Protein AF-0000000084448499 (afdb_homodimer)

Organism: NCBI:txid207340

Secondary structure (DSSP, 8-state):
-B--SHHHHHHHHHHHHTT---EEB-SSGGGGHHHHHTT-EE-SSGGGGTT-SEEEE--SSHHHHHHHHHSTT-GGGTPPTT-EEEE-S---HHHHHHHHHHHHHTT-EEEE--EE--HHHHHTT-EEEEEES-HHHHHHHHHHHTTSEEEEEEESSTTHHHHHHHHHHHHHHHHHHHHHHHHHHHHHTT--HHHHIIIIIHHHS-THHHHHHHHHHH-TTS----S-HHHHHHHHHHHHHHHHHT---HHHHHHHH-/-B--SHHHHHHHHHHHHTT---EEB-SSGGGGHHHHHTT-EE-SSGGGGTT-SEEEE--SSHHHHHHHHHSTT-GGGTPPTT-EEEE-S---HHHHHHHHHHHHHTT-EEEE--EE--HHHHHTT-EEEEEBS-HHHHHHHHHHHTTSEEEEE--SSTTHHHHHHHHHHHHHHHHHHHHHHHHHHHHHTT--HHHHIIIIIHHHS-THHHHHHHHHHH-TTS----S-HHHHHHHHHHHHHHHHHT---HHHHHHHH-

Foldseek 3Di:
DEDCPLQNVLQLLLLVVVPDAAEYEYPDVVSCVVVVVSPHHYDDALLVCAPDLEAEHEDEELVVQCCQQVNPRHNLVRHAANREYEYAYQYFLVSLVVNQVSSVVRNYHYKYWHWDDDSVLQNVLAIETEIEADPVSCVVCQVSSSSRHHYDYDYRRRSVSSLVVLVVLVVVLLVLVVLLCQQVVVVVVVAALVRSCVVPCVPPPPDPCNVVSVCCRVCVPPPSPDCPPNNQNSLVSNVVVCVVVVHDDVSSVVSNVD/DEDQPLLNVLQLLLLVVVPDAAEYEYPDVVSCVVVVVSPHHYDDALLVCAPDLEAEHEDEELVVQCCQQVNPRHNLVRHAANREYEYAYQYFLVSLVVNQVSSVVRNYHYKYWHWDDDSVLQNVLAIETEIEAQVVSCVVCQVSSSSRHHYDYDYRRRSVSSLVVLVVLVVVLLVLVVLLCQQVVVVVVVQALVRSCVVPCVPPPPDPCNVVSVCCRVCVPPPSPDCPPNNQNSLVSNVVVCVVVVHDDVSSVVSNVD

Sequence (516 aa):
MVGLGKIGGAVAQHILAAGHPVTVWARRPSTMAELVERGAVAVQSLGEIGQADVVISVVFDDEATREVVLGSAGFINSMRPGAIHVAMETISPALSQELHDAHAERGQRYIAAPVFGRPQAAAAGQLSIICSGPKDTYDVAAPILSAAGSTRWVGSDVGQAMLVKLIGNHMILTMGELLGETFTFLRAGGIDGAETKAALLDTLMPGVLAGYAQRMVDQPDAPRPAASAIGRKDNGLVLAAAEQLDVPLPLAEFLRSHMVGLGKIGGAVAQHILAAGHPVTVWARRPSTMAELVERGAVAVQSLGEIGQADVVISVVFDDEATREVVLGSAGFINSMRPGAIHVAMETISPALSQELHDAHAERGQRYIAAPVFGRPQAAAAGQLSIICSGPKDTYDVAAPILSAAGSTRWVGSDVGQAMLVKLIGNHMILTMGELLGETFTFLRAGGIDGAETKAALLDTLMPGVLAGYAQRMVDQPDAPRPAASAIGRKDNGLVLAAAEQLDVPLPLAEFLRSH

InterPro domains:
  IPR006115 6-phosphogluconate dehydrogenase, NADP-binding [PF03446] (1-151)
  IPR008927 6-phosphogluconate dehydrogenase-like, C-terminal domain superfamily [SSF48179] (157-256)
  IPR013328 6-phosphogluconate dehydrogenase, domain 2 [G3DSA:1.10.1040.10] (156-258)
  IPR015815 3-hydroxyisobutyrate dehydrogenase-related [PIRSF000103] (2-255)
  IPR036291 NAD(P)-binding domain superfamily [SSF51735] (1-153)
  IPR051265 HIBADH-related NP60 subfamily [PTHR43580] (2-254)

Nearest PDB structures (foldseek):
  2uyy-assembly1_D  TM=9.230E-01  e=2.568E-22  Homo sapiens
  3pdu-assembly1_A  TM=9.177E-01  e=2.884E-22  Geobacter sulfurreducens
  5xvh-assembly1_A-2  TM=9.167E-01  e=9.207E-22  Pyrobaculum calidifontis JCM 11548
  3w6z-assembly1_A  TM=8.961E-01  e=1.161E-21  Pyrobaculum calidifontis JCM 11548
  1yb4-assembly1_A  TM=8.530E-01  e=5.146E-19  Salmonella enterica subsp. enterica serovar Typhimurium str. LT2

Structure (mmCIF, N/CA/C/O backbone):
data_AF-0000000084448499-model_v1
#
loop_
_entity.id
_entity.type
_entity.pdbx_description
1 polymer '6-phosphogluconate dehydrogenase NADP-binding domain-containing protein'
#
loop_
_atom_site.group_PDB
_atom_site.id
_atom_site.type_symbol
_atom_site.label_atom_id
_atom_site.label_alt_id
_atom_site.label_comp_id
_atom_site.label_asym_id
_atom_site.label_entity_id
_atom_site.label_seq_id
_atom_site.pdbx_PDB_ins_code
_atom_site.Cartn_x
_atom_site.Cartn_y
_atom_site.Cartn_z
_atom_site.occupancy
_atom_site.B_iso_or_equiv
_atom_site.auth_seq_id
_atom_site.auth_comp_id
_atom_site.auth_asym_id
_atom_site.auth_atom_id
_atom_site.pdbx_PDB_model_num
ATOM 1 N N . MET A 1 1 ? 10.203 -32.094 -9.445 1 97.25 1 MET A N 1
ATOM 2 C CA . MET A 1 1 ? 10.352 -30.641 -9.484 1 97.25 1 MET A CA 1
ATOM 3 C C . MET A 1 1 ? 11.023 -30.203 -10.781 1 97.25 1 MET A C 1
ATOM 5 O O . MET A 1 1 ? 12.125 -30.656 -11.102 1 97.25 1 MET A O 1
ATOM 9 N N . VAL A 1 2 ? 10.312 -29.312 -11.5 1 97.38 2 VAL A N 1
ATOM 10 C CA . VAL A 1 2 ? 10.828 -28.797 -12.758 1 97.38 2 VAL A CA 1
ATOM 11 C C . VAL A 1 2 ? 11.047 -27.281 -12.641 1 97.38 2 VAL A C 1
ATOM 13 O O . VAL A 1 2 ? 10.102 -26.531 -12.438 1 97.38 2 VAL A O 1
ATOM 16 N N . GLY A 1 3 ? 12.266 -26.828 -12.797 1 96.25 3 GLY A N 1
ATOM 17 C CA . GLY A 1 3 ? 12.633 -25.453 -12.516 1 96.25 3 GLY A CA 1
ATOM 18 C C . GLY A 1 3 ? 13.195 -25.266 -11.117 1 96.25 3 GLY A C 1
ATOM 19 O O . GLY A 1 3 ? 12.477 -25.406 -10.133 1 96.25 3 GLY A O 1
ATOM 20 N N . LEU A 1 4 ? 14.477 -24.875 -11.141 1 96.5 4 LEU A N 1
ATOM 21 C CA . LEU A 1 4 ? 15.172 -24.859 -9.859 1 96.5 4 LEU A CA 1
ATOM 22 C C . LEU A 1 4 ? 15.852 -23.516 -9.625 1 96.5 4 LEU A C 1
ATOM 24 O O . LEU A 1 4 ? 17 -23.469 -9.164 1 96.5 4 LEU A O 1
ATOM 28 N N . GLY A 1 5 ? 15.141 -22.469 -10.016 1 92.56 5 GLY A N 1
ATOM 29 C CA . GLY A 1 5 ? 15.586 -21.141 -9.586 1 92.56 5 GLY A CA 1
ATOM 30 C C . GLY A 1 5 ? 15.461 -20.938 -8.086 1 92.56 5 GLY A C 1
ATOM 31 O O . GLY A 1 5 ? 15.336 -21.906 -7.328 1 92.56 5 GLY A O 1
ATOM 32 N N . LYS A 1 6 ? 15.5 -19.734 -7.672 1 91.75 6 LYS A N 1
ATOM 33 C CA . LYS A 1 6 ? 15.492 -19.422 -6.25 1 91.75 6 LYS A CA 1
ATOM 34 C C . LYS A 1 6 ? 14.242 -19.969 -5.57 1 91.75 6 LYS A C 1
ATOM 36 O O . LYS A 1 6 ? 14.328 -20.562 -4.492 1 91.75 6 LYS A O 1
ATOM 41 N N . ILE A 1 7 ? 13.133 -19.781 -6.27 1 94.19 7 ILE A N 1
ATOM 42 C CA . ILE A 1 7 ? 11.875 -20.234 -5.688 1 94.19 7 ILE A CA 1
ATOM 43 C C . ILE A 1 7 ? 11.758 -21.75 -5.828 1 94.19 7 ILE A C 1
ATOM 45 O O . ILE A 1 7 ? 11.547 -22.453 -4.836 1 94.19 7 ILE A O 1
ATOM 49 N N . GLY A 1 8 ? 11.992 -22.266 -7.051 1 96.81 8 GLY A N 1
ATOM 50 C CA . GLY A 1 8 ? 11.867 -23.688 -7.289 1 96.81 8 GLY A CA 1
ATOM 51 C C . GLY A 1 8 ? 12.82 -24.516 -6.453 1 96.81 8 GLY A C 1
ATOM 52 O O . GLY A 1 8 ? 12.445 -25.578 -5.934 1 96.81 8 GLY A O 1
ATOM 53 N N . GLY A 1 9 ? 14.039 -24.031 -6.359 1 96.44 9 GLY A N 1
ATOM 54 C CA . GLY A 1 9 ? 15.023 -24.719 -5.531 1 96.44 9 GLY A CA 1
ATOM 55 C C . GLY A 1 9 ? 14.625 -24.766 -4.07 1 96.44 9 GLY A C 1
ATOM 56 O O . GLY A 1 9 ? 14.758 -25.812 -3.426 1 96.44 9 GLY A O 1
ATOM 57 N N . ALA A 1 10 ? 14.125 -23.688 -3.541 1 97.19 10 ALA A N 1
ATOM 58 C CA . ALA A 1 10 ? 13.695 -23.641 -2.145 1 97.19 10 ALA A CA 1
ATOM 59 C C . ALA A 1 10 ? 12.516 -24.562 -1.891 1 97.19 10 ALA A C 1
ATOM 61 O O . ALA A 1 10 ? 12.484 -25.281 -0.888 1 97.19 10 ALA A O 1
ATOM 62 N N . VAL A 1 11 ? 11.602 -24.562 -2.814 1 97.94 11 VAL A N 1
ATOM 63 C CA . VAL A 1 11 ? 10.43 -25.422 -2.688 1 97.94 11 VAL A CA 1
ATOM 64 C C . VAL A 1 11 ? 10.852 -26.891 -2.684 1 97.94 11 VAL A C 1
ATOM 66 O O . VAL A 1 11 ? 10.414 -27.672 -1.832 1 97.94 11 VAL A O 1
ATOM 69 N N . ALA A 1 12 ? 11.703 -27.266 -3.58 1 97.81 12 ALA A N 1
ATOM 70 C CA . ALA A 1 12 ? 12.211 -28.625 -3.658 1 97.81 12 ALA A CA 1
ATOM 71 C C . ALA A 1 12 ? 12.891 -29.031 -2.352 1 97.81 12 ALA A C 1
ATOM 73 O O . ALA A 1 12 ? 12.68 -30.156 -1.859 1 97.81 12 ALA A O 1
ATOM 74 N N . GLN A 1 13 ? 13.633 -28.156 -1.831 1 97.44 13 GLN A N 1
ATOM 75 C CA . GLN A 1 13 ? 14.344 -28.422 -0.587 1 97.44 13 GLN A CA 1
ATOM 76 C C . GLN A 1 13 ? 13.375 -28.688 0.557 1 97.44 13 GLN A C 1
ATOM 78 O O . GLN A 1 13 ? 13.578 -29.609 1.356 1 97.44 13 GLN A O 1
ATOM 83 N N . HIS A 1 14 ? 12.352 -27.906 0.669 1 98.31 14 HIS A N 1
ATOM 84 C CA . HIS A 1 14 ? 11.375 -28.062 1.74 1 98.31 14 HIS A CA 1
ATOM 85 C C . HIS A 1 14 ? 10.617 -29.375 1.598 1 98.31 14 HIS A C 1
ATOM 87 O O . HIS A 1 14 ? 10.344 -30.062 2.592 1 98.31 14 HIS A O 1
ATOM 93 N N . ILE A 1 15 ? 10.273 -29.734 0.405 1 97.81 15 ILE A N 1
ATOM 94 C CA . ILE A 1 15 ? 9.539 -30.969 0.17 1 97.81 15 ILE A CA 1
ATOM 95 C C . ILE A 1 15 ? 10.422 -32.156 0.503 1 97.81 15 ILE A C 1
ATOM 97 O O . ILE A 1 15 ? 9.969 -33.125 1.121 1 97.81 15 ILE A O 1
ATOM 101 N N . LEU A 1 16 ? 11.664 -32.094 0.12 1 97.38 16 LEU A N 1
ATOM 102 C CA . LEU A 1 16 ? 12.641 -33.125 0.471 1 97.38 16 LEU A CA 1
ATOM 103 C C . LEU A 1 16 ? 12.766 -33.25 1.984 1 97.38 16 LEU A C 1
ATOM 105 O O . LEU A 1 16 ? 12.734 -34.375 2.514 1 97.38 16 LEU A O 1
ATOM 109 N N . ALA A 1 17 ? 12.844 -32.156 2.643 1 97.31 17 ALA A N 1
ATOM 110 C CA . ALA A 1 17 ? 13.016 -32.156 4.094 1 97.31 17 ALA A CA 1
ATOM 111 C C . ALA A 1 17 ? 11.781 -32.719 4.797 1 97.31 17 ALA A C 1
ATOM 113 O O . ALA A 1 17 ? 11.891 -33.25 5.898 1 97.31 17 ALA A O 1
ATOM 114 N N . ALA A 1 18 ? 10.688 -32.594 4.148 1 97.44 18 ALA A N 1
ATOM 115 C CA . ALA A 1 18 ? 9.438 -33.094 4.703 1 97.44 18 ALA A CA 1
ATOM 116 C C . ALA A 1 18 ? 9.352 -34.625 4.543 1 97.44 18 ALA A C 1
ATOM 118 O O . ALA A 1 18 ? 8.383 -35.25 4.996 1 97.44 18 ALA A O 1
ATOM 119 N N . GLY A 1 19 ? 10.289 -35.25 3.85 1 96.88 19 GLY A N 1
ATOM 120 C CA . GLY A 1 19 ? 10.383 -36.719 3.805 1 96.88 19 GLY A CA 1
ATOM 121 C C . GLY A 1 19 ? 9.859 -37.312 2.51 1 96.88 19 GLY A C 1
ATOM 122 O O . GLY A 1 19 ? 9.75 -38.531 2.377 1 96.88 19 GLY A O 1
ATOM 123 N N . HIS A 1 20 ? 9.562 -36.5 1.523 1 96.56 20 HIS A N 1
ATOM 124 C CA . HIS A 1 20 ? 9.086 -37 0.239 1 96.56 20 HIS A CA 1
ATOM 125 C C . HIS A 1 20 ? 10.25 -37.344 -0.688 1 96.56 20 HIS A C 1
ATOM 127 O O . HIS A 1 20 ? 11.258 -36.625 -0.713 1 96.56 20 HIS A O 1
ATOM 133 N N . PRO A 1 21 ? 10.117 -38.469 -1.423 1 96.19 21 PRO A N 1
ATOM 134 C CA . PRO A 1 21 ? 11.062 -38.625 -2.531 1 96.19 21 PRO A CA 1
ATOM 135 C C . PRO A 1 21 ? 10.891 -37.562 -3.617 1 96.19 21 PRO A C 1
ATOM 137 O O . PRO A 1 21 ? 9.766 -37.312 -4.055 1 96.19 21 PRO A O 1
ATOM 140 N N . VAL A 1 22 ? 12.008 -36.938 -3.979 1 97.12 22 VAL A N 1
ATOM 141 C CA . VAL A 1 22 ? 11.914 -35.812 -4.926 1 97.12 22 VAL A CA 1
ATOM 142 C C . VAL A 1 22 ? 12.836 -36.094 -6.117 1 97.12 22 VAL A C 1
ATOM 144 O O . VAL A 1 22 ? 14.023 -36.344 -5.941 1 97.12 22 VAL A O 1
ATOM 147 N N . THR A 1 23 ? 12.289 -36.125 -7.312 1 97.06 23 THR A N 1
ATOM 148 C CA . THR A 1 23 ? 13.016 -36.062 -8.578 1 97.06 23 THR A CA 1
ATOM 149 C C . THR A 1 23 ? 13.102 -34.625 -9.094 1 97.06 23 THR A C 1
ATOM 151 O O . THR A 1 23 ? 12.125 -33.875 -9.039 1 97.06 23 THR A O 1
ATOM 154 N N . VAL A 1 24 ? 14.359 -34.25 -9.594 1 97.25 24 VAL A N 1
ATOM 155 C CA . VAL A 1 24 ? 14.539 -32.844 -9.984 1 97.25 24 VAL A CA 1
ATOM 156 C C . VAL A 1 24 ? 15.07 -32.781 -11.414 1 97.25 24 VAL A C 1
ATOM 158 O O . VAL A 1 24 ? 15.82 -33.656 -11.844 1 97.25 24 VAL A O 1
ATOM 161 N N . TRP A 1 25 ? 14.633 -31.703 -12.102 1 96.44 25 TRP A N 1
ATOM 162 C CA . TRP A 1 25 ? 15.133 -31.359 -13.43 1 96.44 25 TRP A CA 1
ATOM 163 C C . TRP A 1 25 ? 15.227 -29.844 -13.609 1 96.44 25 TRP A C 1
ATOM 165 O O . TRP A 1 25 ? 14.344 -29.109 -13.172 1 96.44 25 TRP A O 1
ATOM 175 N N . ALA A 1 26 ? 16.312 -29.453 -14.234 1 94.94 26 ALA A N 1
ATOM 176 C CA . ALA A 1 26 ? 16.469 -28.047 -14.633 1 94.94 26 ALA A CA 1
ATOM 177 C C . ALA A 1 26 ? 17.219 -27.953 -15.969 1 94.94 26 ALA A C 1
ATOM 179 O O . ALA A 1 26 ? 17.969 -28.859 -16.344 1 94.94 26 ALA A O 1
ATOM 180 N N . ARG A 1 27 ? 16.922 -26.797 -16.578 1 87.19 27 ARG A N 1
ATOM 181 C CA . ARG A 1 27 ? 17.656 -26.547 -17.828 1 87.19 27 ARG A CA 1
ATOM 182 C C . ARG A 1 27 ? 19.141 -26.422 -17.547 1 87.19 27 ARG A C 1
ATOM 184 O O . ARG A 1 27 ? 19.969 -26.828 -18.375 1 87.19 27 ARG A O 1
ATOM 191 N N . ARG A 1 28 ? 19.469 -25.797 -16.391 1 84.56 28 ARG A N 1
ATOM 192 C CA . ARG A 1 28 ? 20.859 -25.672 -15.961 1 84.56 28 ARG A CA 1
ATOM 193 C C . ARG A 1 28 ? 21.219 -26.75 -14.938 1 84.56 28 ARG A C 1
ATOM 195 O O . ARG A 1 28 ? 20.906 -26.609 -13.75 1 84.56 28 ARG A O 1
ATOM 202 N N . PRO A 1 29 ? 22 -27.719 -15.352 1 85.69 29 PRO A N 1
ATOM 203 C CA . PRO A 1 29 ? 22.266 -28.875 -14.492 1 85.69 29 PRO A CA 1
ATOM 204 C C . PRO A 1 29 ? 22.938 -28.484 -13.18 1 85.69 29 PRO A C 1
ATOM 206 O O . PRO A 1 29 ? 22.734 -29.156 -12.164 1 85.69 29 PRO A O 1
ATOM 209 N N . SER A 1 30 ? 23.656 -27.5 -13.25 1 88.75 30 SER A N 1
ATOM 210 C CA . SER A 1 30 ? 24.406 -27.094 -12.062 1 88.75 30 SER A CA 1
ATOM 211 C C . SER A 1 30 ? 23.469 -26.75 -10.906 1 88.75 30 SER A C 1
ATOM 213 O O . SER A 1 30 ? 23.844 -26.859 -9.742 1 88.75 30 SER A O 1
ATOM 215 N N . THR A 1 31 ? 22.25 -26.391 -11.211 1 89 31 THR A N 1
ATOM 216 C CA . THR A 1 31 ? 21.297 -25.984 -10.18 1 89 31 THR A CA 1
ATOM 217 C C . THR A 1 31 ? 20.75 -27.203 -9.445 1 89 31 THR A C 1
ATOM 219 O O . THR A 1 31 ? 20.141 -27.078 -8.383 1 89 31 THR A O 1
ATOM 222 N N . MET A 1 32 ? 21.078 -28.391 -9.945 1 94.06 32 MET A N 1
ATOM 223 C CA . MET A 1 32 ? 20.516 -29.609 -9.359 1 94.06 32 MET A CA 1
ATOM 224 C C . MET A 1 32 ? 21.453 -30.172 -8.297 1 94.06 32 MET A C 1
ATOM 226 O O . MET A 1 32 ? 21.031 -30.969 -7.453 1 94.06 32 MET A O 1
ATOM 230 N N . ALA A 1 33 ? 22.688 -29.812 -8.359 1 93.25 33 ALA A N 1
ATOM 231 C CA . ALA A 1 33 ? 23.734 -30.453 -7.566 1 93.25 33 ALA A CA 1
ATOM 232 C C . ALA A 1 33 ? 23.438 -30.359 -6.074 1 93.25 33 ALA A C 1
ATOM 234 O O . ALA A 1 33 ? 23.516 -31.359 -5.355 1 93.25 33 ALA A O 1
ATOM 235 N N . GLU A 1 34 ? 23.078 -29.219 -5.664 1 93.19 34 GLU A N 1
ATOM 236 C CA . GLU A 1 34 ? 22.812 -29.016 -4.242 1 93.19 34 GLU A CA 1
ATOM 237 C C . GLU A 1 34 ? 21.656 -29.891 -3.768 1 93.19 34 GLU A C 1
ATOM 239 O O . GLU A 1 34 ? 21.688 -30.422 -2.656 1 93.19 34 GLU A O 1
ATOM 244 N N . LEU A 1 35 ? 20.703 -30.047 -4.566 1 96.5 35 LEU A N 1
ATOM 245 C CA . LEU A 1 35 ? 19.531 -30.844 -4.203 1 96.5 35 LEU A CA 1
ATOM 246 C C . LEU A 1 35 ? 19.859 -32.344 -4.191 1 96.5 35 LEU A C 1
ATOM 248 O O . LEU A 1 35 ? 19.359 -33.062 -3.348 1 96.5 35 LEU A O 1
ATOM 252 N N . VAL A 1 36 ? 20.734 -32.75 -5.07 1 96.38 36 VAL A N 1
ATOM 253 C CA . VAL A 1 36 ? 21.156 -34.156 -5.121 1 96.38 36 VAL A CA 1
ATOM 254 C C . VAL A 1 36 ? 21.953 -34.5 -3.863 1 96.38 36 VAL A C 1
ATOM 256 O O . VAL A 1 36 ? 21.781 -35.562 -3.281 1 96.38 36 VAL A O 1
ATOM 259 N N . GLU A 1 37 ? 22.734 -33.562 -3.48 1 96.25 37 GLU A N 1
ATOM 260 C CA . GLU A 1 37 ? 23.5 -33.75 -2.25 1 96.25 37 GLU A CA 1
ATOM 261 C C . GLU A 1 37 ? 22.578 -33.906 -1.048 1 96.25 37 GLU A C 1
ATOM 263 O O . GLU A 1 37 ? 22.922 -34.594 -0.079 1 96.25 37 GLU A O 1
ATOM 268 N N . ARG A 1 38 ? 21.406 -33.406 -1.158 1 95.81 38 ARG A N 1
ATOM 269 C CA . ARG A 1 38 ? 20.453 -33.438 -0.05 1 95.81 38 ARG A CA 1
ATOM 270 C C . ARG A 1 38 ? 19.5 -34.625 -0.183 1 95.81 38 ARG A C 1
ATOM 272 O O . ARG A 1 38 ? 18.594 -34.812 0.643 1 95.81 38 ARG A O 1
ATOM 279 N N . GLY A 1 39 ? 19.656 -35.406 -1.302 1 97.06 39 GLY A N 1
ATOM 280 C CA . GLY A 1 39 ? 18.891 -36.625 -1.37 1 97.06 39 GLY A CA 1
ATOM 281 C C . GLY A 1 39 ? 17.953 -36.688 -2.557 1 97.06 39 GLY A C 1
ATOM 282 O O . GLY A 1 39 ? 17.281 -37.719 -2.77 1 97.06 39 GLY A O 1
ATOM 283 N N . ALA A 1 40 ? 17.859 -35.688 -3.342 1 97.38 40 ALA A N 1
ATOM 284 C CA . ALA A 1 40 ? 17 -35.688 -4.523 1 97.38 40 ALA A CA 1
ATOM 285 C C . ALA A 1 40 ? 17.625 -36.531 -5.633 1 97.38 40 ALA A C 1
ATOM 287 O O . ALA A 1 40 ? 18.812 -36.875 -5.594 1 97.38 40 ALA A O 1
ATOM 288 N N . VAL A 1 41 ? 16.812 -36.969 -6.527 1 96.44 41 VAL A N 1
ATOM 289 C CA . VAL A 1 41 ? 17.266 -37.688 -7.707 1 96.44 41 VAL A CA 1
ATOM 290 C C . VAL A 1 41 ? 17.203 -36.781 -8.938 1 96.44 41 VAL A C 1
ATOM 292 O O . VAL A 1 41 ? 16.125 -36.281 -9.281 1 96.44 41 VAL A O 1
ATOM 295 N N . ALA A 1 42 ? 18.328 -36.594 -9.555 1 96.31 42 ALA A N 1
ATOM 296 C CA . ALA A 1 42 ? 18.375 -35.75 -10.766 1 96.31 42 ALA A CA 1
ATOM 297 C C . ALA A 1 42 ? 18.109 -36.625 -12.008 1 96.31 42 ALA A C 1
ATOM 299 O O . ALA A 1 42 ? 18.562 -37.75 -12.102 1 96.31 42 ALA A O 1
ATOM 300 N N . VAL A 1 43 ? 17.312 -36.031 -12.867 1 94.94 43 VAL A N 1
ATOM 301 C CA . VAL A 1 43 ? 17.078 -36.688 -14.148 1 94.94 43 VAL A CA 1
ATOM 302 C C . VAL A 1 43 ? 17.609 -35.812 -15.289 1 94.94 43 VAL A C 1
ATOM 304 O O . VAL A 1 43 ? 17.75 -34.594 -15.133 1 94.94 43 VAL A O 1
ATOM 307 N N . GLN A 1 44 ? 17.844 -36.438 -16.438 1 91.62 44 GLN A N 1
ATOM 308 C CA . GLN A 1 44 ? 18.484 -35.719 -17.547 1 91.62 44 GLN A CA 1
ATOM 309 C C . GLN A 1 44 ? 17.453 -35.219 -18.547 1 91.62 44 GLN A C 1
ATOM 311 O O . GLN A 1 44 ? 17.75 -34.344 -19.375 1 91.62 44 GLN A O 1
ATOM 316 N N . SER A 1 45 ? 16.312 -35.844 -18.438 1 93.5 45 SER A N 1
ATOM 317 C CA . SER A 1 45 ? 15.234 -35.438 -19.344 1 93.5 45 SER A CA 1
ATOM 318 C C . SER A 1 45 ? 13.883 -35.438 -18.641 1 93.5 45 SER A C 1
ATOM 320 O O . SER A 1 45 ? 13.703 -36.156 -17.641 1 93.5 45 SER A O 1
ATOM 322 N N . LEU A 1 46 ? 12.977 -34.656 -19.219 1 94.44 46 LEU A N 1
ATOM 323 C CA . LEU A 1 46 ? 11.641 -34.562 -18.641 1 94.44 46 LEU A CA 1
ATOM 324 C C . LEU A 1 46 ? 10.867 -35.875 -18.812 1 94.44 46 LEU A C 1
ATOM 326 O O . LEU A 1 46 ? 9.922 -36.125 -18.062 1 94.44 46 LEU A O 1
ATOM 330 N N . GLY A 1 47 ? 11.297 -36.594 -19.75 1 91.06 47 GLY A N 1
ATOM 331 C CA . GLY A 1 47 ? 10.68 -37.906 -19.969 1 91.06 47 GLY A CA 1
ATOM 332 C C . GLY A 1 47 ? 10.875 -38.844 -18.812 1 91.06 47 GLY A C 1
ATOM 333 O O . GLY A 1 47 ? 10.141 -39.812 -18.672 1 91.06 47 GLY A O 1
ATOM 334 N N . GLU A 1 48 ? 11.797 -38.594 -17.969 1 89.69 48 GLU A N 1
ATOM 335 C CA . GLU A 1 48 ? 12.164 -39.469 -16.859 1 89.69 48 GLU A CA 1
ATOM 336 C C . GLU A 1 48 ? 11.383 -39.156 -15.602 1 89.69 48 GLU A C 1
ATOM 338 O O . GLU A 1 48 ? 11.508 -39.844 -14.586 1 89.69 48 GLU A O 1
ATOM 343 N N . ILE A 1 49 ? 10.5 -38.188 -15.664 1 85.75 49 ILE A N 1
ATOM 344 C CA . ILE A 1 49 ? 9.766 -37.75 -14.477 1 85.75 49 ILE A CA 1
ATOM 345 C C . ILE A 1 49 ? 8.523 -38.625 -14.297 1 85.75 49 ILE A C 1
ATOM 347 O O . ILE A 1 49 ? 7.859 -38.562 -13.266 1 85.75 49 ILE A O 1
ATOM 351 N N . GLY A 1 50 ? 8.203 -39.469 -15.141 1 76.69 50 GLY A N 1
ATOM 352 C CA . GLY A 1 50 ? 6.957 -40.188 -15.406 1 76.69 50 GLY A CA 1
ATOM 353 C C . GLY A 1 50 ? 6.438 -40.969 -14.211 1 76.69 50 GLY A C 1
ATOM 354 O O . GLY A 1 50 ? 5.25 -41.281 -14.141 1 76.69 50 GLY A O 1
ATOM 355 N N . GLN A 1 51 ? 7.145 -41.219 -13.133 1 85.12 51 GLN A N 1
ATOM 356 C CA . GLN A 1 51 ? 6.629 -42.031 -12.031 1 85.12 51 GLN A CA 1
ATOM 357 C C . GLN A 1 51 ? 6.172 -41.125 -10.875 1 85.12 51 GLN A C 1
ATOM 359 O O . GLN A 1 51 ? 5.629 -41.625 -9.883 1 85.12 51 GLN A O 1
ATOM 364 N N . ALA A 1 52 ? 6.258 -39.875 -11.016 1 93.56 52 ALA A N 1
ATOM 365 C CA . ALA A 1 52 ? 5.918 -38.969 -9.922 1 93.56 52 ALA A CA 1
ATOM 366 C C . ALA A 1 52 ? 4.406 -38.844 -9.766 1 93.56 52 ALA A C 1
ATOM 368 O O . ALA A 1 52 ? 3.674 -38.812 -10.75 1 93.56 52 ALA A O 1
ATOM 369 N N . ASP A 1 53 ? 3.887 -38.781 -8.508 1 95.75 53 ASP A N 1
ATOM 370 C CA . ASP A 1 53 ? 2.479 -38.531 -8.211 1 95.75 53 ASP A CA 1
ATOM 371 C C . ASP A 1 53 ? 2.119 -37.062 -8.453 1 95.75 53 ASP A C 1
ATOM 373 O O . ASP A 1 53 ? 0.979 -36.75 -8.797 1 95.75 53 ASP A O 1
ATOM 377 N N . VAL A 1 54 ? 3.111 -36.25 -8.188 1 97.81 54 VAL A N 1
ATOM 378 C CA . VAL A 1 54 ? 2.945 -34.812 -8.344 1 97.81 54 VAL A CA 1
ATOM 379 C C . VAL A 1 54 ? 4.16 -34.25 -9.055 1 97.81 54 VAL A C 1
ATOM 381 O O . VAL A 1 54 ? 5.305 -34.562 -8.711 1 97.81 54 VAL A O 1
ATOM 384 N N . VAL A 1 55 ? 3.934 -33.469 -10.102 1 98.25 55 VAL A N 1
ATOM 385 C CA . VAL A 1 55 ? 4.977 -32.719 -10.781 1 98.25 55 VAL A CA 1
ATOM 386 C C . VAL A 1 55 ? 4.766 -31.219 -10.547 1 98.25 55 VAL A C 1
ATOM 388 O O . VAL A 1 55 ? 3.707 -30.672 -10.883 1 98.25 55 VAL A O 1
ATOM 391 N N . ILE A 1 56 ? 5.789 -30.531 -9.953 1 98.56 56 ILE A N 1
ATOM 392 C CA . ILE A 1 56 ? 5.723 -29.094 -9.68 1 98.56 56 ILE A CA 1
ATOM 393 C C . ILE A 1 56 ? 6.645 -28.344 -10.633 1 98.56 56 ILE A C 1
ATOM 395 O O . ILE A 1 56 ? 7.832 -28.672 -10.742 1 98.56 56 ILE A O 1
ATOM 399 N N . SER A 1 57 ? 6.074 -27.406 -11.352 1 98.25 57 SER A N 1
ATOM 400 C CA . SER A 1 57 ? 6.895 -26.578 -12.234 1 98.25 57 SER A CA 1
ATOM 401 C C . SER A 1 57 ? 7.02 -25.156 -11.688 1 98.25 57 SER A C 1
ATOM 403 O O . SER A 1 57 ? 6.059 -24.609 -11.148 1 98.25 57 SER A O 1
ATOM 405 N N . VAL A 1 58 ? 8.227 -24.625 -11.711 1 97.44 58 VAL A N 1
ATOM 406 C CA . VAL A 1 58 ? 8.555 -23.25 -11.375 1 97.44 58 VAL A CA 1
ATOM 407 C C . VAL A 1 58 ? 9.508 -22.672 -12.43 1 97.44 58 VAL A C 1
ATOM 409 O O . VAL A 1 58 ? 10.727 -22.734 -12.281 1 97.44 58 VAL A O 1
ATOM 412 N N . VAL A 1 59 ? 8.891 -22.125 -13.5 1 95.5 59 VAL A N 1
ATOM 413 C CA . VAL A 1 59 ? 9.688 -21.578 -14.594 1 95.5 59 VAL A CA 1
ATOM 414 C C . VAL A 1 59 ? 9.266 -20.141 -14.883 1 95.5 59 VAL A C 1
ATOM 416 O O . VAL A 1 59 ? 8.461 -19.578 -14.148 1 95.5 59 VAL A O 1
ATOM 419 N N . PHE A 1 60 ? 9.812 -19.516 -15.781 1 90.31 60 PHE A N 1
ATOM 420 C CA . PHE A 1 60 ? 9.828 -18.062 -15.844 1 90.31 60 PHE A CA 1
ATOM 421 C C . PHE A 1 60 ? 8.492 -17.516 -16.328 1 90.31 60 PHE A C 1
ATOM 423 O O . PHE A 1 60 ? 7.906 -16.625 -15.711 1 90.31 60 PHE A O 1
ATOM 430 N N . ASP A 1 61 ? 8.047 -18.016 -17.547 1 90.62 61 ASP A N 1
ATOM 431 C CA . ASP A 1 61 ? 6.895 -17.391 -18.172 1 90.62 61 ASP A CA 1
ATOM 432 C C . ASP A 1 61 ? 6.078 -18.406 -18.969 1 90.62 61 ASP A C 1
ATOM 434 O O . ASP A 1 61 ? 6.32 -19.609 -18.891 1 90.62 61 ASP A O 1
ATOM 438 N N . ASP A 1 62 ? 5.047 -17.875 -19.703 1 94.12 62 ASP A N 1
ATOM 439 C CA . ASP A 1 62 ? 4.16 -18.719 -20.5 1 94.12 62 ASP A CA 1
ATOM 440 C C . ASP A 1 62 ? 4.957 -19.578 -21.469 1 94.12 62 ASP A C 1
ATOM 442 O O . ASP A 1 62 ? 4.707 -20.781 -21.594 1 94.12 62 ASP A O 1
ATOM 446 N N . GLU A 1 63 ? 5.898 -18.984 -22.125 1 92.75 63 GLU A N 1
ATOM 447 C CA . GLU A 1 63 ? 6.672 -19.703 -23.125 1 92.75 63 GLU A CA 1
ATOM 448 C C . GLU A 1 63 ? 7.469 -20.844 -22.5 1 92.75 63 GLU A C 1
ATOM 450 O O . GLU A 1 63 ? 7.438 -21.969 -23 1 92.75 63 GLU A O 1
ATOM 455 N N . ALA A 1 64 ? 8.133 -20.547 -21.453 1 94.81 64 ALA A N 1
ATOM 456 C CA . ALA A 1 64 ? 8.914 -21.562 -20.766 1 94.81 64 ALA A CA 1
ATOM 457 C C . ALA A 1 64 ? 8.016 -22.688 -20.219 1 94.81 64 ALA A C 1
ATOM 459 O O . ALA A 1 64 ? 8.367 -23.859 -20.297 1 94.81 64 ALA A O 1
ATOM 460 N N . THR A 1 65 ? 6.898 -22.344 -19.719 1 97.25 65 THR A N 1
ATOM 461 C CA . THR A 1 65 ? 5.953 -23.312 -19.188 1 97.25 65 THR A CA 1
ATOM 462 C C . THR A 1 65 ? 5.434 -24.219 -20.297 1 97.25 65 THR A C 1
ATOM 464 O O . THR A 1 65 ? 5.426 -25.453 -20.141 1 97.25 65 THR A O 1
ATOM 467 N N . ARG A 1 66 ? 5.059 -23.609 -21.422 1 96.88 66 ARG A N 1
ATOM 468 C CA . ARG A 1 66 ? 4.578 -24.391 -22.562 1 96.88 66 ARG A CA 1
ATOM 469 C C . ARG A 1 66 ? 5.637 -25.375 -23.031 1 96.88 66 ARG A C 1
ATOM 471 O O . ARG A 1 66 ? 5.32 -26.531 -23.359 1 96.88 66 ARG A O 1
ATOM 478 N N . GLU A 1 67 ? 6.789 -24.922 -23.031 1 96.06 67 GLU A N 1
ATOM 479 C CA . GLU A 1 67 ? 7.887 -25.75 -23.516 1 96.06 67 GLU A CA 1
ATOM 480 C C . GLU A 1 67 ? 8.086 -26.969 -22.609 1 96.06 67 GLU A C 1
ATOM 482 O O . GLU A 1 67 ? 8.148 -28.109 -23.094 1 96.06 67 GLU A O 1
ATOM 487 N N . VAL A 1 68 ? 8.109 -26.781 -21.312 1 97.12 68 VAL A N 1
ATOM 488 C CA . VAL A 1 68 ? 8.461 -27.875 -20.406 1 97.12 68 VAL A CA 1
ATOM 489 C C . VAL A 1 68 ? 7.258 -28.781 -20.203 1 97.12 68 VAL A C 1
ATOM 491 O O . VAL A 1 68 ? 7.406 -29.938 -19.781 1 97.12 68 VAL A O 1
ATOM 494 N N . VAL A 1 69 ? 6.074 -28.328 -20.5 1 98 69 VAL A N 1
ATOM 495 C CA . VAL A 1 69 ? 4.883 -29.125 -20.234 1 98 69 VAL A CA 1
ATOM 496 C C . VAL A 1 69 ? 4.379 -29.734 -21.547 1 98 69 VAL A C 1
ATOM 498 O O . VAL A 1 69 ? 4.234 -30.953 -21.641 1 98 69 VAL A O 1
ATOM 501 N N . LEU A 1 70 ? 4.25 -28.938 -22.609 1 97.56 70 LEU A N 1
ATOM 502 C CA . LEU A 1 70 ? 3.504 -29.344 -23.797 1 97.56 70 LEU A CA 1
ATOM 503 C C . LEU A 1 70 ? 4.441 -29.578 -24.984 1 97.56 70 LEU A C 1
ATOM 505 O O . LEU A 1 70 ? 4.027 -30.094 -26.016 1 97.56 70 LEU A O 1
ATOM 509 N N . GLY A 1 71 ? 5.629 -29.094 -24.859 1 96.19 71 GLY A N 1
ATOM 510 C CA . GLY A 1 71 ? 6.566 -29.281 -25.953 1 96.19 71 GLY A CA 1
ATOM 511 C C . GLY A 1 71 ? 6.719 -30.734 -26.359 1 96.19 71 GLY A C 1
ATOM 512 O O . GLY A 1 71 ? 6.199 -31.641 -25.688 1 96.19 71 GLY A O 1
ATOM 513 N N . SER A 1 72 ? 7.5 -30.969 -27.375 1 95.12 72 SER A N 1
ATOM 514 C CA . SER A 1 72 ? 7.703 -32.312 -27.875 1 95.12 72 SER A CA 1
ATOM 515 C C . SER A 1 72 ? 8.297 -33.219 -26.812 1 95.12 72 SER A C 1
ATOM 517 O O . SER A 1 72 ? 7.953 -34.406 -26.734 1 95.12 72 SER A O 1
ATOM 519 N N . ALA A 1 73 ? 9.094 -32.719 -25.984 1 93.94 73 ALA A N 1
ATOM 520 C CA . ALA A 1 73 ? 9.711 -33.469 -24.891 1 93.94 73 ALA A CA 1
ATOM 521 C C . ALA A 1 73 ? 9.102 -33.062 -23.547 1 93.94 73 ALA A C 1
ATOM 523 O O . ALA A 1 73 ? 9.727 -33.219 -22.5 1 93.94 73 ALA A O 1
ATOM 524 N N . GLY A 1 74 ? 7.938 -32.5 -23.594 1 96.5 74 GLY A N 1
ATOM 525 C CA . GLY A 1 74 ? 7.293 -32 -22.391 1 96.5 74 GLY A CA 1
ATOM 526 C C . GLY A 1 74 ? 6.922 -33.125 -21.422 1 96.5 74 GLY A C 1
ATOM 527 O O . GLY A 1 74 ? 6.656 -34.25 -21.844 1 96.5 74 GLY A O 1
ATOM 528 N N . PHE A 1 75 ? 6.812 -32.781 -20.141 1 97.12 75 PHE A N 1
ATOM 529 C CA . PHE A 1 75 ? 6.652 -33.844 -19.141 1 97.12 75 PHE A CA 1
ATOM 530 C C . PHE A 1 75 ? 5.223 -34.375 -19.141 1 97.12 75 PHE A C 1
ATOM 532 O O . PHE A 1 75 ? 4.941 -35.406 -18.547 1 97.12 75 PHE A O 1
ATOM 539 N N . ILE A 1 76 ? 4.32 -33.656 -19.859 1 97.38 76 ILE A N 1
ATOM 540 C CA . ILE A 1 76 ? 2.941 -34.125 -19.969 1 97.38 76 ILE A CA 1
ATOM 541 C C . ILE A 1 76 ? 2.908 -35.5 -20.625 1 97.38 76 ILE A C 1
ATOM 543 O O . ILE A 1 76 ? 2.018 -36.312 -20.359 1 97.38 76 ILE A O 1
ATOM 547 N N . ASN A 1 77 ? 3.871 -35.812 -21.453 1 95.88 77 ASN A N 1
ATOM 548 C CA . ASN A 1 77 ? 3.924 -37.062 -22.219 1 95.88 77 ASN A CA 1
ATOM 549 C C . ASN A 1 77 ? 4.355 -38.25 -21.359 1 95.88 77 ASN A C 1
ATOM 551 O O . ASN A 1 77 ? 4.121 -39.406 -21.703 1 95.88 77 ASN A O 1
ATOM 555 N N . SER A 1 78 ? 4.984 -37.969 -20.281 1 95.12 78 SER A N 1
ATOM 556 C CA . SER A 1 78 ? 5.539 -39.031 -19.438 1 95.12 78 SER A CA 1
ATOM 557 C C . SER A 1 78 ? 4.754 -39.188 -18.141 1 95.12 78 SER A C 1
ATOM 559 O O . SER A 1 78 ? 4.91 -40.188 -17.438 1 95.12 78 SER A O 1
ATOM 561 N N . MET A 1 79 ? 3.875 -38.25 -17.781 1 96.25 79 MET A N 1
ATOM 562 C CA . MET A 1 79 ? 3.088 -38.312 -16.547 1 96.25 79 MET A CA 1
ATOM 563 C C . MET A 1 79 ? 2.059 -39.438 -16.609 1 96.25 79 MET A C 1
ATOM 565 O O . MET A 1 79 ? 1.426 -39.656 -17.641 1 96.25 79 MET A O 1
ATOM 569 N N . ARG A 1 80 ? 1.904 -40.156 -15.547 1 95 80 ARG A N 1
ATOM 570 C CA . ARG A 1 80 ? 0.917 -41.219 -15.5 1 95 80 ARG A CA 1
ATOM 571 C C . ARG A 1 80 ? -0.489 -40.656 -15.305 1 95 80 ARG A C 1
ATOM 573 O O . ARG A 1 80 ? -0.66 -39.594 -14.742 1 95 80 ARG A O 1
ATOM 580 N N . PRO A 1 81 ? -1.461 -41.438 -15.711 1 96.12 81 PRO A N 1
ATOM 581 C CA . PRO A 1 81 ? -2.834 -41.031 -15.398 1 96.12 81 PRO A CA 1
ATOM 582 C C . PRO A 1 81 ? -3.064 -40.875 -13.898 1 96.12 81 PRO A C 1
ATOM 584 O O . PRO A 1 81 ? -2.539 -41.625 -13.094 1 96.12 81 PRO A O 1
ATOM 587 N N . GLY A 1 82 ? -3.764 -39.781 -13.578 1 97.12 82 GLY A N 1
ATOM 588 C CA . GLY A 1 82 ? -4.086 -39.5 -12.188 1 97.12 82 GLY A CA 1
ATOM 589 C C . GLY A 1 82 ? -3.074 -38.594 -11.508 1 97.12 82 GLY A C 1
ATOM 590 O O . GLY A 1 82 ? -3.367 -38 -10.469 1 97.12 82 GLY A O 1
ATOM 591 N N . ALA A 1 83 ? -1.858 -38.5 -12.055 1 97.75 83 ALA A N 1
ATOM 592 C CA . ALA A 1 83 ? -0.835 -37.625 -11.477 1 97.75 83 ALA A CA 1
ATOM 593 C C . ALA A 1 83 ? -1.229 -36.156 -11.594 1 97.75 83 ALA A C 1
ATOM 595 O O . ALA A 1 83 ? -2.053 -35.781 -12.43 1 97.75 83 ALA A O 1
ATOM 596 N N . ILE A 1 84 ? -0.679 -35.375 -10.711 1 98.56 84 ILE A N 1
ATOM 597 C CA . ILE A 1 84 ? -1.061 -33.969 -10.609 1 98.56 84 ILE A CA 1
ATOM 598 C C . ILE A 1 84 ? 0.097 -33.094 -11.07 1 98.56 84 ILE A C 1
ATOM 600 O O . ILE A 1 84 ? 1.226 -33.25 -10.602 1 98.56 84 ILE A O 1
ATOM 604 N N . HIS A 1 85 ? -0.176 -32.219 -12.023 1 98.75 85 HIS A N 1
ATOM 605 C CA . HIS A 1 85 ? 0.714 -31.109 -12.32 1 98.75 85 HIS A CA 1
ATOM 606 C C . HIS A 1 85 ? 0.347 -29.875 -11.5 1 98.75 85 HIS A C 1
ATOM 608 O O . HIS A 1 85 ? -0.79 -29.406 -11.562 1 98.75 85 HIS A O 1
ATOM 614 N N . VAL A 1 86 ? 1.287 -29.391 -10.711 1 98.81 86 VAL A N 1
ATOM 615 C CA . VAL A 1 86 ? 1.167 -28.141 -9.969 1 98.81 86 VAL A CA 1
ATOM 616 C C . VAL A 1 86 ? 2.018 -27.062 -10.625 1 98.81 86 VAL A C 1
ATOM 618 O O . VAL A 1 86 ? 3.25 -27.141 -10.617 1 98.81 86 VAL A O 1
ATOM 621 N N . ALA A 1 87 ? 1.397 -26.062 -11.148 1 98.75 87 ALA A N 1
ATOM 622 C CA . ALA A 1 87 ? 2.131 -24.953 -11.734 1 98.75 87 ALA A CA 1
ATOM 623 C C . ALA A 1 87 ? 2.283 -23.797 -10.734 1 98.75 87 ALA A C 1
ATOM 625 O O . ALA A 1 87 ? 1.303 -23.141 -10.383 1 98.75 87 ALA A O 1
ATOM 626 N N . MET A 1 88 ? 3.533 -23.484 -10.383 1 98.25 88 MET A N 1
ATOM 627 C CA . MET A 1 88 ? 3.783 -22.469 -9.367 1 98.25 88 MET A CA 1
ATOM 628 C C . MET A 1 88 ? 4.293 -21.172 -10 1 98.25 88 MET A C 1
ATOM 630 O O . MET A 1 88 ? 4.34 -20.125 -9.352 1 98.25 88 MET A O 1
ATOM 634 N N . GLU A 1 89 ? 4.688 -21.234 -11.25 1 94.56 89 GLU A N 1
ATOM 635 C CA . GLU A 1 89 ? 5.156 -20.047 -11.945 1 94.56 89 GLU A CA 1
ATOM 636 C C . GLU A 1 89 ? 3.998 -19.094 -12.266 1 94.56 89 GLU A C 1
ATOM 638 O O . GLU A 1 89 ? 2.834 -19.5 -12.242 1 94.56 89 GLU A O 1
ATOM 643 N N . THR A 1 90 ? 4.371 -17.875 -12.516 1 92.56 90 THR A N 1
ATOM 644 C CA . THR A 1 90 ? 3.396 -16.859 -12.898 1 92.56 90 THR A CA 1
ATOM 645 C C . THR A 1 90 ? 3.113 -16.922 -14.391 1 92.56 90 THR A C 1
ATOM 647 O O . THR A 1 90 ? 3.984 -16.609 -15.211 1 92.56 90 THR A O 1
ATOM 650 N N . ILE A 1 91 ? 1.906 -17.344 -14.734 1 94.31 91 ILE A N 1
ATOM 651 C CA . ILE A 1 91 ? 1.521 -17.484 -16.141 1 94.31 91 ILE A CA 1
ATOM 652 C C . ILE A 1 91 ? 0.147 -16.844 -16.359 1 94.31 91 ILE A C 1
ATOM 654 O O . ILE A 1 91 ? -0.512 -16.438 -15.398 1 94.31 91 ILE A O 1
ATOM 658 N N . SER A 1 92 ? -0.213 -16.734 -17.641 1 92.62 92 SER A N 1
ATOM 659 C CA . SER A 1 92 ? -1.528 -16.203 -17.969 1 92.62 92 SER A CA 1
ATOM 660 C C . SER A 1 92 ? -2.639 -17.156 -17.547 1 92.62 92 SER A C 1
ATOM 662 O O . SER A 1 92 ? -2.459 -18.375 -17.578 1 92.62 92 SER A O 1
ATOM 664 N N . PRO A 1 93 ? -3.801 -16.594 -17.156 1 94.44 93 PRO A N 1
ATOM 665 C CA . PRO A 1 93 ? -4.961 -17.453 -16.906 1 94.44 93 PRO A CA 1
ATOM 666 C C . PRO A 1 93 ? -5.297 -18.344 -18.109 1 94.44 93 PRO A C 1
ATOM 668 O O . PRO A 1 93 ? -5.711 -19.484 -17.922 1 94.44 93 PRO A O 1
ATOM 671 N N . ALA A 1 94 ? -5.098 -17.844 -19.266 1 92.5 94 ALA A N 1
ATOM 672 C CA . ALA A 1 94 ? -5.367 -18.609 -20.484 1 92.5 94 ALA A CA 1
ATOM 673 C C . ALA A 1 94 ? -4.477 -19.844 -20.578 1 92.5 94 ALA A C 1
ATOM 675 O O . ALA A 1 94 ? -4.938 -20.922 -20.938 1 92.5 94 ALA A O 1
ATOM 676 N N . LEU A 1 95 ? -3.234 -19.672 -20.25 1 95.88 95 LEU A N 1
ATOM 677 C CA . LEU A 1 95 ? -2.35 -20.828 -20.281 1 95.88 95 LEU A CA 1
ATOM 678 C C . LEU A 1 95 ? -2.736 -21.828 -19.188 1 95.88 95 LEU A C 1
ATOM 680 O O . LEU A 1 95 ? -2.662 -23.047 -19.406 1 95.88 95 LEU A O 1
ATOM 684 N N . SER A 1 96 ? -3.07 -21.344 -18.047 1 97.75 96 SER A N 1
ATOM 685 C CA . SER A 1 96 ? -3.521 -22.234 -17 1 97.75 96 SER A CA 1
ATOM 686 C C . SER A 1 96 ? -4.664 -23.125 -17.484 1 97.75 96 SER A C 1
ATOM 688 O O . SER A 1 96 ? -4.664 -24.344 -17.234 1 97.75 96 SER A O 1
ATOM 690 N N . GLN A 1 97 ? -5.594 -22.516 -18.172 1 97.19 97 GLN A N 1
ATOM 691 C CA . GLN A 1 97 ? -6.707 -23.266 -18.734 1 97.19 97 GLN A CA 1
ATOM 692 C C . GLN A 1 97 ? -6.227 -24.266 -19.797 1 97.19 97 GLN A C 1
ATOM 694 O O . GLN A 1 97 ? -6.668 -25.406 -19.812 1 97.19 97 GLN A O 1
ATOM 699 N N . GLU A 1 98 ? -5.359 -23.812 -20.641 1 97.88 98 GLU A N 1
ATOM 700 C CA . GLU A 1 98 ? -4.789 -24.672 -21.656 1 97.88 98 GLU A CA 1
ATOM 701 C C . GLU A 1 98 ? -4.137 -25.906 -21.031 1 97.88 98 GLU A C 1
ATOM 703 O O . GLU A 1 98 ? -4.332 -27.031 -21.516 1 97.88 98 GLU A O 1
ATOM 708 N N . LEU A 1 99 ? -3.412 -25.703 -20 1 98.69 99 LEU A N 1
ATOM 709 C CA . LEU A 1 99 ? -2.734 -26.797 -19.312 1 98.69 99 LEU A CA 1
ATOM 710 C C . LEU A 1 99 ? -3.744 -27.734 -18.672 1 98.69 99 LEU A C 1
ATOM 712 O O . LEU A 1 99 ? -3.602 -28.969 -18.766 1 98.69 99 LEU A O 1
ATOM 716 N N . HIS A 1 100 ? -4.699 -27.172 -18.031 1 98.69 100 HIS A N 1
ATOM 717 C CA . HIS A 1 100 ? -5.75 -27.984 -17.422 1 98.69 100 HIS A CA 1
ATOM 718 C C . HIS A 1 100 ? -6.391 -28.922 -18.453 1 98.69 100 HIS A C 1
ATOM 720 O O . HIS A 1 100 ? -6.543 -30.109 -18.219 1 98.69 100 HIS A O 1
ATOM 726 N N . ASP A 1 101 ? -6.746 -28.359 -19.609 1 98.56 101 ASP A N 1
ATOM 727 C CA . ASP A 1 101 ? -7.414 -29.109 -20.656 1 98.56 101 ASP A CA 1
ATOM 728 C C . ASP A 1 101 ? -6.496 -30.203 -21.219 1 98.56 101 ASP A C 1
ATOM 730 O O . ASP A 1 101 ? -6.926 -31.328 -21.438 1 98.56 101 ASP A O 1
ATOM 734 N N . ALA A 1 102 ? -5.277 -29.875 -21.453 1 98.69 102 ALA A N 1
ATOM 735 C CA . ALA A 1 102 ? -4.309 -30.828 -22 1 98.69 102 ALA A CA 1
ATOM 736 C C . ALA A 1 102 ? -4.098 -32 -21.062 1 98.69 102 ALA A C 1
ATOM 738 O O . ALA A 1 102 ? -4.055 -33.156 -21.484 1 98.69 102 ALA A O 1
ATOM 739 N N . HIS A 1 103 ? -3.99 -31.719 -19.75 1 98.62 103 HIS A N 1
ATOM 740 C CA . HIS A 1 103 ? -3.824 -32.781 -18.766 1 98.62 103 HIS A CA 1
ATOM 741 C C . HIS A 1 103 ? -5.074 -33.656 -18.672 1 98.62 103 HIS A C 1
ATOM 743 O O . HIS A 1 103 ? -4.977 -34.875 -18.562 1 98.62 103 HIS A O 1
ATOM 749 N N . ALA A 1 104 ? -6.207 -32.969 -18.719 1 98.38 104 ALA A N 1
ATOM 750 C CA . ALA A 1 104 ? -7.469 -33.719 -18.625 1 98.38 104 ALA A CA 1
ATOM 751 C C . ALA A 1 104 ? -7.609 -34.688 -19.781 1 98.38 104 ALA A C 1
ATOM 753 O O . ALA A 1 104 ? -8.078 -35.812 -19.578 1 98.38 104 ALA A O 1
ATOM 754 N N . GLU A 1 105 ? -7.191 -34.344 -20.969 1 98.25 105 GLU A N 1
ATOM 755 C CA . GLU A 1 105 ? -7.262 -35.188 -22.141 1 98.25 105 GLU A CA 1
ATOM 756 C C . GLU A 1 105 ? -6.438 -36.469 -21.953 1 98.25 105 GLU A C 1
ATOM 758 O O . GLU A 1 105 ? -6.676 -37.469 -22.625 1 98.25 105 GLU A O 1
ATOM 763 N N . ARG A 1 106 ? -5.539 -36.438 -21.031 1 97.25 106 ARG A N 1
ATOM 764 C CA . ARG A 1 106 ? -4.633 -37.562 -20.797 1 97.25 106 ARG A CA 1
ATOM 765 C C . ARG A 1 106 ? -4.945 -38.281 -19.484 1 97.25 106 ARG A C 1
ATOM 767 O O . ARG A 1 106 ? -4.148 -39.094 -19 1 97.25 106 ARG A O 1
ATOM 774 N N . GLY A 1 107 ? -6.074 -37.875 -18.875 1 98.12 107 GLY A N 1
ATOM 775 C CA . GLY A 1 107 ? -6.461 -38.438 -17.594 1 98.12 107 GLY A CA 1
ATOM 776 C C . GLY A 1 107 ? -5.59 -37.969 -16.438 1 98.12 107 GLY A C 1
ATOM 777 O O . GLY A 1 107 ? -5.477 -38.656 -15.422 1 98.12 107 GLY A O 1
ATOM 778 N N . GLN A 1 108 ? -4.887 -36.938 -16.609 1 98.25 108 GLN A N 1
ATOM 779 C CA . GLN A 1 108 ? -4.047 -36.312 -15.594 1 98.25 108 GLN A CA 1
ATOM 780 C C . GLN A 1 108 ? -4.77 -35.156 -14.93 1 98.25 108 GLN A C 1
ATOM 782 O O . GLN A 1 108 ? -5.875 -34.781 -15.336 1 98.25 108 GLN A O 1
ATOM 787 N N . ARG A 1 109 ? -4.176 -34.656 -13.852 1 98.69 109 ARG A N 1
ATOM 788 C CA . ARG A 1 109 ? -4.781 -33.562 -13.102 1 98.69 109 ARG A CA 1
ATOM 789 C C . ARG A 1 109 ? -3.881 -32.312 -13.109 1 98.69 109 ARG A C 1
ATOM 791 O O . ARG A 1 109 ? -2.674 -32.438 -13.336 1 98.69 109 ARG A O 1
ATOM 798 N N . TYR A 1 110 ? -4.566 -31.188 -12.93 1 98.75 110 TYR A N 1
ATOM 799 C CA . TYR A 1 110 ? -3.865 -29.906 -12.93 1 98.75 110 TYR A CA 1
ATOM 800 C C . TYR A 1 110 ? -4.398 -28.984 -11.836 1 98.75 110 TYR A C 1
ATOM 802 O O . TYR A 1 110 ? -5.605 -28.953 -11.578 1 98.75 110 TYR A O 1
ATOM 810 N N . ILE A 1 111 ? -3.475 -28.297 -11.234 1 98.75 111 ILE A N 1
ATOM 811 C CA . ILE A 1 111 ? -3.846 -27.219 -10.312 1 98.75 111 ILE A CA 1
ATOM 812 C C . ILE A 1 111 ? -2.873 -26.047 -10.461 1 98.75 111 ILE A C 1
ATOM 814 O O . ILE A 1 111 ? -1.666 -26.25 -10.609 1 98.75 111 ILE A O 1
ATOM 818 N N . ALA A 1 112 ? -3.4 -24.828 -10.562 1 98.69 112 ALA A N 1
ATOM 819 C CA . ALA A 1 112 ? -2.586 -23.625 -10.469 1 98.69 112 ALA A CA 1
ATOM 820 C C . ALA A 1 112 ? -2.252 -23.297 -9.023 1 98.69 112 ALA A C 1
ATOM 822 O O . ALA A 1 112 ? -3.123 -23.344 -8.148 1 98.69 112 ALA A O 1
ATOM 823 N N . ALA A 1 113 ? -0.965 -22.922 -8.789 1 98.56 113 ALA A N 1
ATOM 824 C CA . ALA A 1 113 ? -0.551 -22.641 -7.414 1 98.56 113 ALA A CA 1
ATOM 825 C C . ALA A 1 113 ? 0.561 -21.594 -7.383 1 98.56 113 ALA A C 1
ATOM 827 O O . ALA A 1 113 ? 1.599 -21.797 -6.75 1 98.56 113 ALA A O 1
ATOM 828 N N . PRO A 1 114 ? 0.311 -20.453 -8.023 1 97.06 114 PRO A N 1
ATOM 829 C CA . PRO A 1 114 ? 1.336 -19.422 -7.926 1 97.06 114 PRO A CA 1
ATOM 830 C C . PRO A 1 114 ? 1.608 -18.984 -6.484 1 97.06 114 PRO A C 1
ATOM 832 O O . PRO A 1 114 ? 0.854 -19.344 -5.578 1 97.06 114 PRO A O 1
ATOM 835 N N . VAL A 1 115 ? 2.775 -18.219 -6.34 1 94.75 115 VAL A N 1
ATOM 836 C CA . VAL A 1 115 ? 3.207 -17.969 -4.969 1 94.75 115 VAL A CA 1
ATOM 837 C C . VAL A 1 115 ? 3.484 -16.484 -4.773 1 94.75 115 VAL A C 1
ATOM 839 O O . VAL A 1 115 ? 3.881 -15.789 -5.715 1 94.75 115 VAL A O 1
ATOM 842 N N . PHE A 1 116 ? 3.174 -16.031 -3.627 1 89.94 116 PHE A N 1
ATOM 843 C CA . PHE A 1 116 ? 3.717 -14.766 -3.133 1 89.94 116 PHE A CA 1
ATOM 844 C C . PHE A 1 116 ? 4.852 -15.016 -2.148 1 89.94 116 PHE A C 1
ATOM 846 O O . PHE A 1 116 ? 4.785 -15.945 -1.337 1 89.94 116 PHE A O 1
ATOM 853 N N . GLY A 1 117 ? 5.875 -14.234 -2.234 1 86.44 117 GLY A N 1
ATOM 854 C CA . GLY A 1 117 ? 7.039 -14.344 -1.371 1 86.44 117 GLY A CA 1
ATOM 855 C C . GLY A 1 117 ? 8.352 -14.219 -2.123 1 86.44 117 GLY A C 1
ATOM 856 O O . GLY A 1 117 ? 8.531 -14.828 -3.178 1 86.44 117 GLY A O 1
ATOM 857 N N . ARG A 1 118 ? 9.258 -13.453 -1.511 1 81.19 118 ARG A N 1
ATOM 858 C CA . ARG A 1 118 ? 10.594 -13.305 -2.068 1 81.19 118 ARG A CA 1
ATOM 859 C C . ARG A 1 118 ? 11.453 -14.531 -1.762 1 81.19 118 ARG A C 1
ATOM 861 O O . ARG A 1 118 ? 11.031 -15.414 -1.017 1 81.19 118 ARG A O 1
ATOM 868 N N . PRO A 1 119 ? 12.602 -14.641 -2.383 1 86.75 119 PRO A N 1
ATOM 869 C CA . PRO A 1 119 ? 13.469 -15.797 -2.166 1 86.75 119 PRO A CA 1
ATOM 870 C C . PRO A 1 119 ? 13.758 -16.047 -0.688 1 86.75 119 PRO A C 1
ATOM 872 O O . PRO A 1 119 ? 13.828 -17.203 -0.255 1 86.75 119 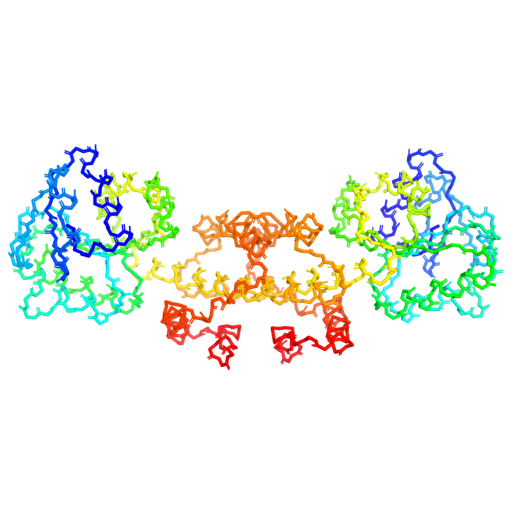PRO A O 1
ATOM 875 N N . GLN A 1 120 ? 13.781 -15.016 0.073 1 85.38 120 GLN A N 1
ATOM 876 C CA . GLN A 1 120 ? 14.008 -15.188 1.505 1 85.38 120 GLN A CA 1
ATOM 877 C C . GLN A 1 120 ? 12.828 -15.898 2.166 1 85.38 120 GLN A C 1
ATOM 879 O O . GLN A 1 120 ? 13.023 -16.781 2.998 1 85.38 120 GLN A O 1
ATOM 884 N N . ALA A 1 121 ? 11.672 -15.5 1.823 1 88.31 121 ALA A N 1
ATOM 885 C CA . ALA A 1 121 ? 10.477 -16.172 2.334 1 88.31 121 ALA A CA 1
ATOM 886 C C . ALA A 1 121 ? 10.422 -17.625 1.868 1 88.31 121 ALA A C 1
ATOM 888 O O . ALA A 1 121 ? 10.023 -18.5 2.627 1 88.31 121 ALA A O 1
ATOM 889 N N . ALA A 1 122 ? 10.797 -17.875 0.637 1 93.38 122 ALA A N 1
ATOM 890 C CA . ALA A 1 122 ? 10.828 -19.234 0.105 1 93.38 122 ALA A CA 1
ATOM 891 C C . ALA A 1 122 ? 11.797 -20.109 0.892 1 93.38 122 ALA A C 1
ATOM 893 O O . ALA A 1 122 ? 11.469 -21.234 1.262 1 93.38 122 ALA A O 1
ATOM 894 N N . ALA A 1 123 ? 12.977 -19.547 1.15 1 93.94 123 ALA A N 1
ATOM 895 C CA . ALA A 1 123 ? 14 -20.281 1.896 1 93.94 123 ALA A CA 1
ATOM 896 C C . ALA A 1 123 ? 13.516 -20.625 3.301 1 93.94 123 ALA A C 1
ATOM 898 O O . ALA A 1 123 ? 13.875 -21.656 3.85 1 93.94 123 ALA A O 1
ATOM 899 N N . ALA A 1 124 ? 12.625 -19.797 3.824 1 95.25 124 ALA A N 1
ATOM 900 C CA . ALA A 1 124 ? 12.125 -19.984 5.184 1 95.25 124 ALA A CA 1
ATOM 901 C C . ALA A 1 124 ? 10.867 -20.859 5.191 1 95.25 124 ALA A C 1
ATOM 903 O O . ALA A 1 124 ? 10.32 -21.156 6.254 1 95.25 124 ALA A O 1
ATOM 904 N N . GLY A 1 125 ? 10.445 -21.234 4.078 1 96.56 125 GLY A N 1
ATOM 905 C CA . GLY A 1 125 ? 9.227 -22.031 4 1 96.56 125 GLY A CA 1
ATOM 906 C C . GLY A 1 125 ? 7.973 -21.234 4.328 1 96.56 125 GLY A C 1
ATOM 907 O O . GLY A 1 125 ? 7.055 -21.75 4.965 1 96.56 125 GLY A O 1
ATOM 908 N N . GLN A 1 126 ? 7.965 -19.984 3.936 1 94.31 126 GLN A N 1
ATOM 909 C CA . GLN A 1 126 ? 6.891 -19.078 4.328 1 94.31 126 GLN A CA 1
ATOM 910 C C . GLN A 1 126 ? 6.207 -18.469 3.104 1 94.31 126 GLN A C 1
ATOM 912 O O . GLN A 1 126 ? 5.801 -17.297 3.127 1 94.31 126 GLN A O 1
ATOM 917 N N . LEU A 1 127 ? 6.117 -19.234 2.102 1 94.38 127 LEU A N 1
ATOM 918 C CA . LEU A 1 127 ? 5.414 -18.766 0.914 1 94.38 127 LEU A CA 1
ATOM 919 C C . LEU A 1 127 ? 3.908 -18.734 1.146 1 94.38 127 LEU A C 1
ATOM 921 O O . LEU A 1 127 ? 3.381 -19.547 1.915 1 94.38 127 LEU A O 1
ATOM 925 N N . SER A 1 128 ? 3.275 -17.734 0.533 1 94.31 128 SER A N 1
ATOM 926 C CA . SER A 1 128 ? 1.829 -17.797 0.347 1 94.31 128 SER A CA 1
ATOM 927 C C . SER A 1 128 ? 1.47 -18.422 -0.994 1 94.31 128 SER A C 1
ATOM 929 O O . SER A 1 128 ? 1.761 -17.859 -2.051 1 94.31 128 SER A O 1
ATOM 931 N N . ILE A 1 129 ? 0.876 -19.578 -0.922 1 96.88 129 ILE A N 1
ATOM 932 C CA . ILE A 1 129 ? 0.589 -20.344 -2.127 1 96.88 129 ILE A CA 1
ATOM 933 C C . ILE A 1 129 ? -0.901 -20.266 -2.451 1 96.88 129 ILE A C 1
ATOM 935 O O . ILE A 1 129 ? -1.733 -20.812 -1.721 1 96.88 129 ILE A O 1
ATOM 939 N N . ILE A 1 130 ? -1.238 -19.594 -3.561 1 96.75 130 ILE A N 1
ATOM 940 C CA . ILE A 1 130 ? -2.623 -19.406 -3.979 1 96.75 130 ILE A CA 1
ATOM 941 C C . ILE A 1 130 ? -3.012 -20.484 -4.984 1 96.75 130 ILE A C 1
ATOM 943 O O . ILE A 1 130 ? -2.385 -20.625 -6.039 1 96.75 130 ILE A O 1
ATOM 947 N N . CYS A 1 131 ? -4.066 -21.203 -4.652 1 98.25 131 CYS A N 1
ATOM 948 C CA . CYS A 1 131 ? -4.398 -22.359 -5.473 1 98.25 131 CYS A CA 1
ATOM 949 C C . CYS A 1 131 ? -5.777 -22.203 -6.098 1 98.25 131 CYS A C 1
ATOM 951 O O . CYS A 1 131 ? -6.688 -21.656 -5.477 1 98.25 131 CYS A O 1
ATOM 953 N N . SER A 1 132 ? -5.887 -22.688 -7.328 1 98.5 132 SER A N 1
ATOM 954 C CA . SER A 1 132 ? -7.207 -22.828 -7.934 1 98.5 132 SER A CA 1
ATOM 955 C C . SER A 1 132 ? -7.262 -24.031 -8.867 1 98.5 132 SER A C 1
ATOM 957 O O . SER A 1 132 ? -6.246 -24.422 -9.445 1 98.5 132 SER A O 1
ATOM 959 N N . GLY A 1 133 ? -8.367 -24.672 -9.031 1 98.5 133 GLY A N 1
ATOM 960 C CA . GLY A 1 133 ? -8.648 -25.906 -9.75 1 98.5 133 GLY A CA 1
ATOM 961 C C . GLY A 1 133 ? -9.594 -26.828 -9.016 1 98.5 133 GLY A C 1
ATOM 962 O O . GLY A 1 133 ? -10.18 -26.453 -8 1 98.5 133 GLY A O 1
ATOM 963 N N . PRO A 1 134 ? -9.766 -28.016 -9.555 1 98.5 134 PRO A N 1
ATOM 964 C CA . PRO A 1 134 ? -10.664 -28.969 -8.875 1 98.5 134 PRO A CA 1
ATOM 965 C C . PRO A 1 134 ? -10.297 -29.172 -7.406 1 98.5 134 PRO A C 1
ATOM 967 O O . PRO A 1 134 ? -9.125 -29.359 -7.074 1 98.5 134 PRO A O 1
ATOM 970 N N . LYS A 1 135 ? -11.32 -29.078 -6.547 1 98.31 135 LYS A N 1
ATOM 971 C CA . LYS A 1 135 ? -11.109 -29.141 -5.102 1 98.31 135 LYS A CA 1
ATOM 972 C C . LYS A 1 135 ? -10.438 -30.438 -4.691 1 98.31 135 LYS A C 1
ATOM 974 O O . LYS A 1 135 ? -9.594 -30.453 -3.793 1 98.31 135 LYS A O 1
ATOM 979 N N . ASP A 1 136 ? -10.812 -31.516 -5.297 1 98.31 136 ASP A N 1
ATOM 980 C CA . ASP A 1 136 ? -10.234 -32.812 -4.961 1 98.31 136 ASP A CA 1
ATOM 981 C C . ASP A 1 136 ? -8.742 -32.844 -5.301 1 98.31 136 ASP A C 1
ATOM 983 O O . ASP A 1 136 ? -7.953 -33.469 -4.582 1 98.31 136 ASP A O 1
ATOM 987 N N . THR A 1 137 ? -8.375 -32.25 -6.418 1 98.56 137 THR A N 1
ATOM 988 C CA . THR A 1 137 ? -6.969 -32.125 -6.781 1 98.56 137 THR A CA 1
ATOM 989 C C . THR A 1 137 ? -6.215 -31.297 -5.758 1 98.56 137 THR A C 1
ATOM 991 O O . THR A 1 137 ? -5.121 -31.656 -5.324 1 98.56 137 THR A O 1
ATOM 994 N N . TYR A 1 138 ? -6.836 -30.203 -5.332 1 98.5 138 TYR A N 1
ATOM 995 C CA . TYR A 1 138 ? -6.262 -29.344 -4.297 1 98.5 138 TYR A CA 1
ATOM 996 C C . TYR A 1 138 ? -6.047 -30.125 -3.004 1 98.5 138 TYR A C 1
ATOM 998 O O . TYR A 1 138 ? -4.996 -30 -2.369 1 98.5 138 TYR A O 1
ATOM 1006 N N . ASP A 1 139 ? -6.98 -30.859 -2.627 1 98.31 139 ASP A N 1
ATOM 1007 C CA . ASP A 1 139 ? -6.934 -31.594 -1.363 1 98.31 139 ASP A CA 1
ATOM 1008 C C . ASP A 1 139 ? -5.762 -32.562 -1.336 1 98.31 139 ASP A C 1
ATOM 1010 O O . ASP A 1 139 ? -5.195 -32.844 -0.274 1 98.31 139 ASP A O 1
ATOM 1014 N N . VAL A 1 140 ? -5.367 -33.062 -2.449 1 97.62 140 VAL A N 1
ATOM 1015 C CA . VAL A 1 140 ? -4.242 -34 -2.541 1 97.62 140 VAL A CA 1
ATOM 1016 C C . VAL A 1 140 ? -2.932 -33.219 -2.576 1 97.62 140 VAL A C 1
ATOM 1018 O O . VAL A 1 140 ? -1.951 -33.594 -1.937 1 97.62 140 VAL A O 1
ATOM 1021 N N . ALA A 1 141 ? -2.873 -32.094 -3.271 1 97.94 141 ALA A N 1
ATOM 1022 C CA . ALA A 1 141 ? -1.646 -31.359 -3.51 1 97.94 141 ALA A CA 1
ATOM 1023 C C . ALA A 1 141 ? -1.279 -30.5 -2.295 1 97.94 141 ALA A C 1
ATOM 1025 O O . ALA A 1 141 ? -0.098 -30.328 -1.99 1 97.94 141 ALA A O 1
ATOM 1026 N N . ALA A 1 142 ? -2.26 -29.969 -1.565 1 98 142 ALA A N 1
ATOM 1027 C CA . ALA A 1 142 ? -2.082 -28.953 -0.527 1 98 142 ALA A CA 1
ATOM 1028 C C . ALA A 1 142 ? -1.167 -29.469 0.583 1 98 142 ALA A C 1
ATOM 1030 O O . ALA A 1 142 ? -0.246 -28.766 1.008 1 98 142 ALA A O 1
ATOM 1031 N N . PRO A 1 143 ? -1.358 -30.703 1.054 1 97.69 143 PRO A N 1
ATOM 1032 C CA . PRO A 1 143 ? -0.474 -31.188 2.115 1 97.69 143 PRO A CA 1
ATOM 1033 C C . PRO A 1 143 ? 0.991 -31.234 1.685 1 97.69 143 PRO A C 1
ATOM 1035 O O . PRO A 1 143 ? 1.887 -31.016 2.506 1 97.69 143 PRO A O 1
ATOM 1038 N N . ILE A 1 144 ? 1.262 -31.531 0.459 1 97.44 144 ILE A N 1
ATOM 1039 C CA . ILE A 1 144 ? 2.621 -31.578 -0.066 1 97.44 144 ILE A CA 1
ATOM 1040 C C . ILE A 1 144 ? 3.195 -30.172 -0.131 1 97.44 144 ILE A C 1
ATOM 1042 O O . ILE A 1 144 ? 4.328 -29.938 0.29 1 97.44 144 ILE A O 1
ATOM 1046 N N . LEU A 1 145 ? 2.395 -29.203 -0.547 1 98.06 145 LEU A N 1
ATOM 1047 C CA . LEU A 1 145 ? 2.818 -27.812 -0.74 1 98.06 145 LEU A CA 1
ATOM 1048 C C . LEU A 1 145 ? 3.006 -27.109 0.6 1 98.06 145 LEU A C 1
ATOM 1050 O O . LEU A 1 145 ? 3.717 -26.109 0.685 1 98.06 145 LEU A O 1
ATOM 1054 N N . SER A 1 146 ? 2.393 -27.609 1.638 1 97.25 146 SER A N 1
ATOM 1055 C CA . SER A 1 146 ? 2.414 -26.984 2.957 1 97.25 146 SER A CA 1
ATOM 1056 C C . SER A 1 146 ? 3.82 -26.984 3.547 1 97.25 146 SER A C 1
ATOM 1058 O O . SER A 1 146 ? 4.109 -26.234 4.48 1 97.25 146 SER A O 1
ATOM 1060 N N . ALA A 1 147 ? 4.688 -27.844 3.008 1 97 147 ALA A N 1
ATOM 1061 C CA . ALA A 1 147 ? 6.086 -27.828 3.428 1 97 147 ALA A CA 1
ATOM 1062 C C . ALA A 1 147 ? 6.773 -26.531 3.043 1 97 147 ALA A C 1
ATOM 1064 O O . ALA A 1 147 ? 7.746 -26.125 3.682 1 97 147 ALA A O 1
ATOM 1065 N N . ALA A 1 148 ? 6.27 -25.891 2.037 1 97.69 148 ALA A N 1
ATOM 1066 C CA . ALA A 1 148 ? 6.938 -24.719 1.48 1 97.69 148 ALA A CA 1
ATOM 1067 C C . ALA A 1 148 ? 6.191 -23.438 1.84 1 97.69 148 ALA A C 1
ATOM 1069 O O . ALA A 1 148 ? 6.621 -22.344 1.475 1 97.69 148 ALA A O 1
ATOM 1070 N N . GLY A 1 149 ? 5.043 -23.547 2.48 1 96.62 149 GLY A N 1
ATOM 1071 C CA . GLY A 1 149 ? 4.266 -22.359 2.809 1 96.62 149 GLY A CA 1
ATOM 1072 C C . GLY A 1 149 ? 2.822 -22.672 3.158 1 96.62 149 GLY A C 1
ATOM 1073 O O . GLY A 1 149 ? 2.475 -23.828 3.42 1 96.62 149 GLY A O 1
ATOM 1074 N N . SER A 1 150 ? 2.027 -21.578 3.246 1 96.12 150 SER A N 1
ATOM 1075 C CA . SER A 1 150 ? 0.597 -21.703 3.508 1 96.12 150 SER A CA 1
ATOM 1076 C C . SER A 1 150 ? -0.205 -21.703 2.211 1 96.12 150 SER A C 1
ATOM 1078 O O . SER A 1 150 ? 0.031 -20.875 1.332 1 96.12 150 SER A O 1
ATOM 1080 N N . THR A 1 151 ? -1.149 -22.688 2.111 1 96.62 151 THR A N 1
ATOM 1081 C CA . THR A 1 151 ? -1.946 -22.797 0.896 1 96.62 151 THR A CA 1
ATOM 1082 C C . THR A 1 151 ? -3.338 -22.203 1.104 1 96.62 151 THR A C 1
ATOM 1084 O O . THR A 1 151 ? -3.881 -22.266 2.209 1 96.62 151 THR A O 1
ATOM 1087 N N . ARG A 1 152 ? -3.83 -21.641 0.033 1 96.12 152 ARG A N 1
ATOM 1088 C CA . ARG A 1 152 ? -5.207 -21.156 0.019 1 96.12 152 ARG A CA 1
ATOM 1089 C C . ARG A 1 152 ? -5.891 -21.5 -1.304 1 96.12 152 ARG A C 1
ATOM 1091 O O . ARG A 1 152 ? -5.367 -21.188 -2.375 1 96.12 152 ARG A O 1
ATOM 1098 N N . TRP A 1 153 ? -7.035 -22.125 -1.208 1 97.62 153 TRP A N 1
ATOM 1099 C CA . TRP A 1 153 ? -7.848 -22.438 -2.379 1 97.62 153 TRP A CA 1
ATOM 1100 C C . TRP A 1 153 ? -8.836 -21.312 -2.666 1 97.62 153 TRP A C 1
ATOM 1102 O O . TRP A 1 153 ? -9.625 -20.922 -1.791 1 97.62 153 TRP A O 1
ATOM 1112 N N . VAL A 1 154 ? -8.789 -20.766 -3.9 1 96.69 154 VAL A N 1
ATOM 1113 C CA . VAL A 1 154 ? -9.602 -19.578 -4.137 1 96.69 154 VAL A CA 1
ATOM 1114 C C . VAL A 1 154 ? -10.727 -19.906 -5.113 1 96.69 154 VAL A C 1
ATOM 1116 O O . VAL A 1 154 ? -11.562 -19.047 -5.426 1 96.69 154 VAL A O 1
ATOM 1119 N N . GLY A 1 155 ? -10.719 -21.156 -5.699 1 96.5 155 GLY A N 1
ATOM 1120 C CA . GLY A 1 155 ? -11.82 -21.516 -6.586 1 96.5 155 GLY A CA 1
ATOM 1121 C C . GLY A 1 155 ? -11.508 -22.703 -7.48 1 96.5 155 GLY A C 1
ATOM 1122 O O . GLY A 1 155 ? -10.359 -23.125 -7.566 1 96.5 155 GLY A O 1
ATOM 1123 N N . SER A 1 156 ? -12.547 -23.188 -8.148 1 97.81 156 SER A N 1
ATOM 1124 C CA . SER A 1 156 ? -12.422 -24.391 -8.969 1 97.81 156 SER A CA 1
ATOM 1125 C C . SER A 1 156 ? -11.891 -24.047 -10.359 1 97.81 156 SER A C 1
ATOM 1127 O O . SER A 1 156 ? -11.398 -24.922 -11.07 1 97.81 156 SER A O 1
ATOM 1129 N N . ASP A 1 157 ? -12.023 -22.781 -10.773 1 97.38 157 ASP A N 1
ATOM 1130 C CA . ASP A 1 157 ? -11.477 -22.344 -12.062 1 97.38 157 ASP A CA 1
ATOM 1131 C C . ASP A 1 157 ? -9.961 -22.172 -11.984 1 97.38 157 ASP A C 1
ATOM 1133 O O . ASP A 1 157 ? -9.469 -21.359 -11.203 1 97.38 157 ASP A O 1
ATOM 1137 N N . VAL A 1 158 ? -9.242 -22.875 -12.82 1 97.62 158 VAL A N 1
ATOM 1138 C CA . VAL A 1 158 ? -7.785 -22.969 -12.734 1 97.62 158 VAL A CA 1
ATOM 1139 C C . VAL A 1 158 ? -7.16 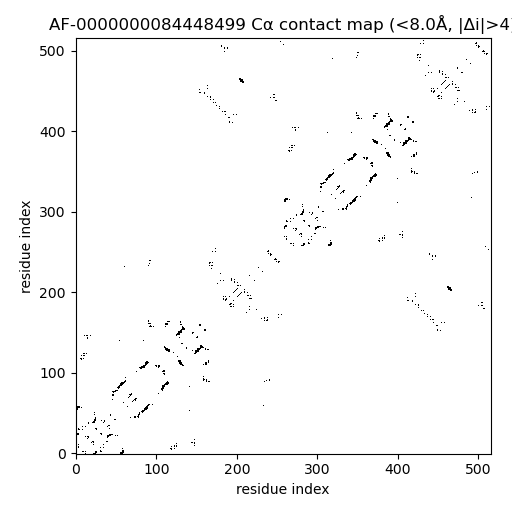-21.609 -13.055 1 97.62 158 VAL A C 1
ATOM 1141 O O . VAL A 1 158 ? -5.984 -21.375 -12.758 1 97.62 158 VAL A O 1
ATOM 1144 N N . GLY A 1 159 ? -7.898 -20.688 -13.656 1 96.19 159 GLY A N 1
ATOM 1145 C CA . GLY A 1 159 ? -7.383 -19.375 -13.977 1 96.19 159 GLY A CA 1
ATOM 1146 C C . GLY A 1 159 ? -7.43 -18.406 -12.805 1 96.19 159 GLY A C 1
ATOM 1147 O O . GLY A 1 159 ? -6.75 -17.391 -12.812 1 96.19 159 GLY A O 1
ATOM 1148 N N . GLN A 1 160 ? -8.164 -18.672 -11.766 1 95.44 160 GLN A N 1
ATOM 1149 C CA . GLN A 1 160 ? -8.469 -17.719 -10.703 1 95.44 160 GLN A CA 1
ATOM 1150 C C . GLN A 1 160 ? -7.238 -17.438 -9.844 1 95.44 160 GLN A C 1
ATOM 1152 O O . GLN A 1 160 ? -7.012 -16.297 -9.438 1 95.44 160 GLN A O 1
ATOM 1157 N N . ALA A 1 161 ? -6.477 -18.438 -9.531 1 96.81 161 ALA A N 1
ATOM 1158 C CA . ALA A 1 161 ? -5.258 -18.219 -8.758 1 96.81 161 ALA A CA 1
ATOM 1159 C C . ALA A 1 161 ? -4.301 -17.281 -9.5 1 96.81 161 ALA A C 1
ATOM 1161 O O . ALA A 1 161 ? -3.635 -16.453 -8.883 1 96.81 161 ALA A O 1
ATOM 1162 N N . MET A 1 162 ? -4.254 -17.469 -10.805 1 95 162 MET A N 1
ATOM 1163 C CA . MET A 1 162 ? -3.381 -16.609 -11.602 1 95 162 MET A CA 1
ATOM 1164 C C . MET A 1 162 ? -3.896 -15.172 -11.617 1 95 162 MET A C 1
ATOM 1166 O O . MET A 1 162 ? -3.107 -14.227 -11.625 1 95 162 MET A O 1
ATOM 1170 N N . LEU A 1 163 ? -5.191 -14.992 -11.633 1 92.06 163 LEU A N 1
ATOM 1171 C CA . LEU A 1 163 ? -5.75 -13.648 -11.539 1 92.06 163 LEU A CA 1
ATOM 1172 C C . LEU A 1 163 ? -5.328 -12.977 -10.242 1 92.06 163 LEU A C 1
ATOM 1174 O O . LEU A 1 163 ? -4.922 -11.812 -10.242 1 92.06 163 LEU A O 1
ATOM 1178 N N . VAL A 1 164 ? -5.43 -13.734 -9.141 1 92.06 164 VAL A N 1
ATOM 1179 C CA . VAL A 1 164 ? -5.027 -13.219 -7.84 1 92.06 164 VAL A CA 1
ATOM 1180 C C . VAL A 1 164 ? -3.545 -12.852 -7.867 1 92.06 164 VAL A C 1
ATOM 1182 O O . VAL A 1 164 ? -3.16 -11.766 -7.422 1 92.06 164 VAL A O 1
ATOM 1185 N N . LYS A 1 165 ? -2.715 -13.703 -8.375 1 92.44 165 LYS A N 1
ATOM 1186 C CA . LYS A 1 165 ? -1.273 -13.477 -8.445 1 92.44 165 LYS A CA 1
ATOM 1187 C C . LYS A 1 165 ? -0.949 -12.242 -9.281 1 92.44 165 LYS A C 1
ATOM 1189 O O . LYS A 1 165 ? -0.143 -11.406 -8.875 1 92.44 165 LYS A O 1
ATOM 1194 N N . LEU A 1 166 ? -1.553 -12.148 -10.43 1 89.94 166 LEU A N 1
ATOM 1195 C CA . LEU A 1 166 ? -1.238 -11.086 -11.383 1 89.94 166 LEU A CA 1
ATOM 1196 C C . LEU A 1 166 ? -1.633 -9.727 -10.82 1 89.94 166 LEU A C 1
ATOM 1198 O O . LEU A 1 166 ? -0.858 -8.766 -10.906 1 89.94 166 LEU A O 1
ATOM 1202 N N . ILE A 1 167 ? -2.84 -9.625 -10.258 1 89.06 167 ILE A N 1
ATOM 1203 C CA . ILE A 1 167 ? -3.256 -8.336 -9.719 1 89.06 167 ILE A CA 1
ATOM 1204 C C . ILE A 1 167 ? -2.434 -8.008 -8.477 1 89.06 167 ILE A C 1
ATOM 1206 O O . ILE A 1 167 ? -2.135 -6.84 -8.211 1 89.06 167 ILE A O 1
ATOM 1210 N N . GLY A 1 168 ? -2.107 -9 -7.691 1 87.62 168 GLY A N 1
ATOM 1211 C CA . GLY A 1 168 ? -1.199 -8.789 -6.578 1 87.62 168 GLY A CA 1
ATOM 1212 C C . GLY A 1 168 ? 0.154 -8.25 -7 1 87.62 168 GLY A C 1
ATOM 1213 O O . GLY A 1 168 ? 0.683 -7.328 -6.379 1 87.62 168 GLY A O 1
ATOM 1214 N N . ASN A 1 169 ? 0.749 -8.828 -8.016 1 85.44 169 ASN A N 1
ATOM 1215 C CA . ASN A 1 169 ? 2.02 -8.344 -8.539 1 85.44 169 ASN A CA 1
ATOM 1216 C C . ASN A 1 169 ? 1.897 -6.918 -9.078 1 85.44 169 ASN A C 1
ATOM 1218 O O . ASN A 1 169 ? 2.828 -6.121 -8.953 1 85.44 169 ASN A O 1
ATOM 1222 N N . HIS A 1 170 ? 0.755 -6.652 -9.695 1 83.88 170 HIS A N 1
ATOM 1223 C CA . HIS A 1 170 ? 0.479 -5.285 -10.117 1 83.88 170 HIS A CA 1
ATOM 1224 C C . HIS A 1 170 ? 0.465 -4.332 -8.93 1 83.88 170 HIS A C 1
ATOM 1226 O O . HIS A 1 170 ? 0.998 -3.223 -9.008 1 83.88 170 HIS A O 1
ATOM 1232 N N . MET A 1 171 ? -0.187 -4.734 -7.898 1 84.94 171 MET A N 1
ATOM 1233 C CA . MET A 1 171 ? -0.209 -3.926 -6.684 1 84.94 171 MET A CA 1
ATOM 1234 C C . MET A 1 171 ? 1.205 -3.678 -6.168 1 84.94 171 MET A C 1
ATOM 1236 O O . MET A 1 171 ? 1.555 -2.549 -5.82 1 84.94 171 MET A O 1
ATOM 1240 N N . ILE A 1 172 ? 2.025 -4.711 -6.129 1 82.12 172 ILE A N 1
ATOM 1241 C CA . ILE A 1 172 ? 3.395 -4.613 -5.641 1 82.12 172 ILE A CA 1
ATOM 1242 C C . ILE A 1 172 ? 4.184 -3.633 -6.504 1 82.12 172 ILE A C 1
ATOM 1244 O O . ILE A 1 172 ? 4.898 -2.773 -5.988 1 82.12 172 ILE A O 1
ATOM 1248 N N . LEU A 1 173 ? 4.047 -3.742 -7.773 1 79.44 173 LEU A N 1
ATOM 1249 C CA . LEU A 1 173 ? 4.742 -2.855 -8.695 1 79.44 173 LEU A CA 1
ATOM 1250 C C . LEU A 1 173 ? 4.32 -1.405 -8.484 1 79.44 173 LEU A C 1
ATOM 1252 O O . LEU A 1 173 ? 5.164 -0.507 -8.453 1 79.44 173 LEU A O 1
ATOM 1256 N N . THR A 1 174 ? 2.975 -1.197 -8.367 1 83.12 174 THR A N 1
ATOM 1257 C CA . THR A 1 174 ? 2.436 0.144 -8.172 1 83.12 174 THR A CA 1
ATOM 1258 C C . THR A 1 174 ? 2.938 0.738 -6.859 1 83.12 174 THR A C 1
ATOM 1260 O O . THR A 1 174 ? 3.361 1.895 -6.816 1 83.12 174 THR A O 1
ATOM 1263 N N . MET A 1 175 ? 2.873 -0.037 -5.855 1 82.69 175 MET A N 1
ATOM 1264 C CA . MET A 1 175 ? 3.312 0.425 -4.539 1 82.69 175 MET A CA 1
ATOM 1265 C C . MET A 1 175 ? 4.812 0.694 -4.531 1 82.69 175 MET A C 1
ATOM 1267 O O . MET A 1 175 ? 5.281 1.598 -3.838 1 82.69 175 MET A O 1
ATOM 1271 N N . GLY A 1 176 ? 5.602 -0.081 -5.242 1 77.5 176 GLY A N 1
ATOM 1272 C CA . GLY A 1 176 ? 7.02 0.204 -5.398 1 77.5 176 GLY A CA 1
ATOM 1273 C C . GLY A 1 176 ? 7.289 1.564 -6.012 1 77.5 176 GLY A C 1
ATOM 1274 O O . GLY A 1 176 ? 8.148 2.309 -5.527 1 77.5 176 GLY A O 1
ATOM 1275 N N . GLU A 1 177 ? 6.598 1.816 -7.066 1 77.94 177 GLU A N 1
ATOM 1276 C CA . GLU A 1 177 ? 6.715 3.123 -7.711 1 77.94 177 GLU A CA 1
ATOM 1277 C C . GLU A 1 177 ? 6.32 4.246 -6.754 1 77.94 177 GLU A C 1
ATOM 1279 O O . GLU A 1 177 ? 6.969 5.293 -6.723 1 77.94 177 GLU A O 1
ATOM 1284 N N . LEU A 1 178 ? 5.234 4.031 -6.09 1 83.69 178 LEU A N 1
ATOM 1285 C CA . LEU A 1 178 ? 4.742 5 -5.117 1 83.69 178 LEU A CA 1
ATOM 1286 C C . LEU A 1 178 ? 5.785 5.27 -4.039 1 83.69 178 LEU A C 1
ATOM 1288 O O . LEU A 1 178 ? 6.008 6.422 -3.656 1 83.69 178 LEU A O 1
ATOM 1292 N N . LEU A 1 179 ? 6.426 4.223 -3.525 1 81.06 179 LEU A N 1
ATOM 1293 C CA . LEU A 1 179 ? 7.488 4.375 -2.537 1 81.06 179 LEU A CA 1
ATOM 1294 C C . LEU A 1 179 ? 8.641 5.195 -3.1 1 81.06 179 LEU A C 1
ATOM 1296 O O . LEU A 1 179 ? 9.172 6.074 -2.42 1 81.06 179 LEU A O 1
ATOM 1300 N N . GLY A 1 180 ? 9.047 4.84 -4.285 1 78.06 180 GLY A N 1
ATOM 1301 C CA . GLY A 1 180 ? 10.102 5.613 -4.93 1 78.06 180 GLY A CA 1
ATOM 1302 C C . GLY A 1 180 ? 9.789 7.094 -4.996 1 78.06 180 GLY A C 1
ATOM 1303 O O . GLY A 1 180 ? 10.641 7.926 -4.676 1 78.06 180 GLY A O 1
ATOM 1304 N N . GLU A 1 181 ? 8.609 7.492 -5.441 1 81.62 181 GLU A N 1
ATOM 1305 C CA . GLU A 1 181 ? 8.18 8.883 -5.492 1 81.62 181 GLU A CA 1
ATOM 1306 C C . GLU A 1 181 ? 8.227 9.531 -4.105 1 81.62 181 GLU A C 1
ATOM 1308 O O . GLU A 1 181 ? 8.68 10.664 -3.957 1 81.62 181 GLU A O 1
ATOM 1313 N N . THR A 1 182 ? 7.738 8.766 -3.145 1 84.94 182 THR A N 1
ATOM 1314 C CA . THR A 1 182 ? 7.645 9.281 -1.78 1 84.94 182 THR A CA 1
ATOM 1315 C C . THR A 1 182 ? 9.031 9.609 -1.229 1 84.94 182 THR A C 1
ATOM 1317 O O . THR A 1 182 ? 9.258 10.719 -0.743 1 84.94 182 THR A O 1
ATOM 1320 N N . PHE A 1 183 ? 9.977 8.656 -1.347 1 83 183 PHE A N 1
ATOM 1321 C CA . PHE A 1 183 ? 11.328 8.859 -0.832 1 83 183 PHE A CA 1
ATOM 1322 C C . PHE A 1 183 ? 12.016 10.008 -1.564 1 83 183 PHE A C 1
ATOM 1324 O O . PHE A 1 183 ? 12.656 10.852 -0.94 1 83 183 PHE A O 1
ATOM 1331 N N . THR A 1 184 ? 11.875 10.016 -2.887 1 81.5 184 THR A N 1
ATOM 1332 C CA . THR A 1 184 ? 12.523 11.055 -3.674 1 81.5 184 THR A CA 1
ATOM 1333 C C . THR A 1 184 ? 11.945 12.43 -3.33 1 81.5 184 THR A C 1
ATOM 1335 O O . THR A 1 184 ? 12.695 13.391 -3.152 1 81.5 184 THR A O 1
ATOM 1338 N N . PHE A 1 185 ? 10.664 12.547 -3.189 1 88.56 185 PHE A N 1
ATOM 1339 C CA . PHE A 1 185 ? 9.945 13.773 -2.885 1 88.56 185 PHE A CA 1
ATOM 1340 C C . PHE A 1 185 ? 10.352 14.32 -1.521 1 88.56 185 PHE A C 1
ATOM 1342 O O . PHE A 1 185 ? 10.719 15.484 -1.396 1 88.56 185 PHE A O 1
ATOM 1349 N N . LEU A 1 186 ? 10.289 13.484 -0.524 1 89.44 186 LEU A N 1
ATOM 1350 C CA . LEU A 1 186 ? 10.562 13.945 0.831 1 89.44 186 LEU A CA 1
ATOM 1351 C C . LEU A 1 186 ? 12.047 14.242 1.008 1 89.44 186 LEU A C 1
ATOM 1353 O O . LEU A 1 186 ? 12.422 15.18 1.727 1 89.44 186 LEU A O 1
ATOM 1357 N N . ARG A 1 187 ? 12.93 13.477 0.351 1 87.12 187 ARG A N 1
ATOM 1358 C CA . ARG A 1 187 ? 14.359 13.797 0.374 1 87.12 187 ARG A CA 1
ATOM 1359 C C . ARG A 1 187 ? 14.617 15.188 -0.197 1 87.12 187 ARG A C 1
ATOM 1361 O O . ARG A 1 187 ? 15.422 15.945 0.351 1 87.12 187 ARG A O 1
ATOM 1368 N N . ALA A 1 188 ? 13.992 15.5 -1.29 1 88.06 188 ALA A N 1
ATOM 1369 C CA . ALA A 1 188 ? 14.133 16.812 -1.901 1 88.06 188 ALA A CA 1
ATOM 1370 C C . ALA A 1 188 ? 13.664 17.906 -0.951 1 88.06 188 ALA A C 1
ATOM 1372 O O . ALA A 1 188 ? 14.141 19.047 -1.017 1 88.06 188 ALA A O 1
ATOM 1373 N N . GLY A 1 189 ? 12.711 17.594 -0.108 1 91.56 189 GLY A N 1
ATOM 1374 C CA . GLY A 1 189 ? 12.18 18.516 0.881 1 91.56 189 GLY A CA 1
ATOM 1375 C C . GLY A 1 189 ? 13 18.547 2.16 1 91.56 189 GLY A C 1
ATOM 1376 O O . GLY A 1 189 ? 12.633 19.234 3.115 1 91.56 189 GLY A O 1
ATOM 1377 N N . GLY A 1 190 ? 14.094 17.766 2.238 1 92.56 190 GLY A N 1
ATOM 1378 C CA . GLY A 1 190 ? 15.008 17.812 3.371 1 92.56 190 GLY A CA 1
ATOM 1379 C C . GLY A 1 190 ? 14.672 16.781 4.441 1 92.56 190 GLY A C 1
ATOM 1380 O O . GLY A 1 190 ? 15.141 16.891 5.578 1 92.56 190 GLY A O 1
ATOM 1381 N N . ILE A 1 191 ? 13.859 15.844 4.156 1 91.44 191 ILE A N 1
ATOM 1382 C CA . ILE A 1 191 ? 13.5 14.789 5.098 1 91.44 191 ILE A CA 1
ATOM 1383 C C . ILE A 1 191 ? 14.156 13.477 4.664 1 91.44 191 ILE A C 1
ATOM 1385 O O . ILE A 1 191 ? 13.891 12.969 3.572 1 91.44 191 ILE A O 1
ATOM 1389 N N . ASP A 1 192 ? 14.93 12.891 5.523 1 86.62 192 ASP A N 1
ATOM 1390 C CA . ASP A 1 192 ? 15.711 11.734 5.113 1 86.62 192 ASP A CA 1
ATOM 1391 C C . ASP A 1 192 ? 14.875 10.453 5.18 1 86.62 192 ASP A C 1
ATOM 1393 O O . ASP A 1 192 ? 13.711 10.484 5.602 1 86.62 192 ASP A O 1
ATOM 1397 N N . GLY A 1 193 ? 15.547 9.375 4.715 1 83.31 193 GLY A N 1
ATOM 1398 C CA . GLY A 1 193 ? 14.836 8.117 4.574 1 83.31 193 GLY A CA 1
ATOM 1399 C C . GLY A 1 193 ? 14.352 7.555 5.898 1 83.31 193 GLY A C 1
ATOM 1400 O O . GLY A 1 193 ? 13.234 7.031 5.984 1 83.31 193 GLY A O 1
ATOM 1401 N N . ALA A 1 194 ? 15.156 7.656 6.867 1 83.19 194 ALA A N 1
ATOM 1402 C CA . ALA A 1 194 ? 14.789 7.141 8.188 1 83.19 194 ALA A CA 1
ATOM 1403 C C . ALA A 1 194 ? 13.578 7.887 8.75 1 83.19 194 ALA A C 1
ATOM 1405 O O . ALA A 1 194 ? 12.656 7.27 9.281 1 83.19 194 ALA A O 1
ATOM 1406 N N . GLU A 1 195 ? 13.586 9.156 8.617 1 87.38 195 GLU A N 1
ATOM 1407 C CA . GLU A 1 195 ? 12.469 9.961 9.086 1 87.38 195 GLU A CA 1
ATOM 1408 C C . GLU A 1 195 ? 11.219 9.711 8.25 1 87.38 195 GLU A C 1
AT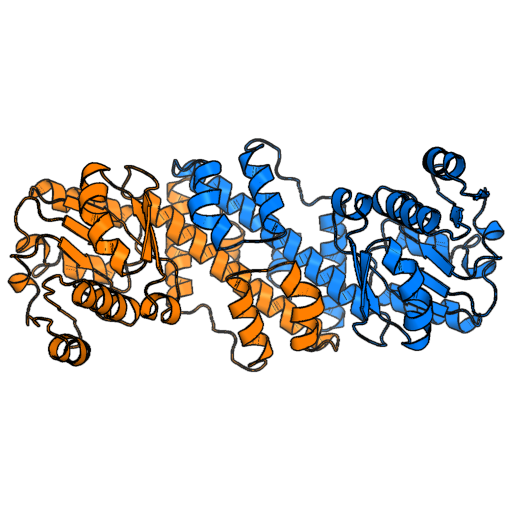OM 1410 O O . GLU A 1 195 ? 10.102 9.688 8.781 1 87.38 195 GLU A O 1
ATOM 1415 N N . THR A 1 196 ? 11.43 9.586 6.992 1 85.19 196 THR A N 1
ATOM 1416 C CA . THR A 1 196 ? 10.328 9.242 6.105 1 85.19 196 THR A CA 1
ATOM 1417 C C . THR A 1 196 ? 9.641 7.957 6.559 1 85.19 196 THR A C 1
ATOM 1419 O O . THR A 1 196 ? 8.422 7.91 6.688 1 85.19 196 THR A O 1
ATOM 1422 N N . LYS A 1 197 ? 10.406 6.973 6.75 1 82.56 197 LYS A N 1
ATOM 1423 C CA . LYS A 1 197 ? 9.867 5.688 7.188 1 82.56 197 LYS A CA 1
ATOM 1424 C C . LYS A 1 197 ? 9.133 5.824 8.523 1 82.56 197 LYS A C 1
ATOM 1426 O O . LYS A 1 197 ? 8 5.367 8.656 1 82.56 197 LYS A O 1
ATOM 1431 N N . ALA A 1 198 ? 9.672 6.484 9.461 1 83.5 198 ALA A N 1
ATOM 1432 C CA . ALA A 1 198 ? 9.125 6.605 10.812 1 83.5 198 ALA A CA 1
ATOM 1433 C C . ALA A 1 198 ? 7.863 7.473 10.812 1 83.5 198 ALA A C 1
ATOM 1435 O O . ALA A 1 198 ? 6.883 7.148 11.484 1 83.5 198 ALA A O 1
ATOM 1436 N N . ALA A 1 199 ? 7.863 8.508 10.078 1 85.69 199 ALA A N 1
ATOM 1437 C CA . ALA A 1 199 ? 6.785 9.492 10.125 1 85.69 199 ALA A CA 1
ATOM 1438 C C . ALA A 1 199 ? 5.594 9.047 9.281 1 85.69 199 ALA A C 1
ATOM 1440 O O . ALA A 1 199 ? 4.461 9.469 9.523 1 85.69 199 ALA A O 1
ATOM 1441 N N . LEU A 1 200 ? 5.879 8.234 8.352 1 84.62 200 LEU A N 1
ATOM 1442 C CA . LEU A 1 200 ? 4.84 8.039 7.348 1 84.62 200 LEU A CA 1
ATOM 1443 C C . LEU A 1 200 ? 4.633 6.559 7.051 1 84.62 200 LEU A C 1
ATOM 1445 O O . LEU A 1 200 ? 3.543 6.023 7.262 1 84.62 200 LEU A O 1
ATOM 1449 N N . LEU A 1 201 ? 5.648 5.859 6.711 1 78.31 201 LEU A N 1
ATOM 1450 C CA . LEU A 1 201 ? 5.508 4.562 6.062 1 78.31 201 LEU A CA 1
ATOM 1451 C C . LEU A 1 201 ? 5.18 3.477 7.082 1 78.31 201 LEU A C 1
ATOM 1453 O O . LEU A 1 201 ? 4.457 2.529 6.777 1 78.31 201 LEU A O 1
ATOM 1457 N N . ASP A 1 202 ? 5.688 3.605 8.273 1 75.25 202 ASP A N 1
ATOM 1458 C CA . ASP A 1 202 ? 5.398 2.613 9.305 1 75.25 202 ASP A CA 1
ATOM 1459 C C . ASP A 1 202 ? 3.906 2.584 9.633 1 75.25 202 ASP A C 1
ATOM 1461 O O . ASP A 1 202 ? 3.367 1.541 10.008 1 75.25 202 ASP A O 1
ATOM 1465 N N . THR A 1 203 ? 3.279 3.664 9.359 1 71.06 203 THR A N 1
ATOM 1466 C CA . THR A 1 203 ? 1.851 3.748 9.641 1 71.06 203 THR A CA 1
ATOM 1467 C C . THR A 1 203 ? 1.032 3.414 8.398 1 71.06 203 THR A C 1
ATOM 1469 O O . THR A 1 203 ? 0.075 2.641 8.469 1 71.06 203 THR A O 1
ATOM 1472 N N . LEU A 1 204 ? 1.393 3.975 7.348 1 73.5 204 LEU A N 1
ATOM 1473 C CA . LEU A 1 204 ? 0.562 3.904 6.148 1 73.5 204 LEU A CA 1
ATOM 1474 C C . LEU A 1 204 ? 0.822 2.611 5.383 1 73.5 204 LEU A C 1
ATOM 1476 O O . LEU A 1 204 ? -0.058 2.117 4.676 1 73.5 204 LEU A O 1
ATOM 1480 N N . MET A 1 205 ? 1.989 2.098 5.496 1 71.94 205 MET A N 1
ATOM 1481 C CA . MET A 1 205 ? 2.359 0.936 4.695 1 71.94 205 MET A CA 1
ATOM 1482 C C . MET A 1 205 ? 3.082 -0.104 5.543 1 71.94 205 MET A C 1
ATOM 1484 O O . MET A 1 205 ? 4.223 -0.466 5.25 1 71.94 205 MET A O 1
ATOM 1488 N N . PRO A 1 206 ? 2.174 -0.54 6.504 1 65.88 206 PRO A N 1
ATOM 1489 C CA . PRO A 1 206 ? 2.84 -1.643 7.199 1 65.88 206 PRO A CA 1
ATOM 1490 C C . PRO A 1 206 ? 2.857 -2.932 6.383 1 65.88 206 PRO A C 1
ATOM 1492 O O . PRO A 1 206 ? 2.342 -2.965 5.262 1 65.88 206 PRO A O 1
ATOM 1495 N N . GLY A 1 207 ? 3.789 -4.047 6.645 1 60.38 207 GLY A N 1
ATOM 1496 C CA . GLY A 1 207 ? 3.738 -5.336 5.973 1 60.38 207 GLY A CA 1
ATOM 1497 C C . GLY A 1 207 ? 4.836 -5.516 4.941 1 60.38 207 GLY A C 1
ATOM 1498 O O . GLY A 1 207 ? 5.984 -5.145 5.18 1 60.38 207 GLY A O 1
ATOM 1499 N N . VAL A 1 208 ? 4.316 -6.047 3.781 1 57.25 208 VAL A N 1
ATOM 1500 C CA . VAL A 1 208 ? 5.27 -6.477 2.766 1 57.25 208 VAL A CA 1
ATOM 1501 C C . VAL A 1 208 ? 6.055 -5.27 2.252 1 57.25 208 VAL A C 1
ATOM 1503 O O . VAL A 1 208 ? 7.242 -5.383 1.935 1 57.25 208 VAL A O 1
ATOM 1506 N N . LEU A 1 209 ? 5.332 -4.141 2.424 1 61.44 209 LEU A N 1
ATOM 1507 C CA . LEU A 1 209 ? 6 -2.961 1.878 1 61.44 209 LEU A CA 1
ATOM 1508 C C . LEU A 1 209 ? 6.98 -2.375 2.887 1 61.44 209 LEU A C 1
ATOM 1510 O O . LEU A 1 209 ? 7.82 -1.543 2.533 1 61.44 209 LEU A O 1
ATOM 1514 N N . ALA A 1 210 ? 6.785 -2.883 4.09 1 62.12 210 ALA A N 1
ATOM 1515 C CA . ALA A 1 210 ? 7.738 -2.436 5.105 1 62.12 210 ALA A CA 1
ATOM 1516 C C . ALA A 1 210 ? 9.164 -2.793 4.711 1 62.12 210 ALA A C 1
ATOM 1518 O O . ALA A 1 210 ? 10.094 -2.006 4.922 1 62.12 210 ALA A O 1
ATOM 1519 N N . GLY A 1 211 ? 9.305 -4.023 4.066 1 63.81 211 GLY A N 1
ATOM 1520 C CA . GLY A 1 211 ? 10.625 -4.43 3.609 1 63.81 211 GLY A CA 1
ATOM 1521 C C . GLY A 1 211 ? 11.164 -3.559 2.49 1 63.81 211 GLY A C 1
ATOM 1522 O O . GLY A 1 211 ? 12.344 -3.211 2.479 1 63.81 211 GLY A O 1
ATOM 1523 N N . TYR A 1 212 ? 10.312 -3.186 1.596 1 64.44 212 TYR A N 1
ATOM 1524 C CA . TYR A 1 212 ? 10.719 -2.305 0.508 1 64.44 212 TYR A CA 1
ATOM 1525 C C . TYR A 1 212 ? 11.141 -0.941 1.042 1 64.44 212 TYR A C 1
ATOM 1527 O O . TYR A 1 212 ? 12.156 -0.385 0.609 1 64.44 212 TYR A O 1
ATOM 1535 N N . ALA A 1 213 ? 10.375 -0.436 1.977 1 64.81 213 ALA A N 1
ATOM 1536 C CA . ALA A 1 213 ? 10.688 0.863 2.566 1 64.81 213 ALA A CA 1
ATOM 1537 C C . ALA A 1 213 ? 12.047 0.841 3.256 1 64.81 213 ALA A C 1
ATOM 1539 O O . ALA A 1 213 ? 12.836 1.779 3.117 1 64.81 213 ALA A O 1
ATOM 1540 N N . GLN A 1 214 ? 12.266 -0.271 3.979 1 70.12 214 GLN A N 1
ATOM 1541 C CA . GLN A 1 214 ? 13.531 -0.371 4.688 1 70.12 214 GLN A CA 1
ATOM 1542 C C . GLN A 1 214 ? 14.703 -0.407 3.711 1 70.12 214 GLN A C 1
ATOM 1544 O O . GLN A 1 214 ? 15.75 0.192 3.967 1 70.12 214 GLN A O 1
ATOM 1549 N N . ARG A 1 215 ? 14.578 -1.065 2.641 1 69.31 215 ARG A N 1
ATOM 1550 C CA . ARG A 1 215 ? 15.633 -1.126 1.63 1 69.31 215 ARG A CA 1
ATOM 1551 C C . ARG A 1 215 ? 15.93 0.26 1.063 1 69.31 215 ARG A C 1
ATOM 1553 O O . ARG A 1 215 ? 17.078 0.593 0.796 1 69.31 215 ARG A O 1
ATOM 1560 N N . MET A 1 216 ? 14.93 1.031 0.9 1 69 216 MET A N 1
ATOM 1561 C CA . MET A 1 216 ? 15.102 2.379 0.367 1 69 216 MET A CA 1
ATOM 1562 C C . MET A 1 216 ? 15.82 3.273 1.373 1 69 216 MET A C 1
ATOM 1564 O O . MET A 1 216 ? 16.547 4.188 0.987 1 69 216 MET A O 1
ATOM 1568 N N . VAL A 1 217 ? 15.586 2.992 2.688 1 71.5 217 VAL A N 1
ATOM 1569 C CA . VAL A 1 217 ? 16.281 3.727 3.734 1 71.5 217 VAL A CA 1
ATOM 1570 C C . VAL A 1 217 ? 17.766 3.33 3.742 1 71.5 217 VAL A C 1
ATOM 1572 O O . VAL A 1 217 ? 18.641 4.191 3.824 1 71.5 217 VAL A O 1
ATOM 1575 N N . ASP A 1 218 ? 17.922 2.064 3.592 1 70.44 218 ASP A N 1
ATOM 1576 C CA . ASP A 1 218 ? 19.266 1.521 3.73 1 70.44 218 ASP A CA 1
ATOM 1577 C C . ASP A 1 218 ? 20.109 1.821 2.492 1 70.44 218 ASP A C 1
ATOM 1579 O O . ASP A 1 218 ? 21.328 1.959 2.586 1 70.44 218 ASP A O 1
ATOM 1583 N N . GLN A 1 219 ? 19.375 1.867 1.326 1 71.06 219 GLN A N 1
ATOM 1584 C CA . GLN A 1 219 ? 20.062 2.082 0.059 1 71.06 219 GLN A CA 1
ATOM 1585 C C . GLN A 1 219 ? 19.422 3.217 -0.732 1 71.06 219 GLN A C 1
ATOM 1587 O O . GLN A 1 219 ? 18.859 2.99 -1.8 1 71.06 219 GLN A O 1
ATOM 1592 N N . PRO A 1 220 ? 19.609 4.387 -0.232 1 65.25 220 PRO A N 1
ATOM 1593 C CA . PRO A 1 220 ? 18.906 5.516 -0.838 1 65.25 220 PRO A CA 1
ATOM 1594 C C . PRO A 1 220 ? 19.344 5.789 -2.273 1 65.25 220 PRO A C 1
ATOM 1596 O O . PRO A 1 220 ? 18.578 6.344 -3.066 1 65.25 220 PRO A O 1
ATOM 1599 N N . ASP A 1 221 ? 20.516 5.305 -2.615 1 65 221 ASP A N 1
ATOM 1600 C CA . ASP A 1 221 ? 21.047 5.602 -3.938 1 65 221 ASP A CA 1
ATOM 1601 C C . ASP A 1 221 ? 20.969 4.383 -4.852 1 65 221 ASP A C 1
ATOM 1603 O O . ASP A 1 221 ? 21.422 4.426 -5.996 1 65 221 ASP A O 1
ATOM 1607 N N . ALA A 1 222 ? 20.484 3.398 -4.262 1 60.78 222 ALA A N 1
ATOM 1608 C CA . ALA A 1 222 ? 20.375 2.207 -5.102 1 60.78 222 ALA A CA 1
ATOM 1609 C C . ALA A 1 222 ? 19.406 2.443 -6.266 1 60.78 222 ALA A C 1
ATOM 1611 O O . ALA A 1 222 ? 18.391 3.115 -6.109 1 60.78 222 ALA A O 1
ATOM 1612 N N . PRO A 1 223 ? 19.875 2.135 -7.469 1 52.69 223 PRO A N 1
ATOM 1613 C CA . PRO A 1 223 ? 18.953 2.301 -8.586 1 52.69 223 PRO A CA 1
ATOM 1614 C C . PRO A 1 223 ? 17.594 1.656 -8.32 1 52.69 223 PRO A C 1
ATOM 1616 O O . PRO A 1 223 ? 17.516 0.601 -7.688 1 52.69 223 PRO A O 1
ATOM 1619 N N . ARG A 1 224 ? 16.688 2.555 -8.406 1 54.47 224 ARG A N 1
ATOM 1620 C CA . ARG A 1 224 ? 15.344 1.997 -8.328 1 54.47 224 ARG A CA 1
ATOM 1621 C C . ARG A 1 224 ? 15.148 0.88 -9.344 1 54.47 224 ARG A C 1
ATOM 1623 O O . ARG A 1 224 ? 15.523 1.024 -10.508 1 54.47 224 ARG A O 1
ATOM 1630 N N . PRO A 1 225 ? 14.969 -0.184 -8.859 1 43.12 225 PRO A N 1
ATOM 1631 C CA . PRO A 1 225 ? 14.891 -1.259 -9.852 1 43.12 225 PRO A CA 1
ATOM 1632 C C . PRO A 1 225 ? 13.922 -0.94 -10.992 1 43.12 225 PRO A C 1
ATOM 1634 O O . PRO A 1 225 ? 12.82 -0.444 -10.75 1 43.12 225 PRO A O 1
ATOM 1637 N N . ALA A 1 226 ? 14.422 -0.469 -12.289 1 48.88 226 ALA A N 1
ATOM 1638 C CA . ALA A 1 226 ? 13.57 -0.525 -13.469 1 48.88 226 ALA A CA 1
ATOM 1639 C C . ALA A 1 226 ? 12.586 -1.692 -13.391 1 48.88 226 ALA A C 1
ATOM 1641 O O . ALA A 1 226 ? 12.875 -2.707 -12.75 1 48.88 226 ALA A O 1
ATOM 1642 N N . ALA A 1 227 ? 11.375 -1.233 -13.797 1 54.44 227 ALA A N 1
ATOM 1643 C CA . ALA A 1 227 ? 10.531 -2.422 -13.859 1 54.44 227 ALA A CA 1
ATOM 1644 C C . ALA A 1 227 ? 11.344 -3.658 -14.227 1 54.44 227 ALA A C 1
ATOM 1646 O O . ALA A 1 227 ? 11.961 -3.705 -15.297 1 54.44 227 ALA A O 1
ATOM 1647 N N . SER A 1 228 ? 11.672 -4.488 -13.25 1 65.5 228 SER A N 1
ATOM 1648 C CA . SER A 1 228 ? 12.367 -5.754 -13.477 1 65.5 228 SER A CA 1
ATOM 1649 C C . SER A 1 228 ? 11.719 -6.547 -14.609 1 65.5 228 SER A C 1
ATOM 1651 O O . SER A 1 228 ? 10.617 -6.223 -15.047 1 65.5 228 SER A O 1
ATOM 1653 N N . ALA A 1 229 ? 12.5 -7.301 -15.43 1 68.88 229 ALA A N 1
ATOM 1654 C CA . ALA A 1 229 ? 11.945 -8.203 -16.422 1 68.88 229 ALA A CA 1
ATOM 1655 C C . ALA A 1 229 ? 10.688 -8.891 -15.906 1 68.88 229 ALA A C 1
ATOM 1657 O O . ALA A 1 229 ? 9.703 -9.047 -16.641 1 68.88 229 ALA A O 1
ATOM 1658 N N . ILE A 1 230 ? 10.68 -9.094 -14.648 1 71.69 230 ILE A N 1
ATOM 1659 C CA . ILE A 1 230 ? 9.539 -9.758 -14.023 1 71.69 230 ILE A CA 1
ATOM 1660 C C . ILE A 1 230 ? 8.367 -8.781 -13.938 1 71.69 230 ILE A C 1
ATOM 1662 O O . ILE A 1 230 ? 7.223 -9.148 -14.227 1 71.69 230 ILE A O 1
ATOM 1666 N N . GLY A 1 231 ? 8.695 -7.562 -13.594 1 76.5 231 GLY A N 1
ATOM 1667 C CA . GLY A 1 231 ? 7.648 -6.555 -13.5 1 76.5 231 GLY A CA 1
ATOM 1668 C C . GLY A 1 231 ? 6.973 -6.277 -14.836 1 76.5 231 GLY A C 1
ATOM 1669 O O . GLY A 1 231 ? 5.746 -6.168 -14.898 1 76.5 231 GLY A O 1
ATOM 1670 N N . ARG A 1 232 ? 7.762 -6.223 -15.891 1 74.38 232 ARG A N 1
ATOM 1671 C CA . ARG A 1 232 ? 7.223 -5.969 -17.219 1 74.38 232 ARG A CA 1
ATOM 1672 C C . ARG A 1 232 ? 6.359 -7.133 -17.688 1 74.38 232 ARG A C 1
ATOM 1674 O O . ARG A 1 232 ? 5.262 -6.93 -18.219 1 74.38 232 ARG A O 1
ATOM 1681 N N . LYS A 1 233 ? 6.848 -8.312 -17.484 1 79.12 233 LYS A N 1
ATOM 1682 C CA . LYS A 1 233 ? 6.102 -9.508 -17.859 1 79.12 233 LYS A CA 1
ATOM 1683 C C . LYS A 1 233 ? 4.766 -9.57 -17.109 1 79.12 233 LYS A C 1
ATOM 1685 O O . LYS A 1 233 ? 3.719 -9.773 -17.734 1 79.12 233 LYS A O 1
ATOM 1690 N N . ASP A 1 234 ? 4.797 -9.398 -15.844 1 79.56 234 ASP A N 1
ATOM 1691 C CA . ASP A 1 234 ? 3.586 -9.547 -15.039 1 79.56 234 ASP A CA 1
ATOM 1692 C C . ASP A 1 234 ? 2.592 -8.43 -15.336 1 79.56 234 ASP A C 1
ATOM 1694 O O . ASP A 1 234 ? 1.379 -8.641 -15.312 1 79.56 234 ASP A O 1
ATOM 1698 N N . ASN A 1 235 ? 3.129 -7.223 -15.562 1 83.69 235 ASN A N 1
ATOM 1699 C CA . ASN A 1 235 ? 2.236 -6.137 -15.953 1 83.69 235 ASN A CA 1
ATOM 1700 C C . ASN A 1 235 ? 1.556 -6.422 -17.281 1 83.69 235 ASN A C 1
ATOM 1702 O O . ASN A 1 235 ? 0.386 -6.086 -17.469 1 83.69 235 ASN A O 1
ATOM 1706 N N . GLY A 1 236 ? 2.312 -7.012 -18.219 1 81.94 236 GLY A N 1
ATOM 1707 C CA . GLY A 1 236 ? 1.705 -7.434 -19.469 1 81.94 236 GLY A CA 1
ATOM 1708 C C . GLY A 1 236 ? 0.607 -8.461 -19.281 1 81.94 236 GLY A C 1
ATOM 1709 O O . GLY A 1 236 ? -0.456 -8.367 -19.891 1 81.94 236 GLY A O 1
ATOM 1710 N N . LEU A 1 237 ? 0.846 -9.406 -18.453 1 86.12 237 LEU A N 1
ATOM 1711 C CA . LEU A 1 237 ? -0.117 -10.469 -18.203 1 86.12 237 LEU A CA 1
ATOM 1712 C C . LEU A 1 237 ? -1.381 -9.914 -17.547 1 86.12 237 LEU A C 1
ATOM 1714 O O . LEU A 1 237 ? -2.49 -10.336 -17.875 1 86.12 237 LEU A O 1
ATOM 1718 N N . VAL A 1 238 ? -1.213 -9 -16.578 1 82.88 238 VAL A N 1
ATOM 1719 C CA . VAL A 1 238 ? -2.391 -8.484 -15.898 1 82.88 238 VAL A CA 1
ATOM 1720 C C . VAL A 1 238 ? -3.217 -7.633 -16.859 1 82.88 238 VAL A C 1
ATOM 1722 O O . VAL A 1 238 ? -4.449 -7.656 -16.812 1 82.88 238 VAL A O 1
ATOM 1725 N N . LEU A 1 239 ? -2.59 -6.914 -17.703 1 85.38 239 LEU A N 1
ATOM 1726 C CA . LEU A 1 239 ? -3.309 -6.113 -18.688 1 85.38 239 LEU A CA 1
ATOM 1727 C C . LEU A 1 239 ? -4.043 -7.008 -19.672 1 85.38 239 LEU A C 1
ATOM 1729 O O . LEU A 1 239 ? -5.184 -6.727 -20.047 1 85.38 239 LEU A O 1
ATOM 1733 N N . ALA A 1 240 ? -3.385 -8.086 -20.094 1 86.25 240 ALA A N 1
ATOM 1734 C CA . ALA A 1 240 ? -4.035 -9.039 -20.984 1 86.25 240 ALA A CA 1
ATOM 1735 C C . ALA A 1 240 ? -5.254 -9.672 -20.312 1 86.25 240 ALA A C 1
ATOM 1737 O O . ALA A 1 240 ? -6.309 -9.812 -20.938 1 86.25 240 ALA A O 1
ATOM 1738 N N . ALA A 1 241 ? -5.102 -10.047 -19.141 1 89.38 241 ALA A N 1
ATOM 1739 C CA . ALA A 1 241 ? -6.215 -10.617 -18.391 1 89.38 241 ALA A CA 1
ATOM 1740 C C . ALA A 1 241 ? -7.348 -9.609 -18.234 1 89.38 241 ALA A C 1
ATOM 1742 O O . ALA A 1 241 ? -8.523 -9.961 -18.328 1 89.38 241 ALA A O 1
ATOM 1743 N N . ALA A 1 242 ? -7.012 -8.391 -17.906 1 86.75 242 ALA A N 1
ATOM 1744 C CA . ALA A 1 242 ? -8 -7.328 -17.75 1 86.75 242 ALA A CA 1
ATOM 1745 C C . ALA A 1 242 ? -8.797 -7.125 -19.031 1 86.75 242 ALA A C 1
ATOM 1747 O O . ALA A 1 242 ? -10.008 -6.906 -18.984 1 86.75 242 ALA A O 1
ATOM 1748 N N . GLU A 1 243 ? -8.109 -7.141 -20.141 1 84.5 243 GLU A N 1
ATOM 1749 C CA . GLU A 1 243 ? -8.781 -7.043 -21.438 1 84.5 243 GLU A CA 1
ATOM 1750 C C . GLU A 1 243 ? -9.781 -8.18 -21.625 1 84.5 243 GLU A C 1
ATOM 1752 O O . GLU A 1 243 ? -10.914 -7.953 -22.047 1 84.5 243 GLU A O 1
ATOM 1757 N N . GLN A 1 244 ? -9.406 -9.383 -21.312 1 85.88 244 GLN A N 1
ATOM 1758 C CA . GLN A 1 244 ? -10.273 -10.547 -21.438 1 85.88 244 GLN A CA 1
ATOM 1759 C C . GLN A 1 244 ? -11.5 -10.422 -20.531 1 85.88 244 GLN A C 1
ATOM 1761 O O . GLN A 1 244 ? -12.586 -10.875 -20.891 1 85.88 244 GLN A O 1
ATOM 1766 N N . LEU A 1 245 ? -11.305 -9.852 -19.422 1 86.06 245 LEU A N 1
ATOM 1767 C CA . LEU A 1 245 ? -12.375 -9.703 -18.453 1 86.06 245 LEU A CA 1
ATOM 1768 C C . LEU A 1 245 ? -13.172 -8.43 -18.703 1 86.06 245 LEU A C 1
ATOM 1770 O O . LEU A 1 245 ? -14.164 -8.164 -18.016 1 86.06 245 LEU A O 1
ATOM 1774 N N . ASP A 1 246 ? -12.703 -7.535 -19.578 1 86.44 246 ASP A N 1
ATOM 1775 C CA . ASP A 1 246 ? -13.328 -6.258 -19.922 1 86.44 246 ASP A CA 1
ATOM 1776 C C . ASP A 1 246 ? -13.359 -5.324 -18.719 1 86.44 246 ASP A C 1
ATOM 1778 O O . ASP A 1 246 ? -14.406 -4.77 -18.375 1 86.44 246 ASP A O 1
ATOM 1782 N N . VAL A 1 247 ? -12.273 -5.289 -18.031 1 83.56 247 VAL A N 1
ATOM 1783 C CA . VAL A 1 247 ? -12.125 -4.402 -16.891 1 83.56 247 VAL A CA 1
ATOM 1784 C C . VAL A 1 247 ? -10.961 -3.441 -17.125 1 83.56 247 VAL A C 1
ATOM 1786 O O . VAL A 1 247 ? -9.836 -3.873 -17.406 1 83.56 247 VAL A O 1
ATOM 1789 N N . PRO A 1 248 ? -11.148 -2.113 -17.078 1 83.06 248 PRO A N 1
ATOM 1790 C CA . PRO A 1 248 ? -10.031 -1.175 -17.203 1 83.06 248 PRO A CA 1
ATOM 1791 C C . PRO A 1 248 ? -9.141 -1.143 -15.961 1 83.06 248 PRO A C 1
ATOM 1793 O O . PRO A 1 248 ? -9.641 -1.239 -14.836 1 83.06 248 PRO A O 1
ATOM 1796 N N . LEU A 1 249 ? -7.828 -1.191 -16.172 1 84.38 249 LEU A N 1
ATOM 1797 C CA . LEU A 1 249 ? -6.836 -1.001 -15.125 1 84.38 249 LEU A CA 1
ATOM 1798 C C . LEU A 1 249 ? -5.934 0.191 -15.438 1 84.38 249 LEU A C 1
ATOM 1800 O O . LEU A 1 249 ? -4.785 0.016 -15.852 1 84.38 249 LEU A O 1
ATOM 1804 N N . PRO A 1 250 ? -6.398 1.432 -15.219 1 84.06 250 PRO A N 1
ATOM 1805 C CA . PRO A 1 250 ? -5.664 2.643 -15.594 1 84.06 250 PRO A CA 1
ATOM 1806 C C . PRO A 1 250 ? -4.277 2.713 -14.961 1 84.06 250 PRO A C 1
ATOM 1808 O O . PRO A 1 250 ? -3.314 3.123 -15.617 1 84.06 250 PRO A O 1
ATOM 1811 N N . LEU A 1 251 ? -4.09 2.387 -13.758 1 84.88 251 LEU A N 1
ATOM 1812 C CA . LEU A 1 251 ? -2.781 2.426 -13.117 1 84.88 251 LEU A CA 1
ATOM 1813 C C . LEU A 1 251 ? -1.818 1.451 -13.789 1 84.88 251 LEU A C 1
ATOM 1815 O O . LEU A 1 251 ? -0.641 1.766 -13.969 1 84.88 251 LEU A O 1
ATOM 1819 N N . ALA A 1 252 ? -2.32 0.257 -14.094 1 77.88 252 ALA A N 1
ATOM 1820 C CA . ALA A 1 252 ? -1.469 -0.707 -14.781 1 77.88 252 ALA A CA 1
ATOM 1821 C C . ALA A 1 252 ? -1.037 -0.177 -16.156 1 77.88 252 ALA A C 1
ATOM 1823 O O . ALA A 1 252 ? 0.11 -0.367 -16.562 1 77.88 252 ALA A O 1
ATOM 1824 N N . GLU A 1 253 ? -2.023 0.434 -16.875 1 83 253 GLU A N 1
ATOM 1825 C CA . GLU A 1 253 ? -1.711 1.04 -18.172 1 83 253 GLU A CA 1
ATOM 1826 C C . GLU A 1 253 ? -0.656 2.133 -18.031 1 83 253 GLU A C 1
ATOM 1828 O O . GLU A 1 253 ? 0.251 2.242 -18.859 1 83 253 GLU A O 1
ATOM 1833 N N . PHE A 1 254 ? -0.817 2.896 -17.016 1 84.25 254 PHE A N 1
ATOM 1834 C CA . PHE A 1 254 ? 0.139 3.963 -16.75 1 84.25 254 PHE A CA 1
ATOM 1835 C C . PHE A 1 254 ? 1.533 3.393 -16.516 1 84.25 254 PHE A C 1
ATOM 1837 O O . PHE A 1 254 ? 2.518 3.91 -17.047 1 84.25 254 PHE A O 1
ATOM 1844 N N . LEU A 1 255 ? 1.666 2.334 -15.781 1 78.06 255 LEU A N 1
ATOM 1845 C CA . LEU A 1 255 ? 2.955 1.746 -15.43 1 78.06 255 LEU A CA 1
ATOM 1846 C C . LEU A 1 255 ? 3.619 1.123 -16.656 1 78.06 255 LEU A C 1
ATOM 1848 O O . LEU A 1 255 ? 4.844 0.995 -16.703 1 78.06 255 LEU A O 1
ATOM 1852 N N . ARG A 1 256 ? 2.736 0.68 -17.578 1 74.25 256 ARG A N 1
ATOM 1853 C CA . ARG A 1 256 ? 3.285 0.121 -18.812 1 74.25 256 ARG A CA 1
ATOM 1854 C C . ARG A 1 256 ? 4.035 1.184 -19.609 1 74.25 256 ARG A C 1
ATOM 1856 O O . ARG A 1 256 ? 5.059 0.896 -20.234 1 74.25 256 ARG A O 1
ATOM 1863 N N . SER A 1 257 ? 3.527 2.463 -19.609 1 72.75 257 SER A N 1
ATOM 1864 C CA . SER A 1 257 ? 4.07 3.551 -20.406 1 72.75 257 SER A CA 1
ATOM 1865 C C . SER A 1 257 ? 5.129 4.332 -19.641 1 72.75 257 SER A C 1
ATOM 1867 O O . SER A 1 257 ? 5.77 5.227 -20.203 1 72.75 257 SER A O 1
ATOM 1869 N N . HIS A 1 258 ? 5.375 4.02 -18.422 1 69.44 258 HIS A N 1
ATOM 1870 C CA . HIS A 1 258 ? 6.285 4.801 -17.594 1 69.44 258 HIS A CA 1
ATOM 1871 C C . HIS A 1 258 ? 7.43 3.939 -17.078 1 69.44 258 HIS A C 1
ATOM 1873 O O . HIS A 1 258 ? 7.254 2.742 -16.844 1 69.44 258 HIS A O 1
ATOM 1879 N N . MET B 1 1 ? -9.789 27.141 19.547 1 97.25 1 MET B N 1
ATOM 1880 C CA . MET B 1 1 ? -9.992 26.234 18.422 1 97.25 1 MET B CA 1
ATOM 1881 C C . MET B 1 1 ? -10.805 26.906 17.328 1 97.25 1 MET B C 1
ATOM 1883 O O . MET B 1 1 ? -11.914 27.391 17.578 1 97.25 1 MET B O 1
ATOM 1887 N N . VAL B 1 2 ? -10.195 26.938 16.141 1 97.31 2 VAL B N 1
ATOM 1888 C CA . VAL B 1 2 ? -10.852 27.547 14.977 1 97.31 2 VAL B CA 1
ATOM 1889 C C . VAL B 1 2 ? -11.117 26.484 13.914 1 97.31 2 VAL B C 1
ATOM 1891 O O . VAL B 1 2 ? -10.18 25.891 13.375 1 97.31 2 VAL B O 1
ATOM 1894 N N . GLY B 1 3 ? -12.352 26.25 13.578 1 96.25 3 GLY B N 1
ATOM 1895 C CA . GLY B 1 3 ? -12.742 25.141 12.727 1 96.25 3 GLY B CA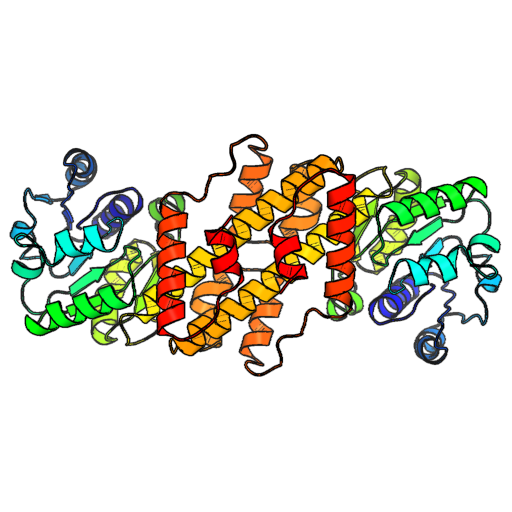 1
ATOM 1896 C C . GLY B 1 3 ? -13.172 23.906 13.508 1 96.25 3 GLY B C 1
ATOM 1897 O O . GLY B 1 3 ? -12.344 23.281 14.18 1 96.25 3 GLY B O 1
ATOM 1898 N N . LEU B 1 4 ? -14.461 23.625 13.312 1 96.44 4 LEU B N 1
ATOM 1899 C CA . LEU B 1 4 ? -15.023 22.594 14.172 1 96.44 4 LEU B CA 1
ATOM 1900 C C . LEU B 1 4 ? -15.727 21.516 13.344 1 96.44 4 LEU B C 1
ATOM 1902 O O . LEU B 1 4 ? -16.828 21.078 13.688 1 96.44 4 LEU B O 1
ATOM 1906 N N . GLY B 1 5 ? -15.086 21.188 12.242 1 92.56 5 GLY B N 1
ATOM 1907 C CA . GLY B 1 5 ? -15.523 20 11.539 1 92.56 5 GLY B CA 1
ATOM 1908 C C . GLY B 1 5 ? -15.273 18.719 12.312 1 92.56 5 GLY B C 1
ATOM 1909 O O . GLY B 1 5 ? -15.047 18.75 13.523 1 92.56 5 GLY B O 1
ATOM 1910 N N . LYS B 1 6 ? -15.312 17.656 11.664 1 91.69 6 LYS B N 1
ATOM 1911 C CA . LYS B 1 6 ? -15.18 16.359 12.328 1 91.69 6 LYS B CA 1
ATOM 1912 C C . LYS B 1 6 ? -13.852 16.25 13.07 1 91.69 6 LYS B C 1
ATOM 1914 O O . LYS B 1 6 ? -13.812 15.797 14.211 1 91.69 6 LYS B O 1
ATOM 1919 N N . ILE B 1 7 ? -12.828 16.703 12.375 1 94.19 7 ILE B N 1
ATOM 1920 C CA . ILE B 1 7 ? -11.5 16.625 12.977 1 94.19 7 ILE B CA 1
ATOM 1921 C C . ILE B 1 7 ? -11.344 17.703 14.047 1 94.19 7 ILE B C 1
ATOM 1923 O O . ILE B 1 7 ? -11.008 17.406 15.195 1 94.19 7 ILE B O 1
ATOM 1927 N N . GLY B 1 8 ? -11.672 18.938 13.672 1 96.81 8 GLY B N 1
ATOM 1928 C CA . GLY B 1 8 ? -11.523 20.047 14.609 1 96.81 8 GLY B CA 1
ATOM 1929 C C . GLY B 1 8 ? -12.367 19.875 15.859 1 96.81 8 GLY B C 1
ATOM 1930 O O . GLY B 1 8 ? -11.906 20.172 16.969 1 96.81 8 GLY B O 1
ATOM 1931 N N . GLY B 1 9 ? -13.586 19.438 15.656 1 96.44 9 GLY B N 1
ATOM 1932 C CA . GLY B 1 9 ? -14.453 19.188 16.797 1 96.44 9 GLY B CA 1
ATOM 1933 C C . GLY B 1 9 ? -13.914 18.109 17.734 1 96.44 9 GLY B C 1
ATOM 1934 O O . GLY B 1 9 ? -13.945 18.281 18.953 1 96.44 9 GLY B O 1
ATOM 1935 N N . ALA B 1 10 ? -13.398 17.062 17.203 1 97.12 10 ALA B N 1
ATOM 1936 C CA . ALA B 1 10 ? -12.844 15.969 18 1 97.12 10 ALA B CA 1
ATOM 1937 C C . ALA B 1 10 ? -11.609 16.422 18.766 1 97.12 10 ALA B C 1
ATOM 1939 O O . ALA B 1 10 ? -11.453 16.109 19.953 1 97.12 10 ALA B O 1
ATOM 1940 N N . VAL B 1 11 ? -10.789 17.172 18.094 1 97.88 11 VAL B N 1
ATOM 1941 C CA . VAL B 1 11 ? -9.578 17.688 18.734 1 97.88 11 VAL B CA 1
ATOM 1942 C C . VAL B 1 11 ? -9.945 18.594 19.906 1 97.88 11 VAL B C 1
ATOM 1944 O O . VAL B 1 11 ? -9.398 18.453 21 1 97.88 11 VAL B O 1
ATOM 1947 N N . ALA B 1 12 ? -10.867 19.469 19.688 1 97.81 12 ALA B N 1
ATOM 1948 C CA . ALA B 1 12 ? -11.328 20.375 20.734 1 97.81 12 ALA B CA 1
ATOM 1949 C C . ALA B 1 12 ? -11.859 19.609 21.938 1 97.81 12 ALA B C 1
ATOM 1951 O O . ALA B 1 12 ? -11.562 19.938 23.094 1 97.81 12 ALA B O 1
ATOM 1952 N N . GLN B 1 13 ? -12.586 18.594 21.656 1 97.44 13 GLN B N 1
ATOM 1953 C CA . GLN B 1 13 ? -13.164 17.781 22.719 1 97.44 13 GLN B CA 1
ATOM 1954 C C . GLN B 1 13 ? -12.078 17.125 23.562 1 97.44 13 GLN B C 1
ATOM 1956 O O . GLN B 1 13 ? -12.172 17.078 24.78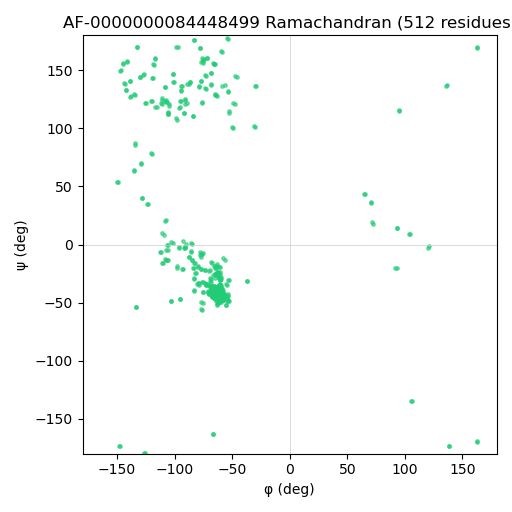1 1 97.44 13 GLN B O 1
ATOM 1961 N N . HIS B 1 14 ? -11.086 16.594 22.938 1 98.31 14 HIS B N 1
ATOM 1962 C CA . HIS B 1 14 ? -10.008 15.922 23.641 1 98.31 14 HIS B CA 1
ATOM 1963 C C . HIS B 1 14 ? -9.211 16.906 24.5 1 98.31 14 HIS B C 1
ATOM 1965 O O . HIS B 1 14 ? -8.82 16.578 25.625 1 98.31 14 HIS B O 1
ATOM 1971 N N . ILE B 1 15 ? -8.977 18.047 23.969 1 97.81 15 ILE B N 1
ATOM 1972 C CA . ILE B 1 15 ? -8.227 19.062 24.719 1 97.81 15 ILE B CA 1
ATOM 1973 C C . ILE B 1 15 ? -9.031 19.516 25.922 1 97.81 15 ILE B C 1
ATOM 1975 O O . ILE B 1 15 ? -8.484 19.672 27.016 1 97.81 15 ILE B O 1
ATOM 1979 N N . LEU B 1 16 ? -10.312 19.688 25.734 1 97.31 16 LEU B N 1
ATOM 1980 C CA . LEU B 1 16 ? -11.211 20.031 26.828 1 97.31 16 LEU B CA 1
ATOM 1981 C C . LEU B 1 16 ? -11.18 18.953 27.906 1 97.31 16 LEU B C 1
ATOM 1983 O O . LEU B 1 16 ? -11.062 19.25 29.094 1 97.31 16 LEU B O 1
ATOM 1987 N N . ALA B 1 17 ? -11.242 17.75 27.484 1 97.31 17 ALA B N 1
ATOM 1988 C CA . ALA B 1 17 ? -11.273 16.609 28.391 1 97.31 17 ALA B CA 1
ATOM 1989 C C . ALA B 1 17 ? -9.961 16.5 29.172 1 97.31 17 ALA B C 1
ATOM 1991 O O . ALA B 1 17 ? -9.945 15.992 30.297 1 97.31 17 ALA B O 1
ATOM 1992 N N . ALA B 1 18 ? -8.945 16.953 28.562 1 97.38 18 ALA B N 1
ATOM 1993 C CA . ALA B 1 18 ? -7.633 16.922 29.203 1 97.38 18 ALA B CA 1
ATOM 1994 C C . ALA B 1 18 ? -7.508 18 30.266 1 97.38 18 ALA B C 1
ATOM 1996 O O . ALA B 1 18 ? -6.484 18.109 30.953 1 97.38 18 ALA B O 1
ATOM 1997 N N . GLY B 1 19 ? -8.484 18.906 30.391 1 96.81 19 GLY B N 1
ATOM 1998 C CA . GLY B 1 19 ? -8.531 19.859 31.484 1 96.81 19 GLY B CA 1
ATOM 1999 C C . GLY B 1 19 ? -8.117 21.266 31.078 1 96.81 19 GLY B C 1
ATOM 2000 O O . GLY B 1 19 ? -7.984 22.141 31.922 1 96.81 19 GLY B O 1
ATOM 2001 N N . HIS B 1 20 ? -7.945 21.516 29.812 1 96.56 20 HIS B N 1
ATOM 2002 C CA . HIS B 1 20 ? -7.574 22.844 29.344 1 96.56 20 HIS B CA 1
ATOM 2003 C C . HIS B 1 20 ? -8.805 23.719 29.125 1 96.56 20 HIS B C 1
ATOM 2005 O O . HIS B 1 20 ? -9.844 23.234 28.656 1 96.56 20 HIS B O 1
ATOM 2011 N N . PRO B 1 21 ? -8.711 25.016 29.516 1 96.12 21 PRO B N 1
ATOM 2012 C CA . PRO B 1 21 ? -9.75 25.922 29.031 1 96.12 21 PRO B CA 1
ATOM 2013 C C . PRO B 1 21 ? -9.727 26.094 27.516 1 96.12 21 PRO B C 1
ATOM 2015 O O . PRO B 1 21 ? -8.664 26.312 26.922 1 96.12 21 PRO B O 1
ATOM 2018 N N . VAL B 1 22 ? -10.906 25.906 26.891 1 97.06 22 VAL B N 1
ATOM 2019 C CA . VAL B 1 22 ? -10.945 25.938 25.422 1 97.06 22 VAL B CA 1
ATOM 2020 C C . VAL B 1 22 ? -11.969 26.953 24.953 1 97.06 22 VAL B C 1
ATOM 2022 O O . VAL B 1 22 ? -13.125 26.938 25.375 1 97.06 22 VAL B O 1
ATOM 2025 N N . THR B 1 23 ? -11.539 27.922 24.172 1 97.06 23 THR B N 1
ATOM 2026 C CA . THR B 1 23 ? -12.391 28.828 23.406 1 97.06 23 THR B CA 1
ATOM 2027 C C . THR B 1 23 ? -12.578 28.312 21.984 1 97.06 23 THR B C 1
ATOM 2029 O O . THR B 1 23 ? -11.617 27.844 21.359 1 97.06 23 THR B O 1
ATOM 2032 N N . VAL B 1 24 ? -13.883 28.375 21.469 1 97.19 24 VAL B N 1
ATOM 2033 C CA . VAL B 1 24 ? -14.141 27.766 20.172 1 97.19 24 VAL B CA 1
ATOM 2034 C C . VAL B 1 24 ? -14.82 28.797 19.25 1 97.19 24 VAL B C 1
ATOM 2036 O O . VAL B 1 24 ? -15.578 29.641 19.719 1 97.19 24 VAL B O 1
ATOM 2039 N N . TRP B 1 25 ? -14.477 28.672 17.953 1 96.38 25 TRP B N 1
ATOM 2040 C CA . TRP B 1 25 ? -15.109 29.453 16.906 1 96.38 25 TRP B CA 1
ATOM 2041 C C . TRP B 1 25 ? -15.281 28.625 15.633 1 96.38 25 TRP B C 1
ATOM 2043 O O . TRP B 1 25 ? -14.383 27.859 15.266 1 96.38 25 TRP B O 1
ATOM 2053 N N . ALA B 1 26 ? -16.422 28.781 15.031 1 94.94 26 ALA B N 1
ATOM 2054 C CA . ALA B 1 26 ? -16.672 28.188 13.719 1 94.94 26 ALA B CA 1
ATOM 2055 C C . ALA B 1 26 ? -17.562 29.109 12.867 1 94.94 26 ALA B C 1
ATOM 2057 O O . ALA B 1 26 ? -18.312 29.922 13.398 1 94.94 26 ALA B O 1
ATOM 2058 N N . ARG B 1 27 ? -17.359 28.859 11.57 1 87.19 27 ARG B N 1
ATOM 2059 C CA . ARG B 1 27 ? -18.219 29.625 10.664 1 87.19 27 ARG B CA 1
ATOM 2060 C C . ARG B 1 27 ? -19.688 29.25 10.867 1 87.19 27 ARG B C 1
ATOM 2062 O O . ARG B 1 27 ? -20.578 30.078 10.68 1 87.19 27 ARG B O 1
ATOM 2069 N N . ARG B 1 28 ? -19.906 27.938 11.148 1 84.69 28 ARG B N 1
ATOM 2070 C CA . ARG B 1 28 ? -21.25 27.453 11.438 1 84.69 28 ARG B CA 1
ATOM 2071 C C . ARG B 1 28 ? -21.469 27.328 12.945 1 84.69 28 ARG B C 1
ATOM 2073 O O . ARG B 1 28 ? -21.062 26.344 13.555 1 84.69 28 ARG B O 1
ATOM 2080 N N . PRO B 1 29 ? -22.297 28.234 13.492 1 85.62 29 PRO B N 1
ATOM 2081 C CA . PRO B 1 29 ? -22.438 28.281 14.945 1 85.62 29 PRO B CA 1
ATOM 2082 C C . PRO B 1 29 ? -22.984 27 15.547 1 85.62 29 PRO B C 1
ATOM 2084 O O . PRO B 1 29 ? -22.656 26.656 16.688 1 85.62 29 PRO B O 1
ATOM 2087 N N . SER B 1 30 ? -23.719 26.375 14.797 1 88.75 30 SER B N 1
ATOM 2088 C CA . SER B 1 30 ? -24.359 25.156 15.305 1 88.75 30 SER B CA 1
ATOM 2089 C C . SER B 1 30 ? -23.312 24.109 15.688 1 88.75 30 SER B C 1
ATOM 2091 O O . SER B 1 30 ? -23.578 23.25 16.547 1 88.75 30 SER B O 1
ATOM 2093 N N . THR B 1 31 ? -22.172 24.188 15.102 1 88.94 31 THR B N 1
ATOM 2094 C CA . THR B 1 31 ? -21.125 23.188 15.359 1 88.94 31 THR B CA 1
ATOM 2095 C C . THR B 1 31 ? -20.469 23.438 16.703 1 88.94 31 THR B C 1
ATOM 2097 O O . THR B 1 31 ? -19.75 22.578 17.234 1 88.94 31 THR B O 1
ATOM 2100 N N . MET B 1 32 ? -20.781 24.562 17.344 1 94 32 MET B N 1
ATOM 2101 C CA . MET B 1 32 ? -20.141 24.922 18.594 1 94 32 MET B CA 1
ATOM 2102 C C . MET B 1 32 ? -20.938 24.422 19.797 1 94 32 MET B C 1
ATOM 2104 O O . MET B 1 32 ? -20.406 24.312 20.891 1 94 32 MET B O 1
ATOM 2108 N N . ALA B 1 33 ? -22.203 24.156 19.578 1 93.19 33 ALA B N 1
ATOM 2109 C CA . ALA B 1 33 ? -23.141 23.906 20.656 1 93.19 33 ALA B CA 1
ATOM 2110 C C . ALA B 1 33 ? -22.688 22.719 21.516 1 93.19 33 ALA B C 1
ATOM 2112 O O . ALA B 1 33 ? -22.672 22.797 22.734 1 93.19 33 ALA B O 1
ATOM 2113 N N . GLU B 1 34 ? -22.344 21.688 20.859 1 93.19 34 GLU B N 1
ATOM 2114 C CA . GLU B 1 34 ? -21.938 20.484 21.578 1 93.19 34 GLU B CA 1
ATOM 2115 C C . GLU B 1 34 ? -20.719 20.734 22.453 1 93.19 34 GLU B C 1
ATOM 2117 O O . GLU B 1 34 ? -20.609 20.219 23.562 1 93.19 34 GLU B O 1
ATOM 2122 N N . LEU B 1 35 ? -19.844 21.5 21.984 1 96.44 35 LEU B N 1
ATOM 2123 C CA . LEU B 1 35 ? -18.609 21.797 22.719 1 96.44 35 LEU B CA 1
ATOM 2124 C C . LEU B 1 35 ? -18.891 22.719 23.906 1 96.44 35 LEU B C 1
ATOM 2126 O O . LEU B 1 35 ? -18.281 22.578 24.969 1 96.44 35 LEU B O 1
ATOM 2130 N N . VAL B 1 36 ? -19.828 23.609 23.734 1 96.38 36 VAL B N 1
ATOM 2131 C CA . VAL B 1 36 ? -20.203 24.5 24.812 1 96.38 36 VAL B CA 1
ATOM 2132 C C . VAL B 1 36 ? -20.859 23.719 25.938 1 96.38 36 VAL B C 1
ATOM 2134 O O . VAL B 1 36 ? -20.594 23.953 27.125 1 96.38 36 VAL B O 1
ATOM 2137 N N . GLU B 1 37 ? -21.641 22.797 25.547 1 96.19 37 GLU B N 1
ATOM 2138 C CA . GLU B 1 37 ? -22.281 21.922 26.531 1 96.19 37 GLU B CA 1
ATOM 2139 C C . GLU B 1 37 ? -21.234 21.156 27.344 1 96.19 37 GLU B C 1
ATOM 2141 O O . GLU B 1 37 ? -21.469 20.828 28.5 1 96.19 37 GLU B O 1
ATOM 2146 N N . ARG B 1 38 ? -20.109 20.984 26.781 1 95.75 38 ARG B N 1
ATOM 2147 C CA . ARG B 1 38 ? -19.062 20.203 27.422 1 95.75 38 ARG B CA 1
ATOM 2148 C C . ARG B 1 38 ? -18.078 21.109 28.172 1 95.75 38 ARG B C 1
ATOM 2150 O O . ARG B 1 38 ? -17.094 20.641 28.75 1 95.75 38 ARG B O 1
ATOM 2157 N N . GLY B 1 39 ? -18.297 22.453 28.062 1 97 39 GLY B N 1
ATOM 2158 C CA . GLY B 1 39 ? -17.516 23.344 28.922 1 97 39 GLY B CA 1
ATOM 2159 C C . GLY B 1 39 ? -16.688 24.328 28.125 1 97 39 GLY B C 1
ATOM 2160 O O . GLY B 1 39 ? -16 25.172 28.703 1 97 39 GLY B O 1
ATOM 2161 N N . ALA B 1 40 ? -16.703 24.297 26.844 1 97.31 40 ALA B N 1
ATOM 2162 C CA . ALA B 1 40 ? -15.969 25.266 26.031 1 97.31 40 ALA B CA 1
ATOM 2163 C C . ALA B 1 40 ? -16.656 26.625 26.031 1 97.31 40 ALA B C 1
ATOM 2165 O O . ALA B 1 40 ? -17.828 26.734 26.406 1 97.31 40 ALA B O 1
ATOM 2166 N N . VAL B 1 41 ? -15.938 27.609 25.719 1 96.31 41 VAL B N 1
ATOM 2167 C CA . VAL B 1 41 ? -16.469 28.969 25.578 1 96.31 41 VAL B CA 1
ATOM 2168 C C . VAL B 1 41 ? -16.562 29.328 24.094 1 96.31 41 VAL B C 1
ATOM 2170 O O . VAL B 1 41 ? -15.539 29.344 23.391 1 96.31 41 VAL B O 1
ATOM 2173 N N . ALA B 1 42 ? -17.75 29.609 23.641 1 96.25 42 ALA B N 1
ATOM 2174 C CA . ALA B 1 42 ? -17.938 30.016 22.25 1 96.25 42 ALA B CA 1
ATOM 2175 C C . ALA B 1 42 ? -17.766 31.516 22.094 1 96.25 42 ALA B C 1
ATOM 2177 O O . ALA B 1 42 ? -18.188 32.312 22.953 1 96.25 42 ALA B O 1
ATOM 2178 N N . VAL B 1 43 ? -17.078 31.859 21.031 1 94.88 43 VAL B N 1
ATOM 2179 C CA . VAL B 1 43 ? -16.953 33.281 20.719 1 94.88 43 VAL B CA 1
ATOM 2180 C C . VAL B 1 43 ? -17.625 33.562 19.375 1 94.88 43 VAL B C 1
ATOM 2182 O O . VAL B 1 43 ? -17.797 32.656 18.547 1 94.88 43 VAL B O 1
ATOM 2185 N N . GLN B 1 44 ? -17.953 34.812 19.125 1 91.62 44 GLN B N 1
ATOM 2186 C CA . GLN B 1 44 ? -18.719 35.188 17.953 1 91.62 44 GLN B CA 1
ATOM 2187 C C . GLN B 1 44 ? -17.812 35.688 16.828 1 91.62 44 GLN B C 1
ATOM 2189 O O . GLN B 1 44 ? -18.219 35.75 15.664 1 91.62 44 GLN B O 1
ATOM 2194 N N . SER B 1 45 ? -16.641 36.062 17.281 1 93.44 45 SER B N 1
ATOM 2195 C CA . SER B 1 45 ? -15.688 36.562 16.297 1 93.44 45 SER B CA 1
ATOM 2196 C C . SER B 1 45 ? -14.273 36.094 16.625 1 93.44 45 SER B C 1
ATOM 2198 O O . SER B 1 45 ? -13.969 35.781 17.781 1 93.44 45 SER B O 1
ATOM 2200 N N . LEU B 1 46 ? -13.445 36.094 15.594 1 94.38 46 LEU B N 1
ATOM 2201 C CA . LEU B 1 46 ? -12.062 35.656 15.75 1 94.38 46 LEU B CA 1
ATOM 2202 C C . LEU B 1 46 ? -11.266 36.656 16.578 1 94.38 46 LEU B C 1
ATOM 2204 O O . LEU B 1 46 ? -10.242 36.312 17.172 1 94.38 46 LEU B O 1
ATOM 2208 N N . GLY B 1 47 ? -11.758 37.844 16.578 1 91.06 47 GLY B N 1
ATOM 2209 C CA . GLY B 1 47 ? -11.125 38.844 17.391 1 91.06 47 GLY B CA 1
ATOM 2210 C C . GLY B 1 47 ? -11.172 38.562 18.875 1 91.06 47 GLY B C 1
ATOM 2211 O O . GLY B 1 47 ? -10.391 39.125 19.656 1 91.06 47 GLY B O 1
ATOM 2212 N N . GLU B 1 48 ? -12.008 37.688 19.281 1 89.38 48 GLU B N 1
ATOM 2213 C CA . GLU B 1 48 ? -12.234 37.406 20.703 1 89.38 48 GLU B CA 1
ATOM 2214 C C . GLU B 1 48 ? -11.336 36.25 21.172 1 89.38 48 GLU B C 1
ATOM 2216 O O . GLU B 1 48 ? -11.336 35.906 22.359 1 89.38 48 GLU B O 1
ATOM 2221 N N . ILE B 1 49 ? -10.5 35.75 20.312 1 85.19 49 ILE B N 1
ATOM 2222 C CA . ILE B 1 49 ? -9.664 34.594 20.656 1 85.19 49 ILE B CA 1
ATOM 2223 C C . ILE B 1 49 ? -8.391 35.062 21.344 1 85.19 49 ILE B C 1
ATOM 2225 O O . ILE B 1 49 ? -7.637 34.281 21.891 1 85.19 49 ILE B O 1
ATOM 2229 N N . GLY B 1 50 ? -8.109 36.281 21.438 1 75.81 50 GLY B N 1
ATOM 2230 C CA . GLY B 1 50 ? -6.875 37 21.703 1 75.81 50 GLY B CA 1
ATOM 2231 C C . GLY B 1 50 ? -6.227 36.625 23.016 1 75.81 50 GLY B C 1
ATOM 2232 O O . GLY B 1 50 ? -5.027 36.844 23.219 1 75.81 50 GLY B O 1
ATOM 2233 N N . GLN B 1 51 ? -6.805 35.906 23.953 1 84.94 51 GLN B N 1
ATOM 2234 C CA . GLN B 1 51 ? -6.16 35.625 25.234 1 84.94 51 GLN B CA 1
ATOM 2235 C C . GLN B 1 51 ? -5.621 34.188 25.25 1 84.94 51 GLN B C 1
ATOM 2237 O O . GLN B 1 51 ? -4.969 33.781 26.203 1 84.94 51 GLN B O 1
ATOM 2242 N N . ALA B 1 52 ? -5.754 33.5 24.203 1 93.31 52 ALA B N 1
ATOM 2243 C CA . ALA B 1 52 ? -5.344 32.094 24.156 1 93.31 52 ALA B CA 1
ATOM 2244 C C . ALA B 1 52 ? -3.828 31.969 24.031 1 93.31 52 ALA B C 1
ATOM 2246 O O . ALA B 1 52 ? -3.197 32.75 23.312 1 93.31 52 ALA B O 1
ATOM 2247 N N . ASP B 1 53 ? -3.184 31 24.719 1 95.62 53 ASP B N 1
ATOM 2248 C CA . ASP B 1 53 ? -1.765 30.672 24.594 1 95.62 53 ASP B CA 1
ATOM 2249 C C . ASP B 1 53 ? -1.481 29.953 23.281 1 95.62 53 ASP B C 1
ATOM 2251 O O . ASP B 1 53 ? -0.394 30.078 22.719 1 95.62 53 ASP B O 1
ATOM 2255 N N . VAL B 1 54 ? -2.459 29.172 22.906 1 97.75 54 VAL B N 1
ATOM 2256 C CA . VAL B 1 54 ? -2.361 28.375 21.688 1 97.75 54 VAL B CA 1
ATOM 2257 C C . VAL B 1 54 ? -3.66 28.5 20.891 1 97.75 54 VAL B C 1
ATOM 2259 O O . VAL B 1 54 ? -4.75 28.375 21.453 1 97.75 54 VAL B O 1
ATOM 2262 N N . VAL B 1 55 ? -3.562 28.828 19.641 1 98.25 55 VAL B N 1
ATOM 2263 C CA . VAL B 1 55 ? -4.695 28.812 18.719 1 98.25 55 VAL B CA 1
ATOM 2264 C C . VAL B 1 55 ? -4.516 27.688 17.688 1 98.25 55 VAL B C 1
ATOM 2266 O O . VAL B 1 55 ? -3.518 27.656 16.969 1 98.25 55 VAL B O 1
ATOM 2269 N N . ILE B 1 56 ? -5.484 26.75 17.641 1 98.56 56 ILE B N 1
ATOM 2270 C CA . ILE B 1 56 ? -5.441 25.641 16.703 1 98.56 56 ILE B CA 1
ATOM 2271 C C . ILE B 1 56 ? -6.48 25.844 15.609 1 98.56 56 ILE B C 1
ATOM 2273 O O . ILE B 1 56 ? -7.66 26.062 15.898 1 98.56 56 ILE B O 1
ATOM 2277 N N . SER B 1 57 ? -6.02 25.828 14.391 1 98.25 57 SER B N 1
ATOM 2278 C CA . SER B 1 57 ? -6.949 25.922 13.273 1 98.25 57 SER B CA 1
ATOM 2279 C C . SER B 1 57 ? -7.07 24.594 12.531 1 98.25 57 SER B C 1
ATOM 2281 O O . SER B 1 57 ? -6.082 23.875 12.367 1 98.25 57 SER B O 1
ATOM 2283 N N . VAL B 1 58 ? -8.289 24.219 12.211 1 97.31 58 VAL B N 1
ATOM 2284 C CA . VAL B 1 58 ? -8.633 23.062 11.391 1 97.31 58 VAL B CA 1
ATOM 2285 C C . VAL B 1 58 ? -9.695 23.453 10.367 1 97.31 58 VAL B C 1
ATOM 2287 O O . VAL B 1 58 ? -10.891 23.312 10.617 1 97.31 58 VAL B O 1
ATOM 2290 N N . VAL B 1 59 ? -9.211 23.984 9.234 1 95.38 59 VAL B N 1
ATOM 2291 C CA . VAL B 1 59 ? -10.133 24.438 8.195 1 95.38 59 VAL B CA 1
ATOM 2292 C C . VAL B 1 59 ? -9.781 23.766 6.871 1 95.38 59 VAL B C 1
ATOM 2294 O O . VAL B 1 59 ? -8.93 22.875 6.82 1 95.38 59 VAL B O 1
ATOM 2297 N N . PHE B 1 60 ? -10.445 24.031 5.871 1 90.19 60 PHE B N 1
ATOM 2298 C CA . PHE B 1 60 ? -10.516 23.156 4.707 1 90.19 60 PHE B CA 1
ATOM 2299 C C . PHE B 1 60 ? -9.25 23.25 3.871 1 90.19 60 PHE B C 1
ATOM 2301 O O . PHE B 1 60 ? -8.641 22.234 3.535 1 90.19 60 PHE B O 1
ATOM 2308 N N . ASP B 1 61 ? -8.914 24.516 3.441 1 90.56 61 ASP B N 1
ATOM 2309 C CA . ASP B 1 61 ? -7.844 24.656 2.455 1 90.56 61 ASP B CA 1
ATOM 2310 C C . ASP B 1 61 ? -7.074 25.953 2.656 1 90.56 61 ASP B C 1
ATOM 2312 O O . ASP B 1 61 ? -7.258 26.641 3.664 1 90.56 61 ASP B O 1
ATOM 2316 N N . ASP B 1 62 ? -6.141 26.234 1.678 1 94.06 62 ASP B N 1
ATOM 2317 C CA . ASP B 1 62 ? -5.309 27.438 1.745 1 94.06 62 ASP B CA 1
ATOM 2318 C C . ASP B 1 62 ? -6.164 28.688 1.871 1 94.06 62 ASP B C 1
ATOM 2320 O O . ASP B 1 62 ? -5.887 29.562 2.701 1 94.06 62 ASP B O 1
ATOM 2324 N N . GLU B 1 63 ? -7.18 28.75 1.086 1 92.69 63 GLU B N 1
ATOM 2325 C CA . GLU B 1 63 ? -8.023 29.938 1.067 1 92.69 63 GLU B CA 1
ATOM 2326 C C . GLU B 1 63 ? -8.719 30.156 2.41 1 92.69 63 GLU B C 1
ATOM 2328 O O . GLU B 1 63 ? -8.695 31.25 2.967 1 92.69 63 GLU B O 1
ATOM 2333 N N . ALA B 1 64 ? -9.297 29.125 2.904 1 94.69 64 ALA B N 1
ATOM 2334 C CA . ALA B 1 64 ? -9.969 29.203 4.195 1 94.69 64 ALA B CA 1
ATOM 2335 C C . ALA B 1 64 ? -8.984 29.547 5.312 1 94.69 64 ALA B C 1
ATOM 2337 O O . ALA B 1 64 ? -9.305 30.344 6.203 1 94.69 64 ALA B O 1
ATOM 2338 N N . THR B 1 65 ? -7.844 28.984 5.262 1 97.19 65 THR B N 1
ATOM 2339 C CA . THR B 1 65 ? -6.82 29.25 6.266 1 97.19 65 THR B CA 1
ATOM 2340 C C . THR B 1 65 ? -6.379 30.703 6.215 1 97.19 65 THR B C 1
ATOM 2342 O O . THR B 1 65 ? -6.309 31.375 7.25 1 97.19 65 THR B O 1
ATOM 2345 N N . ARG B 1 66 ? -6.137 31.188 4.996 1 96.88 66 ARG B N 1
ATOM 2346 C CA . ARG B 1 66 ? -5.738 32.594 4.84 1 96.88 66 ARG B CA 1
ATOM 2347 C C . ARG B 1 66 ? -6.805 33.531 5.395 1 96.88 66 ARG B C 1
ATOM 2349 O O . ARG B 1 66 ? -6.48 34.531 6.043 1 96.88 66 ARG B O 1
ATOM 2356 N N . GLU B 1 67 ? -7.965 33.188 5.141 1 96 67 GLU B N 1
ATOM 2357 C CA . GLU B 1 67 ? -9.078 34.031 5.578 1 96 67 GLU B CA 1
ATOM 2358 C C . GLU B 1 67 ? -9.148 34.094 7.102 1 96 67 GLU B C 1
ATOM 2360 O O . GLU B 1 67 ? -9.227 35.188 7.676 1 96 67 GLU B O 1
ATOM 2365 N N . VAL B 1 68 ? -9.039 32.969 7.777 1 97.06 68 VAL B N 1
ATOM 2366 C CA . VAL B 1 68 ? -9.266 32.938 9.219 1 97.06 68 VAL B CA 1
ATOM 2367 C C . VAL B 1 68 ? -8.016 33.438 9.945 1 97.06 68 VAL B C 1
ATOM 2369 O O . VAL B 1 68 ? -8.086 33.844 11.109 1 97.06 68 VAL B O 1
ATOM 2372 N N . VAL B 1 69 ? -6.898 33.438 9.297 1 98 69 VAL B N 1
ATOM 2373 C CA . VAL B 1 69 ? -5.656 33.812 9.969 1 98 69 VAL B CA 1
ATOM 2374 C C . VAL B 1 69 ? -5.262 35.219 9.578 1 98 69 VAL B C 1
ATOM 2376 O O . VAL B 1 69 ? -5.082 36.094 10.438 1 98 69 VAL B O 1
ATOM 2379 N N . LEU B 1 70 ? -5.273 35.531 8.273 1 97.5 70 LEU B N 1
ATOM 2380 C CA . LEU B 1 70 ? -4.629 36.75 7.766 1 97.5 70 LEU B CA 1
ATOM 2381 C C . LEU B 1 70 ? -5.668 37.75 7.281 1 97.5 70 LEU B C 1
ATOM 2383 O O . LEU B 1 70 ? -5.336 38.906 6.984 1 97.5 70 LEU B O 1
ATOM 2387 N N . GLY B 1 71 ? -6.852 37.281 7.094 1 96.12 71 GLY B N 1
ATOM 2388 C CA . GLY B 1 71 ? -7.883 38.219 6.633 1 96.12 71 GLY B CA 1
ATOM 2389 C C . GLY B 1 71 ? -8.023 39.438 7.512 1 96.12 71 GLY B C 1
ATOM 2390 O O . GLY B 1 71 ? -7.41 39.531 8.578 1 96.12 71 GLY B O 1
ATOM 2391 N N . SER B 1 72 ? -8.898 40.312 7.113 1 95.06 72 SER B N 1
ATOM 2392 C CA . SER B 1 72 ? -9.102 41.562 7.852 1 95.06 72 SER B CA 1
ATOM 2393 C C . SER B 1 72 ? -9.555 41.281 9.281 1 95.06 72 SER B C 1
ATOM 2395 O O . SER B 1 72 ? -9.164 42 10.211 1 95.06 72 SER B O 1
ATOM 2397 N N . ALA B 1 73 ? -10.297 40.281 9.469 1 93.88 73 ALA B N 1
ATOM 2398 C CA . ALA B 1 73 ? -10.773 39.906 10.789 1 93.88 73 ALA B CA 1
ATOM 2399 C C . ALA B 1 73 ? -10.055 38.625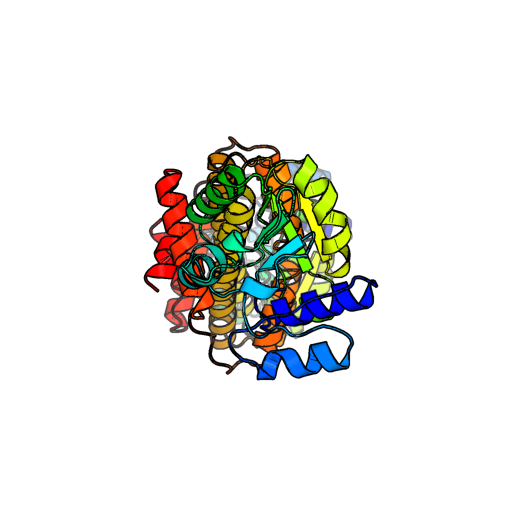 11.281 1 93.88 73 ALA B C 1
ATOM 2401 O O . ALA B 1 73 ? -10.57 37.906 12.133 1 93.88 73 ALA B O 1
ATOM 2402 N N . GLY B 1 74 ? -8.93 38.344 10.703 1 96.5 74 GLY B N 1
ATOM 2403 C CA . GLY B 1 74 ? -8.188 37.156 11.047 1 96.5 74 GLY B CA 1
ATOM 2404 C C . GLY B 1 74 ? -7.684 37.156 12.477 1 96.5 74 GLY B C 1
ATOM 2405 O O . GLY B 1 74 ? -7.418 38.219 13.055 1 96.5 74 GLY B O 1
ATOM 2406 N N . PHE B 1 75 ? -7.453 35.938 13.023 1 97.06 75 PHE B N 1
ATOM 2407 C CA . PHE B 1 75 ? -7.164 35.875 14.445 1 97.06 75 PHE B CA 1
ATOM 2408 C C . PHE B 1 75 ? -5.723 36.281 14.734 1 97.06 75 PHE B C 1
ATOM 2410 O O . PHE B 1 75 ? -5.355 36.5 15.883 1 97.06 75 PHE B O 1
ATOM 2417 N N . ILE B 1 76 ? -4.922 36.438 13.648 1 97.31 76 ILE B N 1
ATOM 2418 C CA . ILE B 1 76 ? -3.547 36.875 13.828 1 97.31 76 ILE B CA 1
ATOM 2419 C C . ILE B 1 76 ? -3.533 38.25 14.461 1 97.31 76 ILE B C 1
ATOM 2421 O O . ILE B 1 76 ? -2.592 38.625 15.172 1 97.31 76 ILE B O 1
ATOM 2425 N N . ASN B 1 77 ? -4.555 39.031 14.266 1 95.81 77 ASN B N 1
ATOM 2426 C CA . ASN B 1 77 ? -4.641 40.406 14.734 1 95.81 77 ASN B CA 1
ATOM 2427 C C . ASN B 1 77 ? -4.941 40.469 16.234 1 95.81 77 ASN B C 1
ATOM 2429 O O . ASN B 1 77 ? -4.699 41.5 16.875 1 95.81 77 ASN B O 1
ATOM 2433 N N . SER B 1 78 ? -5.465 39.469 16.766 1 95 78 SER B N 1
ATOM 2434 C CA . SER B 1 78 ? -5.898 39.469 18.172 1 95 78 SER B CA 1
ATOM 2435 C C . SER B 1 78 ? -4.98 38.625 19.031 1 95 78 SER B C 1
ATOM 2437 O O . SER B 1 78 ? -5.027 38.688 20.266 1 95 78 SER B O 1
ATOM 2439 N N . MET B 1 79 ? -4.102 37.781 18.453 1 96.12 79 MET B N 1
ATOM 2440 C CA . MET B 1 79 ? -3.197 36.906 19.203 1 96.12 79 MET B CA 1
ATOM 2441 C C . MET B 1 79 ? -2.141 37.719 19.938 1 96.12 79 MET B C 1
ATOM 2443 O O . MET B 1 79 ? -1.604 38.688 19.406 1 96.12 79 MET B O 1
ATOM 2447 N N . ARG B 1 80 ? -1.858 37.375 21.172 1 94.94 80 ARG B N 1
ATOM 2448 C CA . ARG B 1 80 ? -0.834 38.062 21.938 1 94.94 80 ARG B CA 1
ATOM 2449 C C . ARG B 1 80 ? 0.563 37.656 21.5 1 94.94 80 ARG B C 1
ATOM 2451 O O . ARG B 1 80 ? 0.75 36.531 21 1 94.94 80 ARG B O 1
ATOM 2458 N N . PRO B 1 81 ? 1.524 38.5 21.734 1 96.12 81 PRO B N 1
ATOM 2459 C CA . PRO B 1 81 ? 2.908 38.094 21.5 1 96.12 81 PRO B CA 1
ATOM 2460 C C . PRO B 1 81 ? 3.277 36.812 22.297 1 96.12 81 PRO B C 1
ATOM 2462 O O . PRO B 1 81 ? 2.865 36.656 23.438 1 96.12 81 PRO B O 1
ATOM 2465 N N . GLY B 1 82 ? 3.986 35.938 21.594 1 97.12 82 GLY B N 1
ATOM 2466 C CA . GLY B 1 82 ? 4.434 34.688 22.234 1 97.12 82 GLY B CA 1
ATOM 2467 C C . GLY B 1 82 ? 3.465 33.531 22.062 1 97.12 82 GLY B C 1
ATOM 2468 O O . GLY B 1 82 ? 3.84 32.375 22.234 1 97.12 82 GLY B O 1
ATOM 2469 N N . ALA B 1 83 ? 2.189 33.844 21.75 1 97.75 83 ALA B N 1
ATOM 2470 C CA . ALA B 1 83 ? 1.198 32.781 21.547 1 97.75 83 ALA B CA 1
ATOM 2471 C C . ALA B 1 83 ? 1.525 31.953 20.297 1 97.75 83 ALA B C 1
ATOM 2473 O O . ALA B 1 83 ? 2.25 32.406 19.422 1 97.75 83 ALA B O 1
ATOM 2474 N N . ILE B 1 84 ? 1.04 30.75 20.297 1 98.56 84 ILE B N 1
ATOM 2475 C CA . ILE B 1 84 ? 1.381 29.797 19.25 1 98.56 84 ILE B CA 1
ATOM 2476 C C . ILE B 1 84 ? 0.154 29.531 18.375 1 98.56 84 ILE B C 1
ATOM 2478 O O . ILE B 1 84 ? -0.918 29.203 18.891 1 98.56 84 ILE B O 1
ATOM 2482 N N . HIS B 1 85 ? 0.302 29.734 17.094 1 98.69 85 HIS B N 1
ATOM 2483 C CA . HIS B 1 85 ? -0.653 29.203 16.125 1 98.69 85 HIS B CA 1
ATOM 2484 C C . HIS B 1 85 ? -0.254 27.797 15.664 1 98.69 85 HIS B C 1
ATOM 2486 O O . HIS B 1 85 ? 0.854 27.609 15.164 1 98.69 85 HIS B O 1
ATOM 2492 N N . VAL B 1 86 ? -1.123 26.844 15.867 1 98.81 86 VAL B N 1
ATOM 2493 C CA . VAL B 1 86 ? -0.978 25.484 15.367 1 98.81 86 VAL B CA 1
ATOM 2494 C C . VAL B 1 86 ? -1.928 25.25 14.195 1 98.81 86 VAL B C 1
ATOM 2496 O O . VAL B 1 86 ? -3.148 25.234 14.375 1 98.81 86 VAL B O 1
ATOM 2499 N N . ALA B 1 87 ? -1.392 25.062 13.07 1 98.69 87 ALA B N 1
ATOM 2500 C CA . ALA B 1 87 ? -2.221 24.766 11.898 1 98.69 87 ALA B CA 1
ATOM 2501 C C . ALA B 1 87 ? -2.314 23.25 11.672 1 98.69 87 ALA B C 1
ATOM 2503 O O . ALA B 1 87 ? -1.327 22.609 11.297 1 98.69 87 ALA B O 1
ATOM 2504 N N . MET B 1 88 ? -3.533 22.719 11.75 1 98.25 88 MET B N 1
ATOM 2505 C CA . MET B 1 88 ? -3.717 21.281 11.633 1 98.25 88 MET B CA 1
ATOM 2506 C C . MET B 1 88 ? -4.336 20.922 10.289 1 98.25 88 MET B C 1
ATOM 2508 O O . MET B 1 88 ? -4.367 19.75 9.906 1 98.25 88 MET B O 1
ATOM 2512 N N . GLU B 1 89 ? -4.848 21.906 9.594 1 94.5 89 GLU B N 1
ATOM 2513 C CA . GLU B 1 89 ? -5.426 21.656 8.273 1 94.5 89 GLU B CA 1
ATOM 2514 C C . GLU B 1 89 ? -4.344 21.359 7.246 1 94.5 89 GLU B C 1
ATOM 2516 O O . GLU B 1 89 ? -3.168 21.641 7.473 1 94.5 89 GLU B O 1
ATOM 2521 N N . THR B 1 90 ? -4.781 20.75 6.176 1 92.56 90 THR B N 1
ATOM 2522 C CA . THR B 1 90 ? -3.883 20.438 5.066 1 92.56 90 THR B CA 1
ATOM 2523 C C . THR B 1 90 ? -3.742 21.641 4.137 1 92.56 90 THR B C 1
ATOM 2525 O O . THR B 1 90 ? -4.695 22.016 3.457 1 92.56 90 THR B O 1
ATOM 2528 N N . ILE B 1 91 ? -2.557 22.234 4.141 1 94.31 91 ILE B N 1
ATOM 2529 C CA . ILE B 1 91 ? -2.301 23.422 3.318 1 94.31 91 ILE B CA 1
ATOM 2530 C C . ILE B 1 91 ? -0.98 23.25 2.572 1 94.31 91 ILE B C 1
ATOM 2532 O O . ILE B 1 91 ? -0.247 22.281 2.805 1 94.31 91 ILE B O 1
ATOM 2536 N N . SER B 1 92 ? -0.745 24.172 1.642 1 92.69 92 SER B N 1
ATOM 2537 C CA . SER B 1 92 ? 0.512 24.156 0.9 1 92.69 92 SER B CA 1
ATOM 2538 C C . SER B 1 92 ? 1.691 24.5 1.803 1 92.69 92 SER B C 1
ATOM 2540 O O . SER B 1 92 ? 1.554 25.297 2.738 1 92.69 92 SER B O 1
ATOM 2542 N N . PRO B 1 93 ? 2.873 23.891 1.497 1 94.44 93 PRO B N 1
ATOM 2543 C CA . PRO B 1 93 ? 4.078 24.312 2.215 1 94.44 93 PRO B CA 1
ATOM 2544 C C . PRO B 1 93 ? 4.336 25.812 2.115 1 94.44 93 PRO B C 1
ATOM 2546 O O . PRO B 1 93 ? 4.809 26.422 3.074 1 94.44 93 PRO B O 1
ATOM 2549 N N . ALA B 1 94 ? 4 26.375 1.029 1 92.56 94 ALA B N 1
ATOM 2550 C CA . ALA B 1 94 ? 4.18 27.812 0.817 1 92.56 94 ALA B CA 1
ATOM 2551 C C . ALA B 1 94 ? 3.332 28.625 1.791 1 92.56 94 ALA B C 1
ATOM 2553 O O . ALA B 1 94 ? 3.797 29.609 2.354 1 92.56 94 ALA B O 1
ATOM 2554 N N . LEU B 1 95 ? 2.123 28.203 1.966 1 95.81 95 LEU B N 1
ATOM 2555 C CA . LEU B 1 95 ? 1.282 28.922 2.918 1 95.81 95 LEU B CA 1
ATOM 2556 C C . LEU B 1 95 ? 1.805 28.75 4.34 1 95.81 95 LEU B C 1
ATOM 2558 O O . LEU B 1 95 ? 1.748 29.688 5.145 1 95.81 95 LEU B O 1
ATOM 2562 N N . SER B 1 96 ? 2.236 27.562 4.652 1 97.81 96 SER B N 1
ATOM 2563 C CA . SER B 1 96 ? 2.818 27.359 5.973 1 97.81 96 SER B CA 1
ATOM 2564 C C . SER B 1 96 ? 3.939 28.344 6.254 1 97.81 96 SER B C 1
ATOM 2566 O O . SER B 1 96 ? 4.008 28.922 7.34 1 97.81 96 SER B O 1
ATOM 2568 N N . GLN B 1 97 ? 4.762 28.547 5.262 1 97.25 97 GLN B N 1
ATOM 2569 C CA . GLN B 1 97 ? 5.848 29.516 5.395 1 97.25 97 GLN B CA 1
ATOM 2570 C C . GLN B 1 97 ? 5.301 30.922 5.527 1 97.25 97 GLN B C 1
ATOM 2572 O O . GLN B 1 97 ? 5.777 31.703 6.355 1 97.25 97 GLN B O 1
ATOM 2577 N N . GLU B 1 98 ? 4.34 31.25 4.719 1 97.81 98 GLU B N 1
ATOM 2578 C CA . GLU B 1 98 ? 3.703 32.562 4.789 1 97.81 98 GLU B CA 1
ATOM 2579 C C . GLU B 1 98 ? 3.156 32.844 6.188 1 97.81 98 GLU B C 1
ATOM 2581 O O . GLU B 1 98 ? 3.344 33.938 6.73 1 97.81 98 GLU B O 1
ATOM 2586 N N . LEU B 1 99 ? 2.527 31.859 6.742 1 98.69 99 LEU B N 1
ATOM 2587 C CA . LEU B 1 99 ? 1.958 32 8.078 1 98.69 99 LEU B CA 1
ATOM 2588 C C . LEU B 1 99 ? 3.055 32.156 9.125 1 98.69 99 LEU B C 1
ATOM 2590 O O . LEU B 1 99 ? 2.945 33 10.016 1 98.69 99 LEU B O 1
ATOM 2594 N N . HIS B 1 100 ? 4.051 31.359 9.016 1 98.69 100 HIS B N 1
ATOM 2595 C CA . HIS B 1 100 ? 5.184 31.469 9.93 1 98.69 100 HIS B CA 1
ATOM 2596 C C . HIS B 1 100 ? 5.754 32.875 9.93 1 98.69 100 HIS B C 1
ATOM 2598 O O . HIS B 1 100 ? 5.977 33.469 10.992 1 98.69 100 HIS B O 1
ATOM 2604 N N . ASP B 1 101 ? 5.977 33.406 8.742 1 98.56 101 ASP B N 1
ATOM 2605 C CA . ASP B 1 101 ? 6.566 34.75 8.609 1 98.56 101 ASP B CA 1
ATOM 2606 C C . ASP B 1 101 ? 5.641 35.812 9.164 1 98.56 101 ASP B C 1
ATOM 2608 O O . ASP B 1 101 ? 6.086 36.75 9.859 1 98.56 101 ASP B O 1
ATOM 2612 N N . ALA B 1 102 ? 4.391 35.75 8.875 1 98.62 102 ALA B N 1
ATOM 2613 C CA . ALA B 1 102 ? 3.408 36.719 9.344 1 98.62 102 ALA B CA 1
ATOM 2614 C C . ALA B 1 102 ? 3.334 36.719 10.867 1 98.62 102 ALA B C 1
ATOM 2616 O O . ALA B 1 102 ? 3.287 37.812 11.484 1 98.62 102 ALA B O 1
ATOM 2617 N N . HIS B 1 103 ? 3.332 35.531 11.469 1 98.56 103 HIS B N 1
ATOM 2618 C CA . HIS B 1 103 ? 3.301 35.438 12.93 1 98.56 103 HIS B CA 1
ATOM 2619 C C . HIS B 1 103 ? 4.586 35.969 13.547 1 98.56 103 HIS B C 1
ATOM 2621 O O . HIS B 1 103 ? 4.543 36.688 14.562 1 98.56 103 HIS B O 1
ATOM 2627 N N . ALA B 1 104 ? 5.672 35.656 12.906 1 98.38 104 ALA B N 1
ATOM 2628 C CA . ALA B 1 104 ? 6.961 36.125 13.414 1 98.38 104 ALA B CA 1
ATOM 2629 C C . ALA B 1 104 ? 7.027 37.656 13.445 1 98.38 104 ALA B C 1
ATOM 2631 O O . ALA B 1 104 ? 7.559 38.219 14.391 1 98.38 104 ALA B O 1
ATOM 2632 N N . GLU B 1 105 ? 6.504 38.281 12.453 1 98.25 105 GLU B N 1
ATOM 2633 C CA . GLU B 1 105 ? 6.488 39.75 12.359 1 98.25 105 GLU B CA 1
ATOM 2634 C C . GLU B 1 105 ? 5.73 40.375 13.523 1 98.25 105 GLU B C 1
ATOM 2636 O O . GLU B 1 105 ? 5.941 41.531 13.852 1 98.25 105 GLU B O 1
ATOM 2641 N N . ARG B 1 106 ? 4.922 39.625 14.18 1 97.25 106 ARG B N 1
ATOM 2642 C CA . ARG B 1 106 ? 4.082 40.125 15.266 1 97.25 106 ARG B CA 1
ATOM 2643 C C . ARG B 1 106 ? 4.539 39.562 16.609 1 97.25 106 ARG B C 1
ATOM 2645 O O . ARG B 1 106 ? 3.824 39.688 17.609 1 97.25 106 ARG B O 1
ATOM 2652 N N . GLY B 1 107 ? 5.695 38.906 16.594 1 98.12 107 GLY B N 1
ATOM 2653 C CA . GLY B 1 107 ? 6.227 38.312 17.812 1 98.12 107 GLY B CA 1
ATOM 2654 C C . GLY B 1 107 ? 5.457 37.094 18.266 1 98.12 107 GLY B C 1
ATOM 2655 O O . GLY B 1 107 ? 5.469 36.75 19.438 1 98.12 107 GLY B O 1
ATOM 2656 N N . GLN B 1 108 ? 4.711 36.5 17.406 1 98.25 108 GLN B N 1
ATOM 2657 C CA . GLN B 1 108 ? 3.953 35.281 17.641 1 98.25 108 GLN B CA 1
ATOM 2658 C C . GLN B 1 108 ? 4.695 34.062 17.094 1 98.25 108 GLN B C 1
ATOM 2660 O O . GLN B 1 108 ? 5.742 34.188 16.469 1 98.25 108 GLN B O 1
ATOM 2665 N N . ARG B 1 109 ? 4.199 32.875 17.438 1 98.69 109 ARG B N 1
ATOM 2666 C CA . ARG B 1 109 ? 4.836 31.641 17.016 1 98.69 109 ARG B CA 1
ATOM 2667 C C . ARG B 1 109 ? 3.895 30.812 16.141 1 98.69 109 ARG B C 1
ATOM 2669 O O . ARG B 1 109 ? 2.676 31 16.188 1 98.69 109 ARG B O 1
ATOM 2676 N N . TYR B 1 110 ? 4.559 29.984 15.328 1 98.75 110 TYR B N 1
ATOM 2677 C CA . TYR B 1 110 ? 3.812 29.141 14.406 1 98.75 110 TYR B CA 1
ATOM 2678 C C . TYR B 1 110 ? 4.414 27.734 14.344 1 98.75 110 TYR B C 1
ATOM 2680 O O . TYR B 1 110 ? 5.637 27.578 14.375 1 98.75 110 TYR B O 1
ATOM 2688 N N . ILE B 1 111 ? 3.537 26.781 14.273 1 98.69 111 ILE B N 1
ATOM 2689 C CA . ILE B 1 111 ? 3.957 25.406 13.992 1 98.69 111 ILE B CA 1
ATOM 2690 C C . ILE B 1 111 ? 2.932 24.734 13.094 1 98.69 111 ILE B C 1
ATOM 2692 O O . ILE B 1 111 ? 1.724 24.922 13.266 1 98.69 111 ILE B O 1
ATOM 2696 N N . ALA B 1 112 ? 3.414 24.062 12.047 1 98.69 112 ALA B N 1
ATOM 2697 C CA . ALA B 1 112 ? 2.568 23.172 11.242 1 98.69 112 ALA B CA 1
ATOM 2698 C C . ALA B 1 112 ? 2.365 21.828 11.938 1 98.69 112 ALA B C 1
ATOM 2700 O O . ALA B 1 112 ? 3.318 21.25 12.453 1 98.69 112 ALA B O 1
ATOM 2701 N N . ALA B 1 113 ? 1.099 21.359 11.922 1 98.56 113 ALA B N 1
ATOM 2702 C CA . ALA B 1 113 ? 0.81 20.109 12.609 1 98.56 113 ALA B CA 1
ATOM 2703 C C . ALA B 1 113 ? -0.332 19.359 11.93 1 98.56 113 ALA B C 1
ATOM 2705 O O . ALA B 1 113 ? -1.294 18.953 12.586 1 98.56 113 ALA B O 1
ATOM 2706 N N . PRO B 1 114 ? -0.19 19.141 10.633 1 97.06 114 PRO B N 1
ATOM 2707 C CA . PRO B 1 114 ? -1.24 18.344 9.984 1 97.06 114 PRO B CA 1
ATOM 2708 C C . PRO B 1 114 ? -1.391 16.953 10.586 1 97.06 114 PRO B C 1
ATOM 2710 O O . PRO B 1 114 ? -0.536 16.516 11.359 1 97.06 114 PRO B O 1
ATOM 2713 N N . VAL B 1 115 ? -2.568 16.312 10.203 1 94.81 115 VAL B N 1
ATOM 2714 C CA . VAL B 1 115 ? -2.875 15.078 10.922 1 94.81 115 VAL B CA 1
ATOM 2715 C C . VAL B 1 115 ? -3.191 13.969 9.922 1 94.81 115 VAL B C 1
ATOM 2717 O O . VAL B 1 115 ? -3.713 14.227 8.836 1 94.81 115 VAL B O 1
ATOM 2720 N N . PHE B 1 116 ? -2.777 12.805 10.266 1 89.88 116 PHE B N 1
ATOM 2721 C CA . PHE B 1 116 ? -3.32 11.594 9.656 1 89.88 116 PHE B CA 1
ATOM 2722 C C . PHE B 1 116 ? -4.344 10.945 10.578 1 89.88 116 PHE B C 1
ATOM 2724 O O . PHE B 1 116 ? -4.164 10.914 11.797 1 89.88 116 PHE B O 1
ATOM 2731 N N . GLY B 1 117 ? -5.406 10.461 10 1 86.06 117 GLY B N 1
ATOM 2732 C CA . GLY B 1 117 ? -6.477 9.805 10.742 1 86.06 117 GLY B CA 1
ATOM 2733 C C . GLY B 1 117 ? -7.859 10.234 10.289 1 86.06 117 GLY B C 1
ATOM 2734 O O . GLY B 1 117 ? -8.117 11.43 10.109 1 86.06 117 GLY B O 1
ATOM 2735 N N . ARG B 1 118 ? -8.734 9.242 10.172 1 80.75 118 ARG B N 1
ATOM 2736 C CA . ARG B 1 118 ? -10.133 9.516 9.828 1 80.75 118 ARG B CA 1
ATOM 2737 C C . ARG B 1 118 ? -10.906 10.016 11.039 1 80.75 118 ARG B C 1
ATOM 2739 O O . ARG B 1 118 ? -10.383 10.031 12.156 1 80.75 118 ARG B O 1
ATOM 2746 N N . PRO B 1 119 ? -12.102 10.5 10.859 1 86.75 119 PRO B N 1
ATOM 2747 C CA . PRO B 1 119 ? -12.891 11.023 11.969 1 86.75 119 PRO B CA 1
ATOM 2748 C C . PRO B 1 119 ? -13.031 10.039 13.125 1 86.75 119 PRO B C 1
ATOM 2750 O O . PRO B 1 119 ? -13.008 10.438 14.289 1 86.75 119 PRO B O 1
ATOM 2753 N N . GLN B 1 120 ? -13.016 8.789 12.805 1 85.38 120 GLN B N 1
ATOM 2754 C CA . GLN B 1 120 ? -13.094 7.789 13.859 1 85.38 120 GLN B CA 1
ATOM 2755 C C . GLN B 1 120 ? -11.836 7.797 14.719 1 85.38 120 GLN B C 1
ATOM 2757 O O . GLN B 1 120 ? -11.914 7.703 15.945 1 85.38 120 GLN B O 1
ATOM 2762 N N . ALA B 1 121 ? -10.727 7.848 14.086 1 88.19 121 ALA B N 1
ATOM 2763 C CA . ALA B 1 121 ? -9.469 7.941 14.812 1 88.19 121 ALA B CA 1
ATOM 2764 C C . ALA B 1 121 ? -9.406 9.227 15.633 1 88.19 121 ALA B C 1
ATOM 2766 O O . ALA B 1 121 ? -8.898 9.234 16.766 1 88.19 121 ALA B O 1
ATOM 2767 N N . ALA B 1 122 ? -9.883 10.312 15.086 1 93.31 122 ALA B N 1
ATOM 2768 C CA . ALA B 1 122 ? -9.914 11.594 15.805 1 93.31 122 ALA B CA 1
ATOM 2769 C C . ALA B 1 122 ? -10.773 11.492 17.062 1 93.31 122 ALA B C 1
ATOM 2771 O O . ALA B 1 122 ? -10.367 11.945 18.125 1 93.31 122 ALA B O 1
ATOM 2772 N N . ALA B 1 123 ? -11.938 10.883 16.891 1 94 123 ALA B N 1
ATOM 2773 C CA . ALA B 1 123 ? -12.852 10.719 18.016 1 94 123 ALA B CA 1
ATOM 2774 C C . ALA B 1 123 ? -12.219 9.883 19.125 1 94 123 ALA B C 1
ATOM 2776 O O . ALA B 1 123 ? -12.484 10.109 20.312 1 94 123 ALA B O 1
ATOM 2777 N N . ALA B 1 124 ? -11.328 9.008 18.75 1 95.31 124 ALA B N 1
ATOM 2778 C CA . ALA B 1 124 ? -10.688 8.109 19.703 1 95.31 124 ALA B CA 1
ATOM 2779 C C . ALA B 1 124 ? -9.406 8.711 20.266 1 95.31 124 ALA B C 1
ATOM 2781 O O . ALA B 1 124 ? -8.742 8.109 21.109 1 95.31 124 ALA B O 1
ATOM 2782 N N . GLY B 1 125 ? -9.078 9.836 19.812 1 96.56 125 GLY B N 1
ATOM 2783 C CA . GLY B 1 125 ? -7.84 10.461 20.266 1 96.56 125 GLY B CA 1
ATOM 2784 C C . GLY B 1 125 ? -6.598 9.758 19.75 1 96.56 125 GLY B C 1
ATOM 2785 O O . GLY B 1 125 ? -5.598 9.648 20.453 1 96.56 125 GLY B O 1
ATOM 2786 N N . GLN B 1 126 ? -6.676 9.273 18.531 1 94.31 126 GLN B N 1
ATOM 2787 C CA . GLN B 1 126 ? -5.605 8.445 17.984 1 94.31 126 GLN B CA 1
ATOM 2788 C C . GLN B 1 126 ? -5.07 9.031 16.672 1 94.31 126 GLN B C 1
ATOM 2790 O O . GLN B 1 126 ? -4.707 8.297 15.758 1 94.31 126 GLN B O 1
ATOM 2795 N N . LEU B 1 127 ? -5.051 10.297 16.625 1 94.38 127 LEU B N 1
ATOM 2796 C CA . LEU B 1 127 ? -4.484 10.938 15.445 1 94.38 127 LEU B CA 1
ATOM 2797 C C . LEU B 1 127 ? -2.965 10.82 15.438 1 94.38 127 LEU B C 1
ATOM 2799 O O . LEU B 1 127 ? -2.336 10.766 16.5 1 94.38 127 LEU B O 1
ATOM 2803 N N . SER B 1 128 ? -2.418 10.688 14.219 1 94.31 128 SER B N 1
ATOM 2804 C CA . SER B 1 128 ? -0.995 10.938 14.016 1 94.31 128 SER B CA 1
ATOM 2805 C C . SER B 1 128 ? -0.743 12.391 13.625 1 94.31 128 SER B C 1
ATOM 2807 O O . SER B 1 128 ? -1.152 12.828 12.547 1 94.31 128 SER B O 1
ATOM 2809 N N . ILE B 1 129 ? -0.103 13.094 14.492 1 96.81 129 ILE B N 1
ATOM 2810 C CA . ILE B 1 129 ? 0.094 14.523 14.297 1 96.81 129 ILE B CA 1
ATOM 2811 C C . ILE B 1 129 ? 1.541 14.797 13.898 1 96.81 129 ILE B C 1
ATOM 2813 O O . ILE B 1 129 ? 2.459 14.625 14.695 1 96.81 129 ILE B O 1
ATOM 2817 N N . ILE B 1 130 ? 1.743 15.234 12.648 1 96.69 130 ILE B N 1
ATOM 2818 C CA . ILE B 1 130 ? 3.072 15.508 12.109 1 96.69 130 ILE B CA 1
ATOM 2819 C C . ILE B 1 130 ? 3.402 16.984 12.273 1 96.69 130 ILE B C 1
ATOM 2821 O O . ILE B 1 130 ? 2.684 17.844 11.758 1 96.69 130 ILE B O 1
ATOM 2825 N N . CYS B 1 131 ? 4.516 17.234 12.938 1 98.25 131 CYS B N 1
ATOM 2826 C CA . CYS B 1 131 ? 4.809 18.625 13.273 1 98.25 131 CYS B CA 1
ATOM 2827 C C . CYS B 1 131 ? 6.117 19.078 12.641 1 98.25 131 CYS B C 1
ATOM 2829 O O . CYS B 1 131 ? 7.062 18.297 12.531 1 98.25 131 CYS B O 1
ATOM 2831 N N . SER B 1 132 ? 6.125 20.328 12.211 1 98.5 132 SER B N 1
ATOM 2832 C CA . SER B 1 132 ? 7.387 20.938 11.82 1 98.5 132 SER B CA 1
ATOM 2833 C C . SER B 1 132 ? 7.398 22.438 12.156 1 98.5 132 SER B C 1
ATOM 2835 O O . SER B 1 132 ? 6.348 23.078 12.18 1 98.5 132 SER B O 1
ATOM 2837 N N . GLY B 1 133 ? 8.508 23.016 12.438 1 98.5 133 GLY B N 1
ATOM 2838 C CA . GLY B 1 133 ? 8.758 24.375 12.898 1 98.5 133 GLY B CA 1
ATOM 2839 C C . GLY B 1 133 ? 9.805 24.438 13.992 1 98.5 133 GLY B C 1
ATOM 2840 O O . GLY B 1 133 ? 10.469 23.438 14.297 1 98.5 133 GLY B O 1
ATOM 2841 N N . PRO B 1 134 ? 9.969 25.625 14.547 1 98.5 134 PRO B N 1
ATOM 2842 C CA . PRO B 1 134 ? 10.961 25.75 15.617 1 98.5 134 PRO B CA 1
ATOM 2843 C C . PRO B 1 134 ? 10.75 24.734 16.734 1 98.5 134 PRO B C 1
ATOM 2845 O O . PRO B 1 134 ? 9.625 24.531 17.203 1 98.5 134 PRO B O 1
ATOM 2848 N N . LYS B 1 135 ? 11.836 24.062 17.125 1 98.31 135 LYS B N 1
ATOM 2849 C CA . LYS B 1 135 ? 11.773 22.969 18.109 1 98.31 135 LYS B CA 1
ATOM 2850 C C . LYS B 1 135 ? 11.188 23.469 19.422 1 98.31 135 LYS B C 1
ATOM 2852 O O . LYS B 1 135 ? 10.438 22.734 20.078 1 98.31 135 LYS B O 1
ATOM 2857 N N . ASP B 1 136 ? 11.539 24.625 19.828 1 98.31 136 ASP B N 1
ATOM 2858 C CA . ASP B 1 136 ? 11.039 25.156 21.094 1 98.31 136 ASP B CA 1
ATOM 2859 C C . ASP B 1 136 ? 9.531 25.375 21.047 1 98.31 136 ASP B C 1
ATOM 2861 O O . ASP B 1 136 ? 8.836 25.172 22.047 1 98.31 136 ASP B O 1
ATOM 2865 N N . THR B 1 137 ? 9.039 25.844 19.922 1 98.56 137 THR B N 1
ATOM 2866 C CA . THR B 1 137 ? 7.598 25.984 19.719 1 98.56 137 THR B CA 1
ATOM 2867 C C . THR B 1 137 ? 6.918 24.625 19.797 1 98.56 137 THR B C 1
ATOM 2869 O O . THR B 1 137 ? 5.887 24.469 20.453 1 98.56 137 THR B O 1
ATOM 2872 N N . TYR B 1 138 ? 7.531 23.625 19.156 1 98.5 138 TYR B N 1
ATOM 2873 C CA . TYR B 1 138 ? 7.027 22.266 19.203 1 98.5 138 TYR B CA 1
ATOM 2874 C C . TYR B 1 138 ? 6.965 21.75 20.641 1 98.5 138 TYR B C 1
ATOM 2876 O O . TYR B 1 138 ? 5.977 21.141 21.047 1 98.5 138 TYR B O 1
ATOM 2884 N N . ASP B 1 139 ? 7.953 21.969 21.375 1 98.31 139 ASP B N 1
ATOM 2885 C CA . ASP B 1 139 ? 8.055 21.469 22.734 1 98.31 139 ASP B CA 1
ATOM 2886 C C . ASP B 1 139 ? 6.93 22.016 23.609 1 98.31 139 ASP B C 1
ATOM 2888 O O . ASP B 1 139 ? 6.473 21.328 24.531 1 98.31 139 ASP B O 1
ATOM 2892 N N . VAL B 1 140 ? 6.453 23.156 23.328 1 97.56 140 VAL B N 1
ATOM 2893 C CA . VAL B 1 140 ? 5.359 23.766 24.078 1 97.56 140 VAL B CA 1
ATOM 2894 C C . VAL B 1 140 ? 4.023 23.234 23.562 1 97.56 140 VAL B C 1
ATOM 2896 O O . VAL B 1 140 ? 3.125 22.938 24.359 1 97.56 140 VAL B O 1
ATOM 2899 N N . ALA B 1 141 ? 3.854 23.062 22.297 1 97.94 141 ALA B N 1
ATOM 2900 C CA . ALA B 1 141 ? 2.582 22.703 21.672 1 97.94 141 ALA B CA 1
ATOM 2901 C C . ALA B 1 141 ? 2.301 21.219 21.828 1 97.94 141 ALA B C 1
ATOM 2903 O O . ALA B 1 141 ? 1.146 20.812 21.984 1 97.94 141 ALA B O 1
ATOM 2904 N N . ALA B 1 142 ? 3.328 20.375 21.797 1 97.94 142 ALA B N 1
ATOM 2905 C CA . ALA B 1 142 ? 3.211 18.922 21.688 1 97.94 142 ALA B CA 1
ATOM 2906 C C . ALA B 1 142 ? 2.424 18.344 22.859 1 97.94 142 ALA B C 1
ATOM 2908 O O . ALA B 1 142 ? 1.524 17.516 22.672 1 97.94 142 ALA B O 1
ATOM 2909 N N . PRO B 1 143 ? 2.707 18.75 24.094 1 97.62 143 PRO B N 1
ATOM 2910 C CA . PRO B 1 143 ? 1.946 18.203 25.219 1 97.62 143 PRO B CA 1
ATOM 2911 C C . PRO B 1 143 ? 0.45 18.5 25.109 1 97.62 143 PRO B C 1
ATOM 2913 O O . PRO B 1 143 ? -0.37 17.688 25.547 1 97.62 143 PRO B O 1
ATOM 2916 N N . ILE B 1 144 ? 0.066 19.625 24.594 1 97.38 144 ILE B N 1
ATOM 2917 C CA . ILE B 1 144 ? -1.336 19.984 24.406 1 97.38 144 ILE B CA 1
ATOM 2918 C C . ILE B 1 144 ? -1.962 19.109 23.328 1 97.38 144 ILE B C 1
ATOM 2920 O O . ILE B 1 144 ? -3.059 18.578 23.516 1 97.38 144 ILE B O 1
ATOM 2924 N N . LEU B 1 145 ? -1.235 18.859 22.25 1 98.06 145 LEU B N 1
ATOM 2925 C CA . LEU B 1 145 ? -1.723 18.094 21.109 1 98.06 145 LEU B CA 1
ATOM 2926 C C . LEU B 1 145 ? -1.806 16.609 21.422 1 98.06 145 LEU B C 1
ATOM 2928 O O . LEU B 1 145 ? -2.543 15.867 20.766 1 98.06 145 LEU B O 1
ATOM 2932 N N . SER B 1 146 ? -1.064 16.172 22.406 1 97.19 146 SER B N 1
ATOM 2933 C CA . SER B 1 146 ? -0.979 14.758 22.766 1 97.19 146 SER B CA 1
ATOM 2934 C C . SER B 1 146 ? -2.32 14.234 23.266 1 97.19 146 SER B C 1
ATOM 2936 O O . SER B 1 146 ? -2.543 13.023 23.312 1 97.19 146 SER B O 1
ATOM 2938 N N . ALA B 1 147 ? -3.215 15.141 23.672 1 96.94 147 ALA B N 1
ATOM 2939 C CA . ALA B 1 147 ? -4.562 14.734 24.062 1 96.94 147 ALA B CA 1
ATOM 2940 C C . ALA B 1 147 ? -5.332 14.164 22.875 1 96.94 147 ALA B C 1
ATOM 2942 O O . ALA B 1 147 ? -6.25 13.359 23.047 1 96.94 147 ALA B O 1
ATOM 2943 N N . ALA B 1 148 ? -4.949 14.578 21.703 1 97.62 148 ALA B N 1
ATOM 2944 C CA . ALA B 1 148 ? -5.711 14.227 20.516 1 97.62 148 ALA B CA 1
ATOM 2945 C C . ALA B 1 148 ? -4.984 13.164 19.688 1 97.62 148 ALA B C 1
ATOM 2947 O O . ALA B 1 148 ? -5.488 12.719 18.656 1 97.62 148 ALA B O 1
ATOM 2948 N N . GLY B 1 149 ? -3.777 12.797 20.078 1 96.69 149 GLY B N 1
ATOM 2949 C CA . GLY B 1 149 ? -3.018 11.828 19.297 1 96.69 149 GLY B CA 1
ATOM 2950 C C . GLY B 1 149 ? -1.538 11.828 19.625 1 96.69 149 GLY B C 1
ATOM 2951 O O . GLY B 1 149 ? -1.124 12.383 20.656 1 96.69 149 GLY B O 1
ATOM 2952 N N . SER B 1 150 ? -0.77 11.109 18.781 1 96.06 150 SER B N 1
ATOM 2953 C CA . SER B 1 150 ? 0.682 11.055 18.906 1 96.06 150 SER B CA 1
ATOM 2954 C C . SER B 1 150 ? 1.356 12.086 18.016 1 96.06 150 SER B C 1
ATOM 2956 O O . SER B 1 150 ? 1.011 12.219 16.844 1 96.06 150 SER B O 1
ATOM 2958 N N . THR B 1 151 ? 2.314 12.828 18.609 1 96.62 151 THR B N 1
ATOM 2959 C CA . THR B 1 151 ? 2.994 13.875 17.859 1 96.62 151 THR B CA 1
ATOM 2960 C C . THR B 1 151 ? 4.375 13.406 17.406 1 96.62 151 THR B C 1
ATOM 2962 O O . THR B 1 151 ? 5.02 12.609 18.094 1 96.62 151 THR B O 1
ATOM 2965 N N . ARG B 1 152 ? 4.75 13.898 16.25 1 96.06 152 ARG B N 1
ATOM 2966 C CA . ARG B 1 152 ? 6.102 13.672 15.75 1 96.06 152 ARG B CA 1
ATOM 2967 C C . ARG B 1 152 ? 6.664 14.938 15.109 1 96.06 152 ARG B C 1
ATOM 2969 O O . ARG B 1 152 ? 6.031 15.531 14.242 1 96.06 152 ARG B O 1
ATOM 2976 N N . TRP B 1 153 ? 7.832 15.32 15.562 1 97.62 153 TRP B N 1
ATOM 2977 C CA . TRP B 1 153 ? 8.539 16.469 14.977 1 97.62 153 TRP B CA 1
ATOM 2978 C C . TRP B 1 153 ? 9.453 16.016 13.852 1 97.62 153 TRP B C 1
ATOM 2980 O O . TRP B 1 153 ? 10.305 15.141 14.039 1 97.62 153 TRP B O 1
ATOM 2990 N N . VAL B 1 154 ? 9.281 16.609 12.648 1 96.69 154 VAL B N 1
ATOM 2991 C CA . VAL B 1 154 ? 10.023 16.062 11.516 1 96.69 154 VAL B CA 1
ATOM 2992 C C . VAL B 1 154 ? 11.062 17.094 11.047 1 96.69 154 VAL B C 1
ATOM 2994 O O . VAL B 1 154 ? 11.828 16.812 10.125 1 96.69 154 VAL B O 1
ATOM 2997 N N . GLY B 1 155 ? 11.039 18.344 11.633 1 96.5 155 GLY B N 1
ATOM 2998 C CA . GLY B 1 155 ? 12.062 19.297 11.242 1 96.5 155 GLY B CA 1
ATOM 2999 C C . GLY B 1 155 ? 11.711 20.734 11.617 1 96.5 155 GLY B C 1
ATOM 3000 O O . GLY B 1 155 ? 10.57 21.016 12.008 1 96.5 155 GLY B O 1
ATOM 3001 N N . SER B 1 156 ? 12.695 21.594 11.484 1 97.81 156 SER B N 1
ATOM 3002 C CA . SER B 1 156 ? 12.539 22.984 11.898 1 97.81 156 SER B CA 1
ATOM 3003 C C . SER B 1 156 ? 11.867 23.812 10.812 1 97.81 156 SER B C 1
ATOM 3005 O O . SER B 1 156 ? 11.352 24.906 11.086 1 97.81 156 SER B O 1
ATOM 3007 N N . ASP B 1 157 ? 11.898 23.344 9.562 1 97.38 157 ASP B N 1
ATOM 3008 C CA . ASP B 1 157 ? 11.227 24.031 8.461 1 97.38 157 ASP B CA 1
ATOM 3009 C C . ASP B 1 157 ? 9.719 23.797 8.516 1 97.38 157 ASP B C 1
ATOM 3011 O O . ASP B 1 157 ? 9.266 22.656 8.43 1 97.38 157 ASP B O 1
ATOM 3015 N N . VAL B 1 158 ? 8.938 24.859 8.594 1 97.69 158 VAL B N 1
ATOM 3016 C CA . VAL B 1 158 ? 7.508 24.766 8.852 1 97.69 158 VAL B CA 1
ATOM 3017 C C . VAL B 1 158 ? 6.805 24.125 7.66 1 97.69 158 VAL B C 1
ATOM 3019 O O . VAL B 1 158 ? 5.656 23.688 7.77 1 97.69 158 VAL B O 1
ATOM 3022 N N . GLY B 1 159 ? 7.453 24.031 6.512 1 96.19 159 GLY B N 1
ATOM 3023 C CA . GLY B 1 159 ? 6.859 23.406 5.336 1 96.19 159 GLY B CA 1
ATOM 3024 C C . GLY B 1 159 ? 6.984 21.906 5.336 1 96.19 159 GLY B C 1
ATOM 3025 O O . GLY B 1 159 ? 6.27 21.219 4.598 1 96.19 159 GLY B O 1
ATOM 3026 N N . GLN B 1 160 ? 7.82 21.312 6.121 1 95.5 160 GLN B N 1
ATOM 3027 C CA . GLN B 1 160 ? 8.195 19.906 6.031 1 95.5 160 GLN B CA 1
ATOM 3028 C C . GLN B 1 160 ? 7.039 19 6.465 1 95.5 160 GLN B C 1
ATOM 3030 O O . GLN B 1 160 ? 6.809 17.953 5.859 1 95.5 160 GLN B O 1
ATOM 3035 N N . ALA B 1 161 ? 6.355 19.359 7.508 1 96.81 161 ALA B N 1
ATOM 3036 C CA . ALA B 1 161 ? 5.207 18.562 7.934 1 96.81 161 ALA B CA 1
ATOM 3037 C C . ALA B 1 161 ? 4.152 18.484 6.836 1 96.81 161 ALA B C 1
ATOM 3039 O O . ALA B 1 161 ? 3.52 17.438 6.645 1 96.81 161 ALA B O 1
ATOM 3040 N N . MET B 1 162 ? 3.973 19.609 6.16 1 94.94 162 MET B N 1
ATOM 3041 C CA . MET B 1 162 ? 2.992 19.625 5.078 1 94.94 162 MET B CA 1
ATOM 3042 C C . MET B 1 162 ? 3.447 18.75 3.914 1 94.94 162 MET B C 1
ATOM 3044 O O . MET B 1 162 ? 2.627 18.109 3.256 1 94.94 162 MET B O 1
ATOM 3048 N N . LEU B 1 163 ? 4.738 18.703 3.643 1 92.06 163 LEU B N 1
ATOM 3049 C CA . LEU B 1 163 ? 5.25 17.812 2.619 1 92.06 163 LEU B CA 1
ATOM 3050 C C . LEU B 1 163 ? 4.93 16.359 2.961 1 92.06 163 LEU B C 1
ATOM 3052 O O . LEU B 1 163 ? 4.477 15.594 2.102 1 92.06 163 LEU B O 1
ATOM 3056 N N . VAL B 1 164 ? 5.172 15.992 4.227 1 92 164 VAL B N 1
ATOM 3057 C CA . VAL B 1 164 ? 4.875 14.633 4.688 1 92 164 VAL B CA 1
ATOM 3058 C C . VAL B 1 164 ? 3.385 14.352 4.523 1 92 164 VAL B C 1
ATOM 3060 O O . VAL B 1 164 ? 3.004 13.297 4.004 1 92 164 VAL B O 1
ATOM 3063 N N . LYS B 1 165 ? 2.537 15.25 4.938 1 92.31 165 LYS B N 1
ATOM 3064 C CA . LYS B 1 165 ? 1.089 15.094 4.848 1 92.31 165 LYS B CA 1
ATOM 3065 C C . LYS B 1 165 ? 0.639 14.93 3.4 1 92.31 165 LYS B C 1
ATOM 3067 O O . LYS B 1 165 ? -0.155 14.039 3.086 1 92.31 165 LYS B O 1
ATOM 3072 N N . LEU B 1 166 ? 1.127 15.789 2.557 1 89.94 166 LEU B N 1
ATOM 3073 C CA . LEU B 1 166 ? 0.681 15.828 1.168 1 89.94 166 LEU B CA 1
ATOM 3074 C C . LEU B 1 166 ? 1.074 14.547 0.437 1 89.94 166 LEU B C 1
ATOM 3076 O O . LEU B 1 166 ? 0.259 13.961 -0.28 1 89.94 166 LEU B O 1
ATOM 3080 N N . ILE B 1 167 ? 2.326 14.109 0.605 1 89.19 167 ILE B N 1
ATOM 3081 C CA . ILE B 1 167 ? 2.74 12.891 -0.08 1 89.19 167 ILE B CA 1
ATOM 3082 C C . ILE B 1 167 ? 2.025 11.688 0.528 1 89.19 167 ILE B C 1
ATOM 3084 O O . ILE B 1 167 ? 1.705 10.727 -0.175 1 89.19 167 ILE B O 1
ATOM 3088 N N . GLY B 1 168 ? 1.822 11.695 1.818 1 87.62 168 GLY B N 1
ATOM 3089 C CA . GLY B 1 168 ? 1.017 10.664 2.445 1 87.62 168 GLY B CA 1
ATOM 3090 C C . GLY B 1 168 ? -0.392 10.578 1.887 1 87.62 168 GLY B C 1
ATOM 3091 O O . GLY B 1 168 ? -0.897 9.492 1.618 1 87.62 168 GLY B O 1
ATOM 3092 N N . ASN B 1 169 ? -1.061 11.719 1.746 1 85.31 169 ASN B N 1
ATOM 3093 C CA . ASN B 1 169 ? -2.395 11.75 1.156 1 85.31 169 ASN B CA 1
ATOM 3094 C C . ASN B 1 169 ? -2.381 11.258 -0.289 1 85.31 169 ASN B C 1
ATOM 3096 O O . ASN B 1 169 ? -3.324 10.609 -0.735 1 85.31 169 ASN B O 1
ATOM 3100 N N . HIS B 1 170 ? -1.308 11.609 -0.982 1 84 170 HIS B N 1
ATOM 3101 C CA . HIS B 1 170 ? -1.13 11.078 -2.326 1 84 170 HIS B CA 1
ATOM 3102 C C . HIS B 1 170 ? -1.042 9.555 -2.307 1 84 170 HIS B C 1
ATOM 3104 O O . HIS B 1 170 ? -1.627 8.883 -3.158 1 84 170 HIS B O 1
ATOM 3110 N N . MET B 1 171 ? -0.265 9.047 -1.41 1 84.94 171 MET B N 1
ATOM 3111 C CA . MET B 1 171 ? -0.162 7.598 -1.266 1 84.94 171 MET B CA 1
ATOM 3112 C C . MET B 1 171 ? -1.53 6.977 -0.999 1 84.94 171 MET B C 1
ATOM 3114 O O . MET B 1 171 ? -1.894 5.973 -1.614 1 84.94 171 MET B O 1
ATOM 3118 N N . ILE B 1 172 ? -2.293 7.578 -0.113 1 81.88 172 ILE B N 1
ATOM 3119 C CA . ILE B 1 172 ? -3.613 7.074 0.249 1 81.88 172 ILE B CA 1
ATOM 3120 C C . ILE B 1 172 ? -4.523 7.078 -0.978 1 81.88 172 ILE B C 1
ATOM 3122 O O . ILE B 1 172 ? -5.219 6.094 -1.247 1 81.88 172 ILE B O 1
ATOM 3126 N N . LEU B 1 173 ? -4.508 8.141 -1.694 1 79.31 173 LEU B N 1
ATOM 3127 C CA . LEU B 1 173 ? -5.328 8.25 -2.895 1 79.31 173 LEU B CA 1
ATOM 3128 C C . LEU B 1 173 ? -4.953 7.18 -3.914 1 79.31 173 LEU B C 1
ATOM 3130 O O . LEU B 1 173 ? -5.828 6.547 -4.508 1 79.31 173 LEU B O 1
ATOM 3134 N N . THR B 1 174 ? -3.607 7.016 -4.121 1 83.12 174 THR B N 1
ATOM 3135 C CA . THR B 1 174 ? -3.113 6.031 -5.078 1 83.12 174 THR B CA 1
ATOM 3136 C C . THR B 1 174 ? -3.516 4.617 -4.656 1 83.12 174 THR B C 1
ATOM 3138 O O . THR B 1 174 ? -3.984 3.83 -5.48 1 83.12 174 THR B O 1
ATOM 3141 N N . MET B 1 175 ? -3.32 4.34 -3.439 1 82.56 175 MET B N 1
ATOM 3142 C CA . MET B 1 175 ? -3.654 3.014 -2.928 1 82.56 175 MET B CA 1
ATOM 3143 C C . MET B 1 175 ? -5.16 2.771 -2.984 1 82.56 175 MET B C 1
ATOM 3145 O O . MET B 1 175 ? -5.602 1.642 -3.201 1 82.56 175 MET B O 1
ATOM 3149 N N . GLY B 1 176 ? -5.969 3.795 -2.75 1 77.56 176 GLY B N 1
ATOM 3150 C CA . GLY B 1 176 ? -7.406 3.67 -2.932 1 77.56 176 GLY B CA 1
ATOM 3151 C C . GLY B 1 176 ? -7.797 3.262 -4.34 1 77.56 176 GLY B C 1
ATOM 3152 O O . GLY B 1 176 ? -8.633 2.379 -4.523 1 77.56 176 GLY B O 1
ATOM 3153 N N . GLU B 1 177 ? -7.219 3.943 -5.266 1 77.88 177 GLU B N 1
ATOM 3154 C CA . GLU B 1 177 ? -7.457 3.6 -6.664 1 77.88 177 GLU B CA 1
ATOM 3155 C C . GLU B 1 177 ? -7.027 2.166 -6.961 1 77.88 177 GLU B C 1
ATOM 3157 O O . GLU B 1 177 ? -7.715 1.441 -7.684 1 77.88 177 GLU B O 1
ATOM 3162 N N . LEU B 1 178 ? -5.863 1.834 -6.484 1 83.62 178 LEU B N 1
ATOM 3163 C CA . LEU B 1 178 ? -5.324 0.49 -6.664 1 83.62 178 LEU B CA 1
ATOM 3164 C C . LEU B 1 178 ? -6.273 -0.558 -6.098 1 83.62 178 LEU B C 1
ATOM 3166 O O . LEU B 1 178 ? -6.508 -1.594 -6.723 1 83.62 178 LEU B O 1
ATOM 3170 N N . LEU B 1 179 ? -6.812 -0.319 -4.906 1 81.06 179 LEU B N 1
ATOM 3171 C CA . LEU B 1 179 ? -7.781 -1.225 -4.301 1 81.06 179 LEU B CA 1
ATOM 3172 C C . LEU B 1 179 ? -9.023 -1.363 -5.18 1 81.06 179 LEU B C 1
ATOM 3174 O O . LEU B 1 179 ? -9.531 -2.471 -5.375 1 81.06 179 LEU B O 1
ATOM 3178 N N . GLY B 1 180 ? -9.523 -0.231 -5.609 1 78 180 GLY B N 1
ATOM 3179 C CA . GLY B 1 180 ? -10.656 -0.274 -6.512 1 78 180 GLY B CA 1
ATOM 3180 C C . GLY B 1 180 ? -10.43 -1.154 -7.727 1 78 180 GLY B C 1
ATOM 3181 O O . GLY B 1 180 ? -11.281 -1.966 -8.086 1 78 180 GLY B O 1
ATOM 3182 N N . GLU B 1 181 ? -9.312 -1.016 -8.422 1 81.5 181 GLU B N 1
ATOM 3183 C CA . GLU B 1 181 ? -8.953 -1.848 -9.562 1 81.5 181 GLU B CA 1
ATOM 3184 C C . GLU B 1 181 ? -8.898 -3.322 -9.18 1 81.5 181 GLU B C 1
ATOM 3186 O O . GLU B 1 181 ? -9.391 -4.184 -9.914 1 81.5 181 GLU B O 1
ATOM 3191 N N . THR B 1 182 ? -8.289 -3.559 -8.031 1 84.94 182 THR B N 1
ATOM 3192 C CA . THR B 1 182 ? -8.094 -4.93 -7.566 1 84.94 182 THR B CA 1
ATOM 3193 C C . THR B 1 182 ? -9.43 -5.621 -7.34 1 84.94 182 THR B C 1
ATOM 3195 O O . THR B 1 182 ? -9.672 -6.715 -7.863 1 84.94 182 THR B O 1
ATOM 3198 N N . PHE B 1 183 ? -10.336 -4.969 -6.594 1 83.06 183 PHE B N 1
ATOM 3199 C CA . PHE B 1 183 ? -11.633 -5.555 -6.301 1 83.06 183 PHE B CA 1
ATOM 3200 C C . PHE B 1 183 ? -12.445 -5.75 -7.578 1 83.06 183 PHE B C 1
ATOM 3202 O O . PHE B 1 183 ? -13.062 -6.797 -7.773 1 83.06 183 PHE B O 1
ATOM 3209 N N . THR B 1 184 ? -12.438 -4.719 -8.43 1 81.5 184 THR B N 1
ATOM 3210 C CA . THR B 1 184 ? -13.203 -4.809 -9.664 1 81.5 184 THR B CA 1
ATOM 3211 C C . THR B 1 184 ? -12.664 -5.922 -10.555 1 81.5 184 THR B C 1
ATOM 3213 O O . THR B 1 184 ? -13.438 -6.707 -11.117 1 81.5 184 THR B O 1
ATOM 3216 N N . PHE B 1 185 ? -11.383 -6.055 -10.672 1 88.38 185 PHE B N 1
ATOM 3217 C CA . PHE B 1 185 ? -10.695 -7.047 -11.5 1 88.38 185 PHE B CA 1
ATOM 3218 C C . PHE B 1 185 ? -11 -8.461 -11.008 1 88.38 185 PHE B C 1
ATOM 3220 O O . PHE B 1 185 ? -11.414 -9.32 -11.789 1 88.38 185 PHE B O 1
ATOM 3227 N N . LEU B 1 186 ? -10.82 -8.688 -9.734 1 89.5 186 LEU B N 1
ATOM 3228 C CA . LEU B 1 186 ? -10.992 -10.039 -9.211 1 89.5 186 LEU B CA 1
ATOM 3229 C C . LEU B 1 186 ? -12.469 -10.422 -9.188 1 89.5 186 LEU B C 1
ATOM 3231 O O . LEU B 1 186 ? -12.82 -11.578 -9.414 1 89.5 186 LEU B O 1
ATOM 3235 N N . ARG B 1 187 ? -13.367 -9.453 -8.93 1 86.94 187 ARG B N 1
ATOM 3236 C CA . ARG B 1 187 ? -14.797 -9.727 -9.023 1 86.94 187 ARG B CA 1
ATOM 3237 C C . ARG B 1 187 ? -15.172 -10.188 -10.422 1 86.94 187 ARG B C 1
ATOM 3239 O O . ARG B 1 187 ? -15.953 -11.125 -10.586 1 86.94 187 ARG B O 1
ATOM 3246 N N . ALA B 1 188 ? -14.672 -9.523 -11.414 1 87.94 188 ALA B N 1
ATOM 3247 C CA . ALA B 1 188 ? -14.93 -9.906 -12.797 1 87.94 188 ALA B CA 1
ATOM 3248 C C . ALA B 1 188 ? -14.43 -11.32 -13.086 1 87.94 188 ALA B C 1
ATOM 3250 O O . ALA B 1 188 ? -14.969 -12.008 -13.953 1 87.94 188 ALA B O 1
ATOM 3251 N N . GLY B 1 189 ? -13.391 -11.719 -12.383 1 91.5 189 GLY B N 1
ATOM 3252 C CA . GLY B 1 189 ? -12.82 -13.055 -12.523 1 91.5 189 GLY B CA 1
ATOM 3253 C C . GLY B 1 189 ? -13.516 -14.086 -11.656 1 91.5 189 GLY B C 1
ATOM 3254 O O . GLY B 1 189 ? -13.102 -15.25 -11.617 1 91.5 189 GLY B O 1
ATOM 3255 N N . GLY B 1 190 ? -14.547 -13.688 -10.906 1 92.5 190 GLY B N 1
ATOM 3256 C CA . GLY B 1 190 ? -15.359 -14.625 -10.133 1 92.5 190 GLY B CA 1
ATOM 3257 C C . GLY B 1 190 ? -14.875 -14.781 -8.703 1 92.5 190 GLY B C 1
ATOM 3258 O O . GLY B 1 190 ? -15.25 -15.742 -8.023 1 92.5 190 GLY B O 1
ATOM 3259 N N . ILE B 1 191 ? -14.047 -13.938 -8.258 1 91.38 191 ILE B N 1
ATOM 3260 C CA . ILE B 1 191 ? -13.555 -13.969 -6.883 1 91.38 191 ILE B CA 1
ATOM 3261 C C . ILE B 1 191 ? -14.18 -12.828 -6.082 1 91.38 191 ILE B C 1
ATOM 3263 O O . ILE B 1 191 ? -13.984 -11.656 -6.41 1 91.38 191 ILE B O 1
ATOM 3267 N N . ASP B 1 192 ? -14.844 -13.148 -5.027 1 86.38 192 ASP B N 1
ATOM 3268 C CA . ASP B 1 192 ? -15.602 -12.125 -4.316 1 86.38 192 ASP B CA 1
ATOM 3269 C C . ASP B 1 192 ? -14.695 -11.336 -3.369 1 86.38 192 ASP B C 1
ATOM 3271 O O . ASP B 1 192 ? -13.508 -11.633 -3.238 1 86.38 192 ASP B O 1
ATOM 3275 N N . GLY B 1 193 ? -15.352 -10.328 -2.771 1 83.44 193 GLY B N 1
ATOM 3276 C CA . GLY B 1 193 ? -14.602 -9.391 -1.954 1 83.44 193 GLY B CA 1
ATOM 3277 C C . GLY B 1 193 ? -13.969 -10.031 -0.733 1 83.44 193 GLY B C 1
ATOM 3278 O O . GLY B 1 193 ? -12.828 -9.727 -0.379 1 83.44 193 GLY B O 1
ATOM 3279 N N . ALA B 1 194 ? -14.688 -10.883 -0.125 1 83.19 194 ALA B N 1
ATOM 3280 C CA . ALA B 1 194 ? -14.172 -11.555 1.066 1 83.19 194 ALA B CA 1
ATOM 3281 C C . ALA B 1 194 ? -12.961 -12.414 0.731 1 83.19 194 ALA B C 1
ATOM 3283 O O . ALA B 1 194 ? -11.961 -12.398 1.456 1 83.19 194 ALA B O 1
ATOM 3284 N N . GLU B 1 195 ? -13.047 -13.109 -0.331 1 87.5 195 GLU B N 1
ATOM 3285 C CA . GLU B 1 195 ? -11.93 -13.945 -0.763 1 87.5 195 GLU B CA 1
ATOM 3286 C C . GLU B 1 195 ? -10.742 -13.086 -1.21 1 87.5 195 GLU B C 1
ATOM 3288 O O . GLU B 1 195 ? -9.586 -13.438 -0.959 1 87.5 195 GLU B O 1
ATOM 3293 N N . THR B 1 196 ? -11.07 -12.039 -1.881 1 85.44 196 THR B N 1
ATOM 3294 C CA . THR B 1 196 ? -10.031 -11.086 -2.279 1 85.44 196 THR B CA 1
ATOM 3295 C C . THR B 1 196 ? -9.25 -10.594 -1.063 1 85.44 196 THR B C 1
ATOM 3297 O O . THR B 1 196 ? -8.023 -10.617 -1.062 1 85.44 196 THR B O 1
ATOM 3300 N N . LYS B 1 197 ? -9.93 -10.141 -0.114 1 82.88 197 LYS B N 1
ATOM 3301 C CA . LYS B 1 197 ? -9.297 -9.641 1.104 1 82.88 197 LYS B CA 1
ATOM 3302 C C . LYS B 1 197 ? -8.453 -10.727 1.769 1 82.88 197 LYS B C 1
ATOM 3304 O O . LYS B 1 197 ? -7.289 -10.492 2.1 1 82.88 197 LYS B O 1
ATOM 3309 N N . ALA B 1 198 ? -8.938 -11.898 1.897 1 83.5 198 ALA B N 1
ATOM 3310 C CA . ALA B 1 198 ? -8.273 -12.992 2.604 1 83.5 198 ALA B CA 1
ATOM 3311 C C . ALA B 1 198 ? -7.07 -13.5 1.816 1 83.5 198 ALA B C 1
ATOM 3313 O O . ALA B 1 198 ? -6.012 -13.766 2.393 1 83.5 198 ALA B O 1
ATOM 3314 N N . ALA B 1 199 ? -7.188 -13.594 0.552 1 86.06 199 ALA B N 1
ATOM 3315 C CA . ALA B 1 199 ? -6.16 -14.211 -0.281 1 86.06 199 ALA B CA 1
ATOM 3316 C C . ALA B 1 199 ? -5.031 -13.227 -0.582 1 86.06 199 ALA B C 1
ATOM 3318 O O . ALA B 1 199 ? -3.902 -13.641 -0.859 1 86.06 199 ALA B O 1
ATOM 3319 N N . LEU B 1 200 ? -5.359 -11.992 -0.519 1 84.56 200 LEU B N 1
ATOM 3320 C CA . LEU B 1 200 ? -4.41 -11.055 -1.107 1 84.56 200 LEU B CA 1
ATOM 3321 C C . LEU B 1 200 ? -4.16 -9.875 -0.171 1 84.56 200 LEU B C 1
ATOM 3323 O O . LEU B 1 200 ? -3.027 -9.656 0.268 1 84.56 200 LEU B O 1
ATOM 3327 N N . LEU B 1 201 ? -5.152 -9.219 0.248 1 78.69 201 LEU B N 1
ATOM 3328 C CA . LEU B 1 201 ? -5.004 -7.887 0.829 1 78.69 201 LEU B CA 1
ATOM 3329 C C . LEU B 1 201 ? -4.523 -7.977 2.273 1 78.69 201 LEU B C 1
ATOM 3331 O O . LEU B 1 201 ? -3.777 -7.109 2.74 1 78.69 201 LEU B O 1
ATOM 3335 N N . ASP B 1 202 ? -4.93 -9 2.975 1 75.31 202 ASP B N 1
ATOM 3336 C CA . ASP B 1 202 ? -4.492 -9.156 4.359 1 75.31 202 ASP B CA 1
ATOM 3337 C C . ASP B 1 202 ? -2.98 -9.336 4.441 1 75.31 202 ASP B C 1
ATOM 3339 O O . ASP B 1 202 ? -2.354 -8.953 5.43 1 75.31 202 ASP B O 1
ATOM 3343 N N . THR B 1 203 ? -2.439 -9.797 3.379 1 71.5 203 THR B N 1
ATOM 3344 C CA . THR B 1 203 ? -0.997 -10.016 3.35 1 71.5 203 THR B CA 1
ATOM 3345 C C . THR B 1 203 ? -0.277 -8.812 2.746 1 71.5 203 THR B C 1
ATOM 3347 O O . THR B 1 203 ? 0.724 -8.344 3.293 1 71.5 203 THR B O 1
ATOM 3350 N N . LEU B 1 204 ? -0.76 -8.359 1.679 1 73.69 204 LEU B N 1
ATOM 3351 C CA . LEU B 1 204 ? -0.042 -7.352 0.903 1 73.69 204 LEU B CA 1
ATOM 3352 C C . LEU B 1 204 ? -0.299 -5.953 1.455 1 73.69 204 LEU B C 1
ATOM 3354 O O . LEU B 1 204 ? 0.542 -5.062 1.317 1 73.69 204 LEU B O 1
ATOM 3358 N N . MET B 1 205 ? -1.424 -5.758 2.023 1 71.88 205 MET B N 1
ATOM 3359 C CA . MET B 1 205 ? -1.81 -4.418 2.459 1 71.88 205 MET B CA 1
ATOM 3360 C C . MET B 1 205 ? -2.41 -4.453 3.861 1 71.88 205 MET B C 1
ATOM 3362 O O . MET B 1 205 ? -3.557 -4.047 4.059 1 71.88 205 MET B O 1
ATOM 3366 N N . PRO B 1 206 ? -1.398 -4.883 4.715 1 65.88 206 PRO B N 1
ATOM 3367 C CA . PRO B 1 206 ? -1.951 -4.766 6.062 1 65.88 206 PRO B CA 1
ATOM 3368 C C . PRO B 1 206 ? -2.004 -3.318 6.555 1 65.88 206 PRO B C 1
ATOM 3370 O O . PRO B 1 206 ? -1.575 -2.406 5.844 1 65.88 206 PRO B O 1
ATOM 3373 N N . GLY B 1 207 ? -2.893 -2.877 7.641 1 60.41 207 GLY B N 1
ATOM 3374 C CA . GLY B 1 207 ? -2.855 -1.545 8.219 1 60.41 207 GLY B CA 1
ATOM 3375 C C . GLY B 1 207 ? -4.023 -0.675 7.797 1 60.41 207 GLY B C 1
ATOM 3376 O O . GLY B 1 207 ? -5.16 -1.141 7.738 1 60.41 207 GLY B O 1
ATOM 3377 N N . VAL B 1 208 ? -3.576 0.587 7.438 1 56.94 208 VAL B N 1
ATOM 3378 C CA . VAL B 1 208 ? -4.59 1.611 7.207 1 56.94 208 VAL B CA 1
ATOM 3379 C C . VAL B 1 208 ? -5.461 1.221 6.016 1 56.94 208 VAL B C 1
ATOM 3381 O O . VAL B 1 208 ? -6.664 1.487 6.004 1 56.94 208 VAL B O 1
ATOM 3384 N N . LEU B 1 209 ? -4.766 0.412 5.188 1 60.81 209 LEU B N 1
ATOM 3385 C CA . LEU B 1 209 ? -5.527 0.06 3.992 1 60.81 209 LEU B CA 1
ATOM 3386 C C . LEU B 1 209 ? -6.434 -1.138 4.258 1 60.81 209 LEU B C 1
ATOM 3388 O O . LEU B 1 209 ? -7.336 -1.426 3.469 1 60.81 209 LEU B O 1
ATOM 3392 N N . ALA B 1 210 ? -6.113 -1.74 5.387 1 61.84 210 ALA B N 1
ATOM 3393 C CA . ALA B 1 210 ? -6.988 -2.848 5.766 1 61.84 210 ALA B CA 1
ATOM 3394 C C . ALA B 1 210 ? -8.43 -2.373 5.938 1 61.84 210 ALA B C 1
ATOM 3396 O O . ALA B 1 210 ? -9.367 -3.072 5.551 1 61.84 210 ALA B O 1
ATOM 3397 N N . GLY B 1 211 ? -8.562 -1.115 6.496 1 63.38 211 GLY B N 1
ATOM 3398 C CA . GLY B 1 211 ? -9.891 -0.554 6.652 1 63.38 211 GLY B CA 1
ATOM 3399 C C . GLY B 1 211 ? -10.57 -0.255 5.332 1 63.38 211 GLY B C 1
ATOM 3400 O O . GLY B 1 211 ? -11.766 -0.517 5.168 1 63.38 211 GLY B O 1
ATOM 3401 N N . TYR B 1 212 ? -9.82 0.246 4.398 1 64 212 TYR B N 1
ATOM 3402 C CA . TYR B 1 212 ? -10.375 0.513 3.078 1 64 212 TYR B CA 1
ATOM 3403 C C . TYR B 1 212 ? -10.812 -0.779 2.4 1 64 212 TYR B C 1
ATOM 3405 O O . TYR B 1 212 ? -11.891 -0.836 1.798 1 64 212 TYR B O 1
ATOM 3413 N N . ALA B 1 213 ? -9.984 -1.788 2.529 1 64.69 213 ALA B N 1
ATOM 3414 C CA . ALA B 1 213 ? -10.305 -3.08 1.927 1 64.69 213 ALA B CA 1
ATOM 3415 C C . ALA B 1 213 ? -11.594 -3.654 2.51 1 64.69 213 ALA B C 1
ATOM 3417 O O . ALA B 1 213 ? -12.438 -4.172 1.773 1 64.69 213 ALA B O 1
ATOM 3418 N N . GLN B 1 214 ? -11.695 -3.525 3.832 1 69.69 214 GLN B N 1
ATOM 3419 C CA . GLN B 1 214 ? -12.891 -4.059 4.477 1 69.69 214 GLN B CA 1
ATOM 3420 C C . GLN B 1 214 ? -14.141 -3.33 4.004 1 69.69 214 GLN B C 1
ATOM 3422 O O . GLN B 1 214 ? -15.188 -3.949 3.805 1 69.69 214 GLN B O 1
ATOM 3427 N N . ARG B 1 215 ? -14.094 -2.078 3.832 1 68.75 215 ARG B N 1
ATOM 3428 C CA . ARG B 1 215 ? -15.227 -1.304 3.344 1 68.75 215 ARG B CA 1
ATOM 3429 C C . ARG B 1 215 ? -15.641 -1.759 1.949 1 68.75 215 ARG B C 1
ATOM 3431 O O . ARG B 1 215 ? -16.828 -1.808 1.634 1 68.75 215 ARG B O 1
ATOM 3438 N N . MET B 1 216 ? -14.688 -2.068 1.162 1 68.88 216 MET B N 1
ATOM 3439 C CA . MET B 1 216 ? -14.977 -2.521 -0.195 1 68.88 216 MET B CA 1
ATOM 3440 C C . MET B 1 216 ? -15.641 -3.895 -0.182 1 68.88 216 MET B C 1
ATOM 3442 O O . MET B 1 216 ? -16.453 -4.207 -1.059 1 68.88 216 MET B O 1
ATOM 3446 N N . VAL B 1 217 ? -15.266 -4.723 0.839 1 71.56 217 VAL B N 1
ATOM 3447 C CA . VAL B 1 217 ? -15.898 -6.027 1 1 71.56 217 VAL B CA 1
ATOM 3448 C C . VAL B 1 217 ? -17.344 -5.848 1.451 1 71.56 217 VAL B C 1
ATOM 3450 O O . VAL B 1 217 ? -18.25 -6.496 0.924 1 71.56 217 VAL B O 1
ATOM 3453 N N . ASP B 1 218 ? -17.453 -4.953 2.348 1 70.25 218 ASP B N 1
ATOM 3454 C CA . ASP B 1 218 ? -18.766 -4.773 2.984 1 70.25 218 ASP B CA 1
ATOM 3455 C C . ASP B 1 218 ? -19.734 -4.047 2.057 1 70.25 218 ASP B C 1
ATOM 3457 O O . ASP B 1 218 ? -20.938 -4.258 2.129 1 70.25 218 ASP B O 1
ATOM 3461 N N . GLN B 1 219 ? -19.109 -3.135 1.22 1 70.94 219 GLN B N 1
ATOM 3462 C CA . GLN B 1 219 ? -19.938 -2.324 0.325 1 70.94 219 GLN B CA 1
ATOM 3463 C C . GLN B 1 219 ? -19.422 -2.398 -1.109 1 70.94 219 GLN B C 1
ATOM 3465 O O . GLN B 1 219 ? -18.938 -1.401 -1.654 1 70.94 219 GLN B O 1
ATOM 3470 N N . PRO B 1 220 ? -19.594 -3.551 -1.674 1 64.62 220 PRO B N 1
ATOM 3471 C CA . PRO B 1 220 ? -19 -3.762 -2.996 1 64.62 220 PRO B CA 1
ATOM 3472 C C . PRO B 1 220 ? -19.594 -2.842 -4.062 1 64.62 220 PRO B C 1
ATOM 3474 O O . PRO B 1 220 ? -18.922 -2.541 -5.059 1 64.62 220 PRO B O 1
ATOM 3477 N N . ASP B 1 221 ? -20.766 -2.334 -3.783 1 64.88 221 ASP B N 1
ATOM 3478 C CA . ASP B 1 221 ? -21.438 -1.523 -4.789 1 64.88 221 ASP B CA 1
ATOM 3479 C C . ASP B 1 221 ? -21.391 -0.042 -4.422 1 64.88 221 ASP B C 1
ATOM 3481 O O . ASP B 1 221 ? -21.953 0.795 -5.129 1 64.88 221 ASP B O 1
ATOM 3485 N N . ALA B 1 222 ? -20.797 0.151 -3.338 1 60.38 222 ALA B N 1
ATOM 3486 C CA . ALA B 1 222 ? -20.719 1.558 -2.953 1 60.38 222 ALA B CA 1
ATOM 3487 C C . ALA B 1 222 ? -19.906 2.355 -3.963 1 60.38 222 ALA B C 1
ATOM 3489 O O . ALA B 1 222 ? -18.906 1.861 -4.484 1 60.38 222 ALA B O 1
ATOM 3490 N N . PRO B 1 223 ? -20.469 3.426 -4.453 1 52.5 223 PRO B N 1
ATOM 3491 C CA . PRO B 1 223 ? -19.672 4.227 -5.383 1 52.5 223 PRO B CA 1
ATOM 3492 C C . PRO B 1 223 ? -18.266 4.5 -4.859 1 52.5 223 PRO B C 1
ATOM 3494 O O . PRO B 1 223 ? -18.078 4.688 -3.656 1 52.5 223 PRO B O 1
ATOM 3497 N N . ARG B 1 224 ? -17.422 4.02 -5.688 1 54.16 224 ARG B N 1
ATOM 3498 C CA . ARG B 1 224 ? -16.047 4.371 -5.348 1 54.16 224 ARG B CA 1
ATOM 3499 C C . ARG B 1 224 ? -15.898 5.875 -5.172 1 54.16 224 ARG B C 1
ATOM 3501 O O . ARG B 1 224 ? -16.375 6.656 -6 1 54.16 224 ARG B O 1
ATOM 3508 N N . PRO B 1 225 ? -15.648 6.211 -4.074 1 42.94 225 PRO B N 1
ATOM 3509 C CA . PRO B 1 225 ? -15.625 7.664 -3.91 1 42.94 225 PRO B CA 1
ATOM 3510 C C . PRO B 1 225 ? -14.773 8.367 -4.969 1 42.94 225 PRO B C 1
ATOM 3512 O O . PRO B 1 225 ? -13.672 7.902 -5.281 1 42.94 225 PRO B O 1
ATOM 3515 N N . ALA B 1 226 ? -15.406 9.008 -6.121 1 48.38 226 ALA B N 1
ATOM 3516 C CA . ALA B 1 226 ? -14.656 9.984 -6.914 1 48.38 226 ALA B CA 1
ATOM 3517 C C . ALA B 1 226 ? -13.617 10.703 -6.059 1 48.38 226 ALA B C 1
ATOM 3519 O O . ALA B 1 226 ? -13.789 10.844 -4.848 1 48.38 226 ALA B O 1
ATOM 3520 N N . ALA B 1 227 ? -12.461 10.773 -6.766 1 54.22 227 ALA B N 1
ATOM 3521 C CA . ALA B 1 227 ? -11.578 11.625 -5.973 1 54.22 227 ALA B CA 1
ATOM 3522 C C . ALA B 1 227 ? -12.375 12.656 -5.18 1 54.22 227 ALA B C 1
ATOM 3524 O O . ALA B 1 227 ? -13.094 13.469 -5.762 1 54.22 227 ALA B O 1
ATOM 3525 N N . SER B 1 228 ? -12.594 12.43 -3.908 1 65.25 228 SER B N 1
ATOM 3526 C CA . SER B 1 228 ? -13.242 13.375 -3.012 1 65.25 228 SER B CA 1
ATOM 3527 C C . SER B 1 228 ? -12.68 14.781 -3.186 1 65.25 228 SER B C 1
ATOM 3529 O O . SER B 1 228 ? -11.633 14.961 -3.807 1 65.25 228 SER B O 1
ATOM 3531 N N . ALA B 1 229 ? -13.516 15.859 -3.064 1 68.94 229 ALA B N 1
ATOM 3532 C CA . ALA B 1 229 ? -13.023 17.234 -3.057 1 68.94 229 ALA B CA 1
ATOM 3533 C C . ALA B 1 229 ? -11.695 17.344 -2.311 1 68.94 229 ALA B C 1
ATOM 3535 O O . ALA B 1 229 ? -10.781 18.047 -2.744 1 68.94 229 ALA B O 1
ATOM 3536 N N . ILE B 1 230 ? -11.57 16.5 -1.352 1 71.44 230 ILE B N 1
ATOM 3537 C CA . ILE B 1 230 ? -10.352 16.5 -0.547 1 71.44 230 ILE B CA 1
ATOM 3538 C C . ILE B 1 230 ? -9.211 15.859 -1.34 1 71.44 230 ILE B C 1
ATOM 3540 O O . ILE B 1 230 ? -8.086 16.375 -1.34 1 71.44 230 ILE B O 1
ATOM 3544 N N . GLY B 1 231 ? -9.562 14.797 -2.031 1 76.56 231 GLY B N 1
ATOM 3545 C CA . GLY B 1 231 ? -8.547 14.141 -2.84 1 76.56 231 GLY B CA 1
ATOM 3546 C C . GLY B 1 231 ? -8.008 15.016 -3.957 1 76.56 231 GLY B C 1
ATOM 3547 O O . GLY B 1 231 ? -6.801 15.055 -4.191 1 76.56 231 GLY B O 1
ATOM 3548 N N . ARG B 1 232 ? -8.898 15.742 -4.602 1 74.44 232 ARG B N 1
ATOM 3549 C CA . ARG B 1 232 ? -8.492 16.625 -5.688 1 74.44 232 ARG B CA 1
ATOM 3550 C C . ARG B 1 232 ? -7.637 17.781 -5.172 1 74.44 232 ARG B C 1
ATOM 3552 O O . ARG B 1 232 ? -6.605 18.094 -5.762 1 74.44 232 ARG B O 1
ATOM 3559 N N . LYS B 1 233 ? -8.07 18.359 -4.09 1 79.12 233 LYS B N 1
ATOM 3560 C CA . LYS B 1 233 ? -7.309 19.453 -3.471 1 79.12 233 LYS B CA 1
ATOM 3561 C C . LYS B 1 233 ? -5.91 18.984 -3.074 1 79.12 233 LYS B C 1
ATOM 3563 O O . LYS B 1 233 ? -4.918 19.641 -3.402 1 79.12 233 LYS B O 1
ATOM 3568 N N . ASP B 1 234 ? -5.828 17.875 -2.395 1 79.25 234 ASP B N 1
ATOM 3569 C CA . ASP B 1 234 ? -4.543 17.406 -1.882 1 79.25 234 ASP B CA 1
ATOM 3570 C C . ASP B 1 234 ? -3.625 16.969 -3.02 1 79.25 234 ASP B C 1
ATOM 3572 O O . ASP B 1 234 ? -2.408 17.156 -2.947 1 79.25 234 ASP B O 1
ATOM 3576 N N . ASN B 1 235 ? -4.23 16.359 -4.043 1 83.69 235 ASN B N 1
ATOM 3577 C CA . ASN B 1 235 ? -3.418 16.016 -5.203 1 83.69 235 ASN B CA 1
ATOM 3578 C C . ASN B 1 235 ? -2.857 17.25 -5.891 1 83.69 235 ASN B C 1
ATOM 3580 O O . ASN B 1 235 ? -1.723 17.234 -6.371 1 83.69 235 ASN B O 1
ATOM 3584 N N . GLY B 1 236 ? -3.682 18.297 -5.965 1 81.38 236 GLY B N 1
ATOM 3585 C CA . GLY B 1 236 ? -3.182 19.562 -6.488 1 81.38 236 GLY B CA 1
ATOM 3586 C C . GLY B 1 236 ? -2.031 20.125 -5.676 1 81.38 236 GLY B C 1
ATOM 3587 O O . GLY B 1 236 ? -1.037 20.594 -6.238 1 81.38 236 GLY B O 1
ATOM 3588 N N . LEU B 1 237 ? -2.152 20.094 -4.414 1 86.25 237 LEU B N 1
ATOM 3589 C CA . LEU B 1 237 ? -1.128 20.609 -3.518 1 86.25 237 LEU B CA 1
ATOM 3590 C C . LEU B 1 237 ? 0.169 19.828 -3.652 1 86.25 237 LEU B C 1
ATOM 3592 O O . LEU B 1 237 ? 1.258 20.406 -3.635 1 86.25 237 LEU B O 1
ATOM 3596 N N . VAL B 1 238 ? 0.066 18.484 -3.719 1 83.19 238 VAL B N 1
ATOM 3597 C CA . VAL B 1 238 ? 1.283 17.688 -3.795 1 83.19 238 VAL B CA 1
ATOM 3598 C C . VAL B 1 238 ? 1.978 17.922 -5.133 1 83.19 238 VAL B C 1
ATOM 3600 O O . VAL B 1 238 ? 3.209 17.969 -5.203 1 83.19 238 VAL B O 1
ATOM 3603 N N . LEU B 1 239 ? 1.245 18.094 -6.16 1 85.5 239 LEU B N 1
ATOM 3604 C CA . LEU B 1 239 ? 1.832 18.375 -7.469 1 85.5 239 LEU B CA 1
ATOM 3605 C C . LEU B 1 239 ? 2.502 19.734 -7.473 1 85.5 239 LEU B C 1
ATOM 3607 O O . LEU B 1 239 ? 3.588 19.906 -8.039 1 85.5 239 LEU B O 1
ATOM 3611 N N . ALA B 1 240 ? 1.857 20.703 -6.848 1 86.31 240 ALA B N 1
ATOM 3612 C CA . ALA B 1 240 ? 2.457 22.031 -6.734 1 86.31 240 ALA B CA 1
ATOM 3613 C C . ALA B 1 240 ? 3.758 21.984 -5.938 1 86.31 240 ALA B C 1
ATOM 3615 O O . ALA B 1 240 ? 4.754 22.609 -6.32 1 86.31 240 ALA B O 1
ATOM 3616 N N . ALA B 1 241 ? 3.74 21.312 -4.898 1 89.38 241 ALA B N 1
ATOM 3617 C CA . ALA B 1 241 ? 4.945 21.156 -4.09 1 89.38 241 ALA B CA 1
ATOM 3618 C C . ALA B 1 241 ? 6.047 20.438 -4.871 1 89.38 241 ALA B C 1
ATOM 3620 O O . ALA B 1 241 ? 7.219 20.812 -4.773 1 89.38 241 ALA B O 1
ATOM 3621 N N . ALA B 1 242 ? 5.699 19.391 -5.562 1 87 242 ALA B N 1
ATOM 3622 C CA . ALA B 1 242 ? 6.656 18.641 -6.371 1 87 242 ALA B CA 1
ATOM 3623 C C . ALA B 1 242 ? 7.316 19.547 -7.414 1 87 242 ALA B C 1
ATOM 3625 O O . ALA B 1 242 ? 8.516 19.422 -7.668 1 87 242 ALA B O 1
ATOM 3626 N N . GLU B 1 243 ? 6.516 20.375 -8.047 1 84.5 243 GLU B N 1
ATOM 3627 C CA . GLU B 1 243 ? 7.055 21.328 -8.992 1 84.5 243 GLU B CA 1
ATOM 3628 C C . GLU B 1 243 ? 8.078 22.25 -8.328 1 84.5 243 GLU B C 1
ATOM 3630 O O . GLU B 1 243 ? 9.156 22.5 -8.883 1 84.5 243 GLU B O 1
ATOM 3635 N N . GLN B 1 244 ? 7.793 22.766 -7.18 1 85.88 244 GLN B N 1
ATOM 3636 C CA . GLN B 1 244 ? 8.695 23.641 -6.441 1 85.88 244 GLN B CA 1
ATOM 3637 C C . GLN B 1 244 ? 9.992 22.922 -6.078 1 85.88 244 GLN B C 1
ATOM 3639 O O . GLN B 1 244 ? 11.062 23.547 -6.059 1 85.88 244 GLN B O 1
ATOM 3644 N N . LEU B 1 245 ? 9.875 21.703 -5.805 1 86.12 245 LEU B N 1
ATOM 3645 C CA . LEU B 1 245 ? 11.031 20.906 -5.395 1 86.12 245 LEU B CA 1
ATOM 3646 C C . LEU B 1 245 ? 11.75 20.328 -6.609 1 86.12 245 LEU B C 1
ATOM 3648 O O . LEU B 1 245 ? 12.781 19.672 -6.469 1 86.12 245 LEU B O 1
ATOM 3652 N N . ASP B 1 246 ? 11.164 20.406 -7.816 1 86.44 246 ASP B N 1
ATOM 3653 C CA . ASP B 1 246 ? 11.703 19.891 -9.07 1 86.44 246 ASP B CA 1
ATOM 3654 C C . ASP B 1 246 ? 11.805 18.375 -9.031 1 86.44 246 ASP B C 1
ATOM 3656 O O . ASP B 1 246 ? 12.859 17.812 -9.336 1 86.44 246 ASP B O 1
ATOM 3660 N N . VAL B 1 247 ? 10.797 17.766 -8.531 1 83.69 247 VAL B N 1
ATOM 3661 C CA . VAL B 1 247 ? 10.719 16.312 -8.461 1 83.69 247 VAL B CA 1
ATOM 3662 C C . VAL B 1 247 ? 9.5 15.82 -9.242 1 83.69 247 VAL B C 1
ATOM 3664 O O . VAL B 1 247 ? 8.375 16.266 -8.992 1 83.69 247 VAL B O 1
ATOM 3667 N N . PRO B 1 248 ? 9.641 14.938 -10.242 1 83.12 248 PRO B N 1
ATOM 3668 C CA . PRO B 1 248 ? 8.477 14.391 -10.945 1 83.12 248 PRO B CA 1
ATOM 3669 C C . PRO B 1 248 ? 7.707 13.375 -10.102 1 83.12 248 PRO B C 1
ATOM 3671 O O . PRO B 1 248 ? 8.312 12.594 -9.359 1 83.12 248 PRO B O 1
ATOM 3674 N N . LEU B 1 249 ? 6.387 13.5 -10.086 1 84.44 249 LEU B N 1
ATOM 3675 C CA . LEU B 1 249 ? 5.492 12.531 -9.477 1 84.44 249 LEU B CA 1
ATOM 3676 C C . LEU B 1 249 ? 4.52 11.961 -10.508 1 84.44 249 LEU B C 1
ATOM 3678 O O . LEU B 1 249 ? 3.344 12.336 -10.523 1 84.44 249 LEU B O 1
ATOM 3682 N N . PRO B 1 250 ? 4.941 11.016 -11.344 1 84.12 250 PRO B N 1
ATOM 3683 C CA . PRO B 1 250 ? 4.125 10.492 -12.445 1 84.12 250 PRO B CA 1
ATOM 3684 C C . PRO B 1 250 ? 2.801 9.906 -11.961 1 84.12 250 PRO B C 1
ATOM 3686 O O . PRO B 1 250 ? 1.767 10.102 -12.609 1 84.12 250 PRO B O 1
ATOM 3689 N N . LEU B 1 251 ? 2.74 9.18 -10.938 1 84.94 251 LEU B N 1
ATOM 3690 C CA . LEU B 1 251 ? 1.497 8.602 -10.438 1 84.94 251 LEU B CA 1
ATOM 3691 C C . LEU B 1 251 ? 0.519 9.695 -10.023 1 84.94 251 LEU B C 1
ATOM 3693 O O . LEU B 1 251 ? -0.685 9.586 -10.273 1 84.94 251 LEU B O 1
ATOM 3697 N N . ALA B 1 252 ? 1.043 10.719 -9.359 1 78.12 252 ALA B N 1
ATOM 3698 C CA . ALA B 1 252 ? 0.17 11.828 -8.984 1 78.12 252 ALA B CA 1
ATOM 3699 C C . ALA B 1 252 ? -0.407 12.516 -10.219 1 78.12 252 ALA B C 1
ATOM 3701 O O . ALA B 1 252 ? -1.577 12.906 -10.234 1 78.12 252 ALA B O 1
ATOM 3702 N N . GLU B 1 253 ? 0.478 12.734 -11.227 1 83.38 253 GLU B N 1
ATOM 3703 C CA . GLU B 1 253 ? 0.021 13.312 -12.484 1 83.38 253 GLU B CA 1
ATOM 3704 C C . GLU B 1 253 ? -1.062 12.461 -13.133 1 83.38 253 GLU B C 1
ATOM 3706 O O . GLU B 1 253 ? -2.047 12.984 -13.656 1 83.38 253 GLU B O 1
ATOM 3711 N N . PHE B 1 254 ? -0.844 11.203 -13.094 1 84.5 254 PHE B N 1
ATOM 3712 C CA . PHE B 1 254 ? -1.818 10.273 -13.641 1 84.5 254 PHE B CA 1
ATOM 3713 C C . PHE B 1 254 ? -3.158 10.398 -12.93 1 84.5 254 PHE B C 1
ATOM 3715 O O . PHE B 1 254 ? -4.211 10.438 -13.57 1 84.5 254 PHE B O 1
ATOM 3722 N N . LEU B 1 255 ? -3.166 10.508 -11.633 1 78.06 255 LEU B N 1
ATOM 3723 C CA . LEU B 1 255 ? -4.391 10.57 -10.844 1 78.06 255 LEU B CA 1
ATOM 3724 C C . LEU B 1 255 ? -5.137 11.875 -11.094 1 78.06 255 LEU B C 1
ATOM 3726 O O . LEU B 1 255 ? -6.355 11.938 -10.922 1 78.06 255 LEU B O 1
ATOM 3730 N N . ARG B 1 256 ? -4.328 12.906 -11.422 1 74.31 256 ARG B N 1
ATOM 3731 C CA . ARG B 1 256 ? -4.965 14.188 -11.734 1 74.31 256 ARG B CA 1
ATOM 3732 C C . ARG B 1 256 ? -5.824 14.078 -12.984 1 74.31 256 ARG B C 1
ATOM 3734 O O . ARG B 1 256 ? -6.891 14.688 -13.07 1 74.31 256 ARG B O 1
ATOM 3741 N N . SER B 1 257 ? -5.371 13.273 -14 1 72.81 257 SER B N 1
ATOM 3742 C CA . SER B 1 257 ? -6.027 13.164 -15.297 1 72.81 257 SER B CA 1
ATOM 3743 C C . SER B 1 257 ? -7.043 12.031 -15.312 1 72.81 257 SER B C 1
ATOM 3745 O O . SER B 1 257 ? -7.773 11.852 -16.281 1 72.81 257 SER B O 1
ATOM 3747 N N . HIS B 1 258 ? -7.164 11.289 -14.273 1 69.88 258 HIS B N 1
ATOM 3748 C CA . HIS B 1 258 ? -8.023 10.117 -14.258 1 69.88 258 HIS B CA 1
ATOM 3749 C C . HIS B 1 258 ? -9.07 10.211 -13.156 1 69.88 258 HIS B C 1
ATOM 3751 O O . HIS B 1 258 ? -8.812 10.773 -12.094 1 69.88 258 HIS B O 1
#

Solvent-accessible surface area (backbone atoms only — not comparable to full-atom values): 26318 Å² total; per-residue (Å²): 61,36,27,45,48,65,54,29,40,26,40,50,50,29,34,43,73,70,69,46,91,42,51,39,38,49,95,54,62,77,60,46,52,68,46,38,76,74,65,36,42,76,49,94,48,46,60,71,54,27,82,44,62,61,44,42,35,30,50,76,36,55,67,53,45,44,44,54,37,70,32,98,67,8,31,62,81,28,49,40,67,67,19,32,39,37,38,36,35,66,46,46,38,66,53,40,44,52,50,38,53,57,29,46,77,59,50,26,36,48,34,29,33,27,64,47,67,54,55,68,32,25,68,68,32,54,18,41,29,33,23,9,15,50,64,70,57,44,67,64,48,45,71,60,51,44,46,28,16,50,73,44,78,74,42,58,51,33,31,44,20,35,51,53,49,29,48,49,51,44,49,53,53,51,51,49,52,50,49,51,41,46,54,54,48,38,42,65,65,74,36,49,50,66,54,45,38,68,75,42,36,63,57,60,35,27,55,60,47,39,58,55,52,49,48,45,44,75,38,71,78,52,74,69,76,58,77,43,76,63,48,52,52,42,48,51,43,36,51,54,50,26,58,76,56,71,41,85,50,68,68,61,55,48,54,72,79,95,61,37,28,45,48,68,54,29,39,26,40,50,50,30,35,41,73,71,68,46,90,42,52,36,37,48,95,55,63,76,61,46,51,68,46,38,76,73,66,35,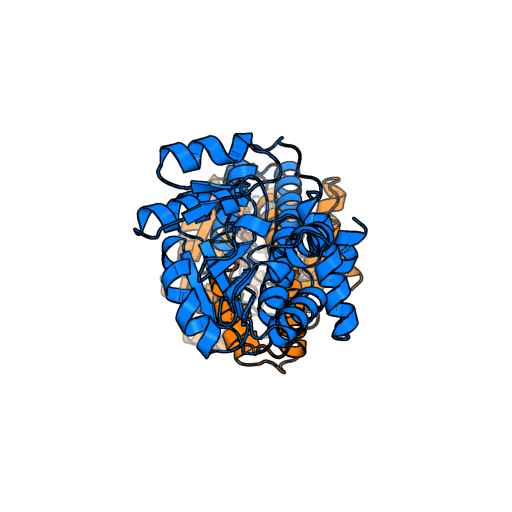45,75,49,94,50,48,59,72,52,26,82,45,63,59,43,40,36,31,47,77,35,57,67,52,44,44,44,55,37,70,32,96,67,8,29,62,80,30,49,40,67,68,19,33,38,36,38,35,34,66,46,44,39,65,54,41,44,50,49,37,53,58,29,47,77,60,49,26,36,49,35,30,33,26,66,46,68,55,56,68,32,24,66,68,31,55,18,41,30,33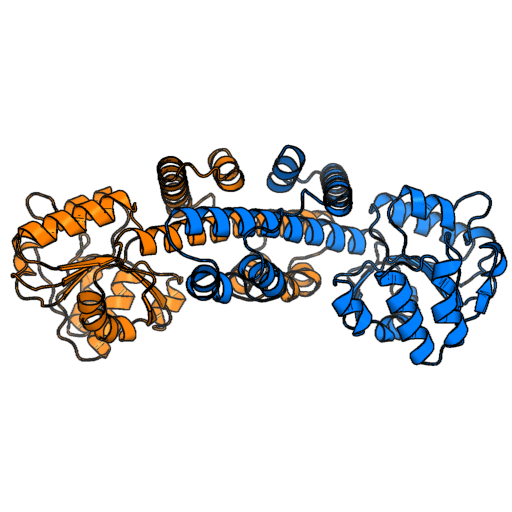,22,9,14,49,64,73,58,46,66,64,48,44,70,60,49,43,44,28,16,51,73,43,80,74,41,57,51,33,30,46,21,35,50,53,50,29,50,48,52,44,49,51,54,51,51,49,53,50,49,51,40,47,53,53,49,37,42,66,64,71,36,49,50,66,54,45,39,67,75,42,36,62,57,59,35,29,56,60,47,38,56,56,51,50,47,44,44,76,36,70,78,52,74,70,78,58,77,44,76,63,48,52,52,42,46,50,43,36,51,52,50,26,59,76,58,71,43,83,51,68,68,60,54,49,52,72,78,96

Radius of gyration: 28.0 Å; Cα contacts (8 Å, |Δi|>4): 995; chains: 2; bounding box: 49×84×59 Å

pLDDT: mean 88.95, std 11.13, range [42.94, 98.81]